Protein AF-V8NXR2-F1 (afdb_monomer_lite)

pLDDT: mean 77.23, std 17.42, range [33.47, 98.31]

Structure (mmCIF, N/CA/C/O backbone):
data_AF-V8NXR2-F1
#
_entry.id   AF-V8NXR2-F1
#
loop_
_atom_site.group_PDB
_atom_site.id
_atom_site.type_symbol
_atom_site.label_atom_id
_atom_site.label_alt_id
_atom_site.label_comp_id
_atom_site.label_asym_id
_atom_site.label_entity_id
_atom_site.label_seq_id
_atom_site.pdbx_PDB_ins_code
_atom_site.Cartn_x
_atom_site.Cartn_y
_atom_site.Cartn_z
_atom_site.occupancy
_atom_site.B_iso_or_equiv
_atom_site.auth_seq_id
_atom_site.auth_comp_id
_atom_site.auth_asym_id
_atom_site.auth_atom_id
_atom_site.pdbx_PDB_model_num
ATOM 1 N N . MET A 1 1 ? 62.098 -65.208 -37.319 1.00 48.81 1 MET A N 1
ATOM 2 C CA . MET A 1 1 ? 62.880 -63.995 -37.639 1.00 48.81 1 MET A CA 1
ATOM 3 C C . MET A 1 1 ? 62.153 -63.231 -38.730 1.00 48.81 1 MET A C 1
ATOM 5 O O . MET A 1 1 ? 61.496 -63.877 -39.531 1.00 48.81 1 MET A O 1
ATOM 9 N N . ALA A 1 2 ? 62.312 -61.908 -38.737 1.00 40.84 2 ALA A N 1
ATOM 10 C CA . ALA A 1 2 ? 61.672 -60.916 -39.605 1.00 40.84 2 ALA A CA 1
ATOM 11 C C . ALA A 1 2 ? 60.286 -60.432 -39.140 1.00 40.84 2 ALA A C 1
ATOM 13 O O . ALA A 1 2 ? 59.246 -61.045 -39.360 1.00 40.84 2 ALA A O 1
ATOM 14 N N . SER A 1 3 ? 60.367 -59.290 -38.462 1.00 40.50 3 SER A N 1
ATOM 15 C CA . SER A 1 3 ? 59.333 -58.329 -38.114 1.00 40.50 3 SER A CA 1
ATOM 16 C C . SER A 1 3 ? 58.510 -57.871 -39.320 1.00 40.50 3 SER A C 1
ATOM 18 O O . SER A 1 3 ? 59.044 -57.668 -40.408 1.00 40.50 3 SER A O 1
ATOM 20 N N . GLY A 1 4 ? 57.225 -57.620 -39.085 1.00 35.34 4 GLY A N 1
ATOM 21 C CA . GLY A 1 4 ? 56.318 -56.969 -40.023 1.00 35.34 4 GLY A CA 1
ATOM 22 C C . GLY A 1 4 ? 55.114 -56.431 -39.263 1.00 35.34 4 GLY A C 1
ATOM 23 O O . GLY A 1 4 ? 54.100 -57.109 -39.129 1.00 35.34 4 GLY A O 1
ATOM 24 N N . GLU A 1 5 ? 55.275 -55.239 -38.693 1.00 33.59 5 GLU A N 1
ATOM 25 C CA . GLU A 1 5 ? 54.229 -54.473 -38.021 1.00 33.59 5 GLU A CA 1
ATOM 26 C C . GLU A 1 5 ? 53.138 -54.066 -39.024 1.00 33.59 5 GLU A C 1
ATOM 28 O O . GLU A 1 5 ? 53.397 -53.327 -39.969 1.00 33.59 5 GLU A O 1
ATOM 33 N N . ASN A 1 6 ? 51.899 -54.507 -38.793 1.00 34.59 6 ASN A N 1
ATOM 34 C CA . ASN A 1 6 ? 50.704 -53.918 -39.396 1.00 34.59 6 ASN A CA 1
ATOM 35 C C . ASN A 1 6 ? 49.993 -53.092 -38.320 1.00 34.59 6 ASN A C 1
ATOM 37 O O . ASN A 1 6 ? 49.247 -53.616 -37.492 1.00 34.59 6 ASN A O 1
ATOM 41 N N . VAL A 1 7 ? 50.260 -51.786 -38.320 1.00 37.59 7 VAL A N 1
ATOM 42 C CA . VAL A 1 7 ? 49.583 -50.809 -37.467 1.00 37.59 7 VAL A CA 1
ATOM 43 C C . VAL A 1 7 ? 48.203 -50.520 -38.048 1.00 37.59 7 VAL A C 1
ATOM 45 O O . VAL A 1 7 ? 48.053 -49.912 -39.107 1.00 37.59 7 VAL A O 1
ATOM 48 N N . ALA A 1 8 ? 47.180 -50.941 -37.309 1.00 37.38 8 ALA A N 1
ATOM 49 C CA . ALA A 1 8 ? 45.818 -50.468 -37.462 1.00 37.38 8 ALA A CA 1
ATOM 50 C C . ALA A 1 8 ? 45.776 -48.946 -37.243 1.00 37.38 8 ALA A C 1
ATOM 52 O O . ALA A 1 8 ? 46.131 -48.444 -36.176 1.00 37.38 8 ALA A O 1
ATOM 53 N N . GLY A 1 9 ? 45.322 -48.209 -38.259 1.00 33.47 9 GLY A N 1
ATOM 54 C CA . GLY A 1 9 ? 45.083 -46.768 -38.213 1.00 33.47 9 GLY A CA 1
ATOM 55 C C . GLY A 1 9 ? 43.927 -46.404 -37.282 1.00 33.47 9 GLY A C 1
ATOM 56 O O . GLY A 1 9 ? 42.834 -46.059 -37.727 1.00 33.47 9 GLY A O 1
ATOM 57 N N . GLY A 1 10 ? 44.173 -46.451 -35.974 1.00 34.72 10 GLY A N 1
ATOM 58 C CA . GLY A 1 10 ? 43.362 -45.783 -34.970 1.00 34.72 10 GLY A CA 1
ATOM 59 C C . GLY A 1 10 ? 43.545 -44.277 -35.114 1.00 34.72 10 GLY A C 1
ATOM 60 O O . GLY A 1 10 ? 44.593 -43.728 -34.783 1.00 34.72 10 GLY A O 1
ATOM 61 N N . LYS A 1 11 ? 42.518 -43.595 -35.624 1.00 37.38 11 LYS A N 1
ATOM 62 C CA . LYS A 1 11 ? 42.447 -42.134 -35.747 1.00 37.38 11 LYS A CA 1
ATOM 63 C C . LYS A 1 11 ? 42.329 -41.512 -34.347 1.00 37.38 11 LYS A C 1
ATOM 65 O O . LYS A 1 11 ? 41.263 -41.052 -33.940 1.00 37.38 11 LYS A O 1
ATOM 70 N N . ALA A 1 12 ? 43.425 -41.517 -33.591 1.00 36.19 12 ALA A N 1
ATOM 71 C CA . ALA A 1 12 ? 43.571 -40.761 -32.359 1.00 36.19 12 ALA A CA 1
ATOM 72 C C . ALA A 1 12 ? 43.601 -39.278 -32.734 1.00 36.19 12 ALA A C 1
ATOM 74 O O . ALA A 1 12 ? 44.606 -38.720 -33.168 1.00 36.19 12 ALA A O 1
ATOM 75 N N . ARG A 1 13 ? 42.436 -38.644 -32.612 1.00 37.75 13 ARG A N 1
ATOM 76 C CA . ARG A 1 13 ? 42.254 -37.200 -32.698 1.00 37.75 13 ARG A CA 1
ATOM 77 C C . ARG A 1 13 ? 42.956 -36.582 -31.486 1.00 37.75 13 ARG A C 1
ATOM 79 O O . ARG A 1 13 ? 42.318 -36.279 -30.482 1.00 37.75 13 ARG A O 1
ATOM 86 N N . GLY A 1 14 ? 44.279 -36.456 -31.575 1.00 37.00 14 GLY A N 1
ATOM 87 C CA . GLY A 1 14 ? 45.091 -35.684 -30.651 1.00 37.00 14 GLY A CA 1
ATOM 88 C C . GLY A 1 14 ? 44.570 -34.257 -30.659 1.00 37.00 14 GLY A C 1
ATOM 89 O O . GLY A 1 14 ? 44.800 -33.499 -31.599 1.00 37.00 14 GLY A O 1
ATOM 90 N N . LYS A 1 15 ? 43.797 -33.906 -29.631 1.00 46.22 15 LYS A N 1
ATOM 91 C CA . LYS A 1 15 ? 43.557 -32.516 -29.266 1.00 46.22 15 LYS A CA 1
ATOM 92 C C . LYS A 1 15 ? 44.922 -31.971 -28.862 1.00 46.22 15 LYS A C 1
ATOM 94 O O . LYS A 1 15 ? 45.309 -32.119 -27.708 1.00 46.22 15 LYS A O 1
ATOM 99 N N . GLY A 1 16 ? 45.656 -31.408 -29.821 1.00 41.31 16 GLY A N 1
ATOM 100 C CA . GLY A 1 16 ? 46.757 -30.511 -29.505 1.00 41.31 16 GLY A CA 1
ATOM 101 C C . GLY A 1 16 ? 46.209 -29.503 -28.507 1.00 41.31 16 GLY A C 1
ATOM 102 O O . GLY A 1 16 ? 45.180 -28.870 -28.779 1.00 41.31 16 GLY A O 1
ATOM 103 N N . ALA A 1 17 ? 46.800 -29.465 -27.314 1.00 54.44 17 ALA A N 1
ATOM 104 C CA . ALA A 1 17 ? 46.459 -28.456 -26.333 1.00 54.44 17 ALA A CA 1
ATOM 105 C C . ALA A 1 17 ? 46.562 -27.108 -27.048 1.00 54.44 17 ALA A C 1
ATOM 107 O O . ALA A 1 17 ? 47.524 -26.838 -27.765 1.00 54.44 17 ALA A O 1
ATOM 108 N N . SER A 1 18 ? 45.504 -26.307 -26.953 1.00 62.34 18 SER A N 1
ATOM 109 C CA . SER A 1 18 ? 45.502 -24.976 -27.553 1.00 62.34 18 SER A CA 1
ATOM 110 C C . SER A 1 18 ? 46.732 -24.230 -27.031 1.00 62.34 18 SER A C 1
ATOM 112 O O . SER A 1 18 ? 47.003 -24.310 -25.838 1.00 62.34 18 SER A O 1
ATOM 114 N N . LEU A 1 19 ? 47.452 -23.485 -27.873 1.00 60.03 19 LEU A N 1
ATOM 115 C CA . LEU A 1 19 ? 48.586 -22.635 -27.466 1.00 60.03 19 LEU A CA 1
ATOM 116 C C . LEU A 1 19 ? 48.241 -21.771 -26.229 1.00 60.03 19 LEU A C 1
ATOM 118 O O . LEU A 1 19 ? 49.077 -21.478 -25.381 1.00 60.03 19 LEU A O 1
ATOM 122 N N . ALA A 1 20 ? 46.958 -21.421 -26.077 1.00 58.19 20 ALA A N 1
ATOM 123 C CA . ALA A 1 20 ? 46.428 -20.717 -24.916 1.00 58.19 20 ALA A CA 1
ATOM 124 C C . ALA A 1 20 ? 46.466 -21.536 -23.608 1.00 58.19 20 ALA A C 1
ATOM 126 O O . ALA A 1 20 ? 46.567 -20.955 -22.534 1.00 58.19 20 ALA A O 1
ATOM 127 N N . GLN A 1 21 ? 46.362 -22.864 -23.664 1.00 67.00 21 GLN A N 1
ATOM 128 C CA . GLN A 1 21 ? 46.529 -23.763 -22.519 1.00 67.00 21 GLN A CA 1
ATOM 129 C C . GLN A 1 21 ? 48.001 -23.936 -22.135 1.00 67.00 21 GLN A C 1
ATOM 131 O O . GLN A 1 21 ? 48.292 -23.970 -20.943 1.00 67.00 21 GLN A O 1
ATOM 136 N N . GLU A 1 22 ? 48.917 -23.978 -23.103 1.00 69.19 22 GLU A N 1
ATOM 137 C CA . GLU A 1 22 ? 50.360 -24.029 -22.830 1.00 69.19 22 GLU A CA 1
ATOM 138 C C . GLU A 1 22 ? 50.864 -22.713 -22.227 1.00 69.19 22 GLU A C 1
ATOM 140 O O . GLU A 1 22 ? 51.533 -22.733 -21.199 1.00 69.19 22 GLU A O 1
ATOM 145 N N . LEU A 1 23 ? 50.426 -21.564 -22.756 1.00 63.56 23 LEU A N 1
ATOM 146 C CA . LEU A 1 23 ? 50.731 -20.247 -22.182 1.00 63.56 23 LEU A CA 1
ATOM 147 C C . LEU A 1 23 ? 50.134 -20.057 -20.780 1.00 63.56 23 LEU A C 1
ATOM 149 O O . LEU A 1 23 ? 50.751 -19.422 -19.928 1.00 63.56 23 LEU A O 1
ATOM 153 N N . ARG A 1 24 ? 48.951 -20.627 -20.507 1.00 67.31 24 ARG A N 1
ATOM 154 C CA . ARG A 1 24 ? 48.359 -20.632 -19.156 1.00 67.31 24 ARG A CA 1
ATOM 155 C C . ARG A 1 24 ? 49.155 -21.494 -18.186 1.00 67.31 24 ARG A C 1
ATOM 157 O O . ARG A 1 24 ? 49.290 -21.109 -17.031 1.00 67.31 24 ARG A O 1
ATOM 164 N N . ARG A 1 25 ? 49.652 -22.645 -18.645 1.00 70.25 25 ARG A N 1
ATOM 165 C CA . ARG A 1 25 ? 50.458 -23.556 -17.829 1.00 70.25 25 ARG A CA 1
ATOM 166 C C . ARG A 1 25 ? 51.826 -22.930 -17.524 1.00 70.25 25 ARG A C 1
ATOM 168 O O . ARG A 1 25 ? 52.179 -22.835 -16.357 1.00 70.25 25 ARG A O 1
ATOM 175 N N . TRP A 1 26 ? 52.485 -22.345 -18.527 1.00 74.19 26 TRP A N 1
ATOM 176 C CA . TRP A 1 26 ? 53.741 -21.604 -18.358 1.00 74.19 26 TRP A CA 1
ATOM 177 C C . TRP A 1 26 ? 53.596 -20.381 -17.432 1.00 74.19 26 TRP A C 1
ATOM 179 O O . TRP A 1 26 ? 54.375 -20.215 -16.500 1.00 74.19 26 TRP A O 1
ATOM 189 N N . ALA A 1 27 ? 52.557 -19.553 -17.609 1.00 63.66 27 ALA A N 1
ATOM 190 C CA . ALA A 1 27 ? 52.340 -18.370 -16.767 1.00 63.66 27 ALA A CA 1
ATOM 191 C C . ALA A 1 27 ? 51.961 -18.706 -15.309 1.00 63.66 27 ALA A C 1
ATOM 193 O O . ALA A 1 27 ? 52.217 -17.909 -14.404 1.00 63.66 27 ALA A O 1
ATOM 194 N N . ALA A 1 28 ? 51.343 -19.865 -15.068 1.00 67.19 28 ALA A N 1
ATOM 195 C CA . ALA A 1 28 ? 51.029 -20.334 -13.721 1.00 67.19 28 ALA A CA 1
ATOM 196 C C . ALA A 1 28 ? 52.253 -20.946 -13.018 1.00 67.19 28 ALA A C 1
ATOM 198 O O . ALA A 1 28 ? 52.423 -20.731 -11.818 1.00 67.19 28 ALA A O 1
ATOM 199 N N . GLU A 1 29 ? 53.097 -21.672 -13.757 1.00 70.94 29 GLU A N 1
ATOM 200 C CA . GLU A 1 29 ? 54.271 -22.371 -13.219 1.00 70.94 29 GLU A CA 1
ATOM 201 C C . GLU A 1 29 ? 55.472 -21.434 -13.006 1.00 70.94 29 GLU A C 1
ATOM 203 O O . GLU A 1 29 ? 56.063 -21.469 -11.929 1.00 70.94 29 GLU A O 1
ATOM 208 N N . GLU A 1 30 ? 55.779 -20.532 -13.948 1.00 65.00 30 GLU A N 1
ATOM 209 C CA . GLU A 1 30 ? 56.950 -19.639 -13.841 1.00 65.00 30 GLU A CA 1
ATOM 210 C C . GLU A 1 30 ? 56.657 -18.307 -13.134 1.00 65.00 30 GLU A C 1
ATOM 212 O O . GLU A 1 30 ? 57.469 -17.809 -12.357 1.00 65.00 30 GLU A O 1
ATOM 217 N N . MET A 1 31 ? 55.471 -17.720 -13.339 1.00 59.19 31 MET A N 1
ATOM 218 C CA . MET A 1 31 ? 55.179 -16.357 -12.859 1.00 59.19 31 MET A CA 1
ATOM 219 C C . MET A 1 31 ? 54.317 -16.309 -11.584 1.00 59.19 31 MET A C 1
ATOM 221 O O . MET A 1 31 ? 54.017 -15.219 -11.097 1.00 59.19 31 MET A O 1
ATOM 225 N N . LYS A 1 32 ? 53.906 -17.463 -11.028 1.00 66.06 32 LYS A N 1
ATOM 226 C CA . LYS A 1 32 ? 53.059 -17.598 -9.816 1.00 66.06 32 LYS A CA 1
ATOM 227 C C . LYS A 1 32 ? 51.829 -16.669 -9.791 1.00 66.06 32 LYS A C 1
ATOM 229 O O . LYS A 1 32 ? 51.421 -16.176 -8.737 1.00 66.06 32 LYS A O 1
ATOM 234 N N . LEU A 1 33 ? 51.229 -16.395 -10.949 1.00 56.00 33 LEU A N 1
ATOM 235 C CA . LEU A 1 33 ? 50.107 -15.461 -11.062 1.00 56.00 33 LEU A CA 1
ATOM 236 C C . LEU A 1 33 ? 48.764 -16.154 -10.743 1.00 56.00 33 LEU A C 1
ATOM 238 O O . LEU A 1 33 ? 48.503 -17.247 -11.247 1.00 56.00 33 LEU A O 1
ATOM 242 N N . PRO A 1 34 ? 47.868 -15.532 -9.947 1.00 59.12 34 PRO A N 1
ATOM 243 C CA . PRO A 1 34 ? 46.564 -16.106 -9.624 1.00 59.12 34 PRO A CA 1
ATOM 244 C C . PRO A 1 34 ? 45.648 -16.195 -10.865 1.00 59.12 34 PRO A C 1
ATOM 246 O O . PRO A 1 34 ? 45.691 -15.315 -11.733 1.00 59.12 34 PRO A O 1
ATOM 249 N N . PRO A 1 35 ? 44.755 -17.205 -10.935 1.00 57.53 35 PRO A N 1
ATOM 250 C CA . PRO A 1 35 ? 44.061 -17.626 -12.163 1.00 57.53 35 PRO A CA 1
ATOM 251 C C . PRO A 1 35 ? 43.129 -16.574 -12.792 1.00 57.53 35 PRO A C 1
ATOM 253 O O . PRO A 1 35 ? 42.684 -16.749 -13.923 1.00 57.53 35 PRO A O 1
ATOM 256 N N . GLY A 1 36 ? 42.853 -15.466 -12.097 1.00 59.66 36 GLY A N 1
ATOM 257 C CA . GLY A 1 36 ? 42.042 -14.349 -12.593 1.00 59.66 36 GLY A CA 1
ATOM 258 C C . GLY A 1 36 ? 42.798 -13.275 -13.387 1.00 59.66 36 GLY A C 1
ATOM 259 O O . GLY A 1 36 ? 42.148 -12.384 -13.926 1.00 59.66 36 GLY A O 1
ATOM 260 N N . LYS A 1 37 ? 44.140 -13.322 -13.463 1.00 59.16 37 LYS A N 1
ATOM 261 C CA . LYS A 1 37 ? 44.963 -12.340 -14.208 1.00 59.16 37 LYS A CA 1
ATOM 262 C C . LYS A 1 37 ? 45.593 -12.888 -15.492 1.00 59.16 37 LYS A C 1
ATOM 264 O O . LYS A 1 37 ? 46.361 -12.182 -16.139 1.00 59.16 37 LYS A O 1
ATOM 269 N N . VAL A 1 38 ? 45.279 -14.126 -15.874 1.00 59.72 38 VAL A N 1
ATOM 270 C CA . VAL A 1 38 ? 45.810 -14.707 -17.111 1.00 59.72 38 VAL A CA 1
ATOM 271 C C . VAL A 1 38 ? 44.975 -14.209 -18.302 1.00 59.72 38 VAL A C 1
ATOM 273 O O . VAL A 1 38 ? 43.746 -14.318 -18.241 1.00 59.72 38 VAL A O 1
ATOM 276 N N . PRO A 1 39 ? 45.596 -13.653 -19.364 1.00 56.94 39 PRO A N 1
ATOM 277 C CA . PRO A 1 39 ? 44.878 -13.076 -20.499 1.00 56.94 39 PRO A CA 1
ATOM 278 C C . PRO A 1 39 ? 43.862 -14.049 -21.108 1.00 56.94 39 PRO A C 1
ATOM 280 O O . PRO A 1 39 ? 44.122 -15.248 -21.264 1.00 56.94 39 PRO A O 1
ATOM 283 N N . SER A 1 40 ? 42.681 -13.530 -21.452 1.00 61.66 40 SER A N 1
ATOM 284 C CA . SER A 1 40 ? 41.593 -14.322 -22.022 1.00 61.66 40 SER A CA 1
ATOM 285 C C . SER A 1 40 ? 42.016 -14.928 -23.363 1.00 61.66 40 SER A C 1
ATOM 287 O O . SER A 1 40 ? 42.852 -14.382 -24.076 1.00 61.66 40 SER A O 1
ATOM 289 N N . GLU A 1 41 ? 41.396 -16.036 -23.778 1.00 58.00 41 GLU A N 1
ATOM 290 C CA . GLU A 1 41 ? 41.626 -16.617 -25.113 1.00 58.00 41 GLU A CA 1
ATOM 291 C C . GLU A 1 41 ? 41.319 -15.609 -26.241 1.00 58.00 41 GLU A C 1
ATOM 293 O O . GLU A 1 41 ? 41.878 -15.695 -27.332 1.00 58.00 41 GLU A O 1
ATOM 298 N N . ARG A 1 42 ? 40.484 -14.598 -25.961 1.00 62.12 42 ARG A N 1
ATOM 299 C CA . ARG A 1 42 ? 40.282 -13.438 -26.842 1.00 62.12 42 ARG A CA 1
ATOM 300 C C . ARG A 1 42 ? 41.503 -12.526 -26.933 1.00 62.12 42 ARG A C 1
ATOM 302 O O . ARG A 1 42 ? 41.787 -12.042 -28.023 1.00 62.12 42 ARG A O 1
ATOM 309 N N . ASP A 1 43 ? 42.220 -12.318 -25.837 1.00 61.44 43 ASP A N 1
ATOM 310 C CA . ASP A 1 43 ? 43.414 -11.471 -25.798 1.00 61.44 43 ASP A CA 1
ATOM 311 C C . ASP A 1 43 ? 44.587 -12.182 -26.473 1.00 61.44 43 ASP A C 1
ATOM 313 O O . ASP A 1 43 ? 45.261 -11.586 -27.305 1.00 61.44 43 ASP A O 1
ATOM 317 N N . ALA A 1 44 ? 44.753 -13.488 -26.235 1.00 60.72 44 ALA A N 1
ATOM 318 C CA . ALA A 1 44 ? 45.738 -14.311 -26.940 1.00 60.72 44 ALA A CA 1
ATOM 319 C C . ALA A 1 44 ? 45.488 -14.333 -28.460 1.00 60.72 44 ALA A C 1
ATOM 321 O O . ALA A 1 44 ? 46.421 -14.179 -29.245 1.00 60.72 44 ALA A O 1
ATOM 322 N N . ARG A 1 45 ? 44.221 -14.428 -28.894 1.00 62.81 45 ARG A N 1
ATOM 323 C CA . ARG A 1 45 ? 43.860 -14.286 -30.316 1.00 62.81 45 ARG A CA 1
ATOM 324 C C . ARG A 1 45 ? 44.150 -12.883 -30.848 1.00 62.81 45 ARG A C 1
ATOM 326 O O . ARG A 1 45 ? 44.548 -12.767 -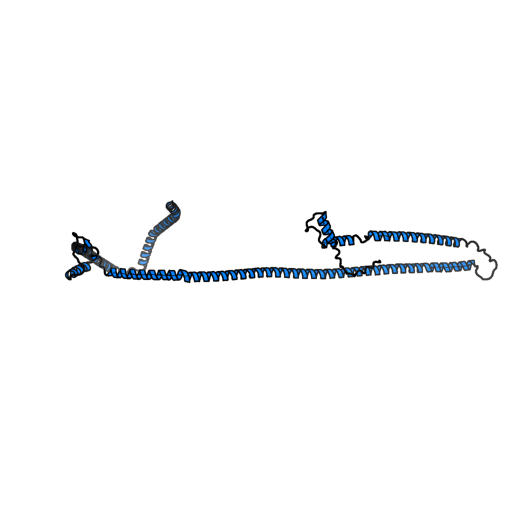31.998 1.00 62.81 45 ARG A O 1
ATOM 333 N N . ARG A 1 46 ? 44.008 -11.836 -30.029 1.00 62.72 46 ARG A N 1
ATOM 334 C CA . ARG A 1 46 ? 44.336 -10.450 -30.401 1.00 62.72 46 ARG A CA 1
ATOM 335 C C . ARG A 1 46 ? 45.843 -10.252 -30.590 1.00 62.72 46 ARG A C 1
ATOM 337 O O . ARG A 1 46 ? 46.230 -9.612 -31.560 1.00 62.72 46 ARG A O 1
ATOM 344 N N . TYR A 1 47 ? 46.679 -10.866 -29.750 1.00 58.28 47 TYR A N 1
ATOM 345 C CA . TYR A 1 47 ? 48.138 -10.880 -29.924 1.00 58.28 47 TYR A CA 1
ATOM 346 C C . TYR A 1 47 ? 48.572 -11.707 -31.140 1.00 58.28 47 TYR A C 1
ATOM 348 O O . TYR A 1 47 ? 49.384 -11.246 -31.932 1.00 58.28 47 TYR A O 1
ATOM 356 N N . GLN A 1 48 ? 47.939 -12.856 -31.387 1.00 59.44 48 GLN A N 1
ATOM 357 C CA . GLN A 1 48 ? 48.204 -13.668 -32.581 1.00 59.44 48 GLN A CA 1
ATOM 358 C C . GLN A 1 48 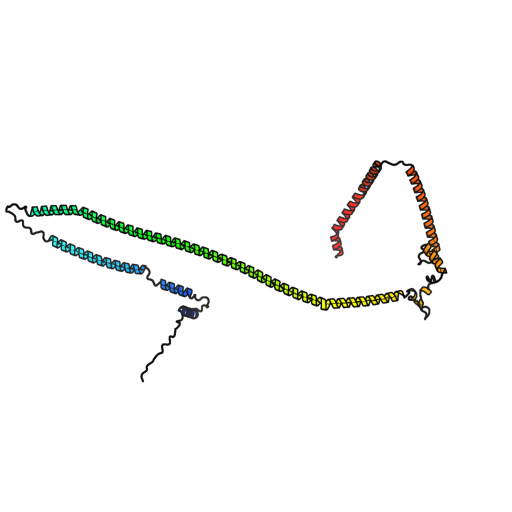? 47.741 -12.983 -33.883 1.00 59.44 48 GLN A C 1
ATOM 360 O O . GLN A 1 48 ? 48.250 -13.263 -34.968 1.00 59.44 48 GLN A O 1
ATOM 365 N N . GLN A 1 49 ? 46.764 -12.078 -33.788 1.00 57.69 49 GLN A N 1
ATOM 366 C CA . GLN A 1 49 ? 46.292 -11.242 -34.891 1.00 57.69 49 GLN A CA 1
ATOM 367 C C . GLN A 1 49 ? 47.172 -9.995 -35.086 1.00 57.69 49 GLN A C 1
ATOM 369 O O . GLN A 1 49 ? 47.274 -9.525 -36.216 1.00 57.69 49 GLN A O 1
ATOM 374 N N . MET A 1 50 ? 47.856 -9.529 -34.029 1.00 51.38 50 MET A N 1
ATOM 375 C CA . MET A 1 50 ? 48.901 -8.498 -34.092 1.00 51.38 50 MET A CA 1
ATOM 376 C C . MET A 1 50 ? 50.195 -9.044 -34.720 1.00 51.38 50 MET A C 1
ATOM 378 O O . MET A 1 50 ? 50.669 -8.460 -35.689 1.00 51.38 50 MET A O 1
ATOM 382 N N . GLU A 1 51 ? 50.689 -10.218 -34.307 1.00 53.97 51 GLU A N 1
ATOM 383 C CA . GLU A 1 51 ? 51.850 -10.882 -34.941 1.00 53.97 51 GLU A CA 1
ATOM 384 C C . GLU A 1 51 ? 51.589 -11.229 -36.417 1.00 53.97 51 GLU A C 1
ATOM 386 O O . GLU A 1 51 ? 52.429 -10.994 -37.285 1.00 53.97 51 GLU A O 1
ATOM 391 N N . LYS A 1 52 ? 50.380 -11.707 -36.755 1.00 53.19 52 LYS A N 1
ATOM 392 C CA . LYS A 1 52 ? 49.978 -11.923 -38.161 1.00 53.19 52 LYS A CA 1
ATOM 393 C C . LYS A 1 52 ? 49.792 -10.623 -38.956 1.00 53.19 52 LYS A C 1
ATOM 395 O O . LYS A 1 52 ? 49.682 -10.686 -40.181 1.00 53.19 52 LYS A O 1
ATOM 400 N N . SER A 1 53 ? 49.745 -9.466 -38.291 1.00 46.16 53 SER A N 1
ATOM 401 C CA . SER A 1 53 ? 49.731 -8.146 -38.935 1.00 46.16 53 SER A CA 1
ATOM 402 C C . SER A 1 53 ? 51.109 -7.475 -39.005 1.00 46.16 53 SER A C 1
ATOM 404 O O . SER A 1 53 ? 51.291 -6.617 -39.863 1.00 46.16 53 SER A O 1
ATOM 406 N N . GLU A 1 54 ? 52.085 -7.915 -38.202 1.00 46.31 54 GLU A N 1
ATOM 407 C CA . GLU A 1 54 ? 53.498 -7.509 -38.305 1.00 46.31 54 GLU A CA 1
ATOM 408 C C . GLU A 1 54 ? 54.290 -8.338 -39.334 1.00 46.31 54 GLU A C 1
ATOM 410 O O . GLU A 1 54 ? 55.314 -7.889 -39.837 1.00 46.31 54 GLU A O 1
ATOM 415 N N . GLY A 1 55 ? 53.776 -9.504 -39.744 1.00 46.84 55 GLY A N 1
ATOM 416 C CA . GLY A 1 55 ? 54.340 -10.344 -40.812 1.00 46.84 55 GLY A CA 1
ATOM 417 C C . GLY A 1 55 ? 53.878 -10.015 -42.241 1.00 46.84 55 GLY A C 1
ATOM 418 O O . GLY A 1 55 ? 53.940 -10.881 -43.114 1.00 46.84 55 GLY A O 1
ATOM 419 N N . LYS A 1 56 ? 53.365 -8.808 -42.507 1.00 47.66 56 LYS A N 1
ATOM 420 C CA . LYS A 1 56 ? 53.164 -8.313 -43.880 1.00 47.66 56 LYS A CA 1
ATOM 421 C C . LYS A 1 56 ? 54.283 -7.324 -44.185 1.00 47.66 56 LYS A C 1
ATOM 423 O O . LYS A 1 56 ? 54.415 -6.371 -43.419 1.00 47.66 56 LYS A O 1
ATOM 428 N N . PRO A 1 57 ? 55.057 -7.507 -45.273 1.00 44.75 57 PRO A N 1
ATOM 429 C CA . PRO A 1 57 ? 56.143 -6.595 -45.592 1.00 44.75 57 PRO A CA 1
ATOM 430 C C . PRO A 1 57 ? 55.540 -5.202 -45.701 1.00 44.75 57 PRO A C 1
ATOM 432 O O . PRO A 1 57 ? 54.657 -4.949 -46.529 1.00 44.75 57 PRO A O 1
ATOM 435 N N . SER A 1 58 ? 55.961 -4.327 -44.788 1.00 48.78 58 SER A N 1
ATOM 436 C CA . SER A 1 58 ? 55.587 -2.921 -44.794 1.00 48.78 58 SER A CA 1
ATOM 437 C C . SER A 1 58 ? 55.779 -2.410 -46.218 1.00 48.78 58 SER A C 1
ATOM 439 O O . SER A 1 58 ? 56.786 -2.723 -46.855 1.00 48.78 58 SER A O 1
ATOM 441 N N . ALA A 1 59 ? 54.829 -1.631 -46.739 1.00 54.12 59 ALA A N 1
ATOM 442 C CA . ALA A 1 59 ? 54.886 -1.061 -48.089 1.00 54.12 59 ALA A CA 1
ATOM 443 C C . ALA A 1 59 ? 56.233 -0.354 -48.398 1.00 54.12 59 ALA A C 1
ATOM 445 O O . ALA A 1 59 ? 56.588 -0.166 -49.558 1.00 54.12 59 ALA A O 1
ATOM 446 N N . SER A 1 60 ? 57.004 -0.028 -47.353 1.00 59.19 60 SER A N 1
ATOM 447 C CA . SER A 1 60 ? 58.423 0.341 -47.353 1.00 59.19 60 SER A CA 1
ATOM 448 C C . SER A 1 60 ? 59.367 -0.660 -48.053 1.00 59.19 60 SER A C 1
ATOM 450 O O . SER A 1 60 ? 60.145 -0.243 -48.909 1.00 59.19 60 SER A O 1
ATOM 452 N N . GLU A 1 61 ? 59.315 -1.962 -47.752 1.00 55.00 61 GLU A N 1
ATOM 453 C CA . GLU A 1 61 ? 60.219 -2.971 -48.340 1.00 55.00 61 GLU A CA 1
ATOM 454 C C . GLU A 1 61 ? 59.844 -3.314 -49.781 1.00 55.00 61 GLU A C 1
ATOM 456 O O . GLU A 1 61 ? 60.712 -3.340 -50.650 1.00 55.00 61 GLU A O 1
ATOM 461 N N . SER A 1 62 ? 58.547 -3.452 -50.076 1.00 61.69 62 SER A N 1
ATOM 462 C CA . SER A 1 62 ? 58.064 -3.637 -51.452 1.00 61.69 62 SER A CA 1
ATOM 463 C C . SER A 1 62 ? 58.434 -2.451 -52.353 1.00 61.69 62 SER A C 1
ATOM 465 O O . SER A 1 62 ? 58.814 -2.639 -53.510 1.00 61.69 62 SER A O 1
ATOM 467 N N . ASN A 1 63 ? 58.406 -1.224 -51.818 1.00 63.38 63 ASN A N 1
ATOM 468 C CA . ASN A 1 63 ? 58.873 -0.045 -52.542 1.00 63.38 63 ASN A CA 1
ATOM 469 C C . ASN A 1 63 ? 60.399 0.012 -52.676 1.00 63.38 63 ASN A C 1
ATOM 471 O O . ASN A 1 63 ? 60.874 0.464 -53.713 1.00 63.38 63 ASN A O 1
ATOM 475 N N . LYS A 1 64 ? 61.180 -0.453 -51.692 1.00 69.88 64 LYS A N 1
ATOM 476 C CA . LYS A 1 64 ? 62.647 -0.559 -51.822 1.00 69.88 64 LYS A CA 1
ATOM 477 C C . LYS A 1 64 ? 63.048 -1.580 -52.888 1.00 69.88 64 LYS A C 1
ATOM 479 O O . LYS A 1 64 ? 63.924 -1.275 -53.695 1.00 69.88 64 LYS A O 1
ATOM 484 N N . GLU A 1 65 ? 62.367 -2.722 -52.951 1.00 72.25 65 GLU A N 1
ATOM 485 C CA . GLU A 1 65 ? 62.628 -3.759 -53.955 1.00 72.25 65 GLU A CA 1
ATOM 486 C C . GLU A 1 65 ? 62.208 -3.298 -55.358 1.00 72.25 65 GLU A C 1
ATOM 488 O O . GLU A 1 65 ? 62.978 -3.392 -56.313 1.00 72.25 65 GLU A O 1
ATOM 493 N N . ARG A 1 66 ? 61.041 -2.646 -55.480 1.00 72.25 66 ARG A N 1
ATOM 494 C CA . ARG A 1 66 ? 60.630 -1.973 -56.725 1.00 72.25 66 ARG A CA 1
ATOM 495 C C . ARG A 1 66 ? 61.615 -0.888 -57.154 1.00 72.25 66 ARG A C 1
ATOM 497 O O . ARG A 1 66 ? 61.891 -0.753 -58.341 1.00 72.25 66 ARG A O 1
ATOM 504 N N . ARG A 1 67 ? 62.171 -0.128 -56.207 1.00 77.00 67 ARG A N 1
ATOM 505 C CA . ARG A 1 67 ? 63.150 0.928 -56.492 1.00 77.00 67 ARG A CA 1
ATOM 506 C C . ARG A 1 67 ? 64.490 0.350 -56.948 1.00 77.00 67 ARG A C 1
ATOM 508 O O . ARG A 1 67 ? 65.082 0.912 -57.860 1.00 77.00 67 ARG A O 1
ATOM 515 N N . LYS A 1 68 ? 64.931 -0.790 -56.402 1.00 82.50 68 LYS A N 1
ATOM 516 C CA . LYS A 1 68 ? 66.095 -1.536 -56.914 1.00 82.50 68 LYS A CA 1
ATOM 517 C C . LYS A 1 68 ? 65.874 -2.029 -58.343 1.00 82.50 68 LYS A C 1
ATOM 519 O O . LYS A 1 68 ? 66.728 -1.786 -59.191 1.00 82.50 68 LYS A O 1
ATOM 524 N N . HIS A 1 69 ? 64.725 -2.641 -58.628 1.00 79.69 69 HIS A N 1
ATOM 525 C CA . HIS A 1 69 ? 64.402 -3.095 -59.984 1.00 79.69 69 HIS A CA 1
ATOM 526 C C . HIS A 1 69 ? 64.316 -1.939 -60.987 1.00 79.69 69 HIS A C 1
ATOM 528 O O . HIS A 1 69 ? 64.813 -2.065 -62.103 1.00 79.69 69 HIS A O 1
ATOM 534 N N . LEU A 1 70 ? 63.763 -0.790 -60.584 1.00 80.19 70 LEU A N 1
ATOM 535 C CA . LEU A 1 70 ? 63.732 0.412 -61.421 1.00 80.19 70 LEU A CA 1
ATOM 536 C C . LEU A 1 70 ? 65.131 0.980 -61.675 1.00 80.19 70 LEU A C 1
ATOM 538 O O . LEU A 1 70 ? 65.434 1.340 -62.806 1.00 80.19 70 LEU A O 1
ATOM 542 N N . ILE A 1 71 ? 66.001 1.025 -60.662 1.00 84.56 71 ILE A N 1
ATOM 543 C CA . ILE A 1 71 ? 67.387 1.486 -60.834 1.00 84.56 71 ILE A CA 1
ATOM 544 C C . ILE A 1 71 ? 68.141 0.561 -61.796 1.00 84.56 71 ILE A C 1
ATOM 546 O O . ILE A 1 71 ? 68.811 1.046 -62.701 1.00 84.56 71 ILE A O 1
ATOM 550 N N . GLN A 1 72 ? 67.977 -0.757 -61.661 1.00 87.44 72 GLN A N 1
ATOM 551 C CA . GLN A 1 72 ? 68.615 -1.722 -62.555 1.00 87.44 72 GLN A CA 1
ATOM 552 C C . GLN A 1 72 ? 68.088 -1.623 -63.996 1.00 87.44 72 GLN A C 1
ATOM 554 O O . GLN A 1 72 ? 68.872 -1.718 -64.938 1.00 87.44 72 GLN A O 1
ATOM 559 N N . ALA A 1 73 ? 66.785 -1.392 -64.180 1.00 80.00 73 ALA A N 1
ATOM 560 C CA . ALA A 1 73 ? 66.196 -1.169 -65.500 1.00 80.00 73 ALA A CA 1
ATOM 561 C C . ALA A 1 73 ? 66.694 0.138 -66.142 1.00 80.00 73 ALA A C 1
ATOM 563 O O . ALA A 1 73 ? 67.014 0.150 -67.325 1.00 80.00 73 ALA A O 1
ATOM 564 N N . ILE A 1 74 ? 66.831 1.215 -65.360 1.00 81.06 74 ILE A N 1
ATOM 565 C CA . ILE A 1 74 ? 67.380 2.493 -65.838 1.00 81.06 74 ILE A CA 1
ATOM 566 C C . ILE A 1 74 ? 68.852 2.344 -66.243 1.00 81.06 74 ILE A C 1
ATOM 568 O O . ILE A 1 74 ? 69.253 2.907 -67.256 1.00 81.06 74 ILE A O 1
ATOM 572 N N . SER A 1 75 ? 69.659 1.587 -65.492 1.00 86.88 75 SER A N 1
ATOM 573 C CA . SER A 1 75 ? 71.054 1.319 -65.868 1.00 86.88 75 SER A CA 1
ATOM 574 C C . SER A 1 75 ? 71.161 0.552 -67.187 1.00 86.88 75 SER A C 1
ATOM 576 O O . SER A 1 75 ? 71.943 0.954 -68.039 1.00 86.88 75 SER A O 1
ATOM 578 N N . ARG A 1 76 ? 70.329 -0.480 -67.395 1.00 88.44 76 ARG A N 1
ATOM 579 C CA . ARG A 1 76 ? 70.296 -1.233 -68.662 1.00 88.44 76 ARG A CA 1
ATOM 580 C C . ARG A 1 76 ? 69.885 -0.364 -69.846 1.00 88.44 76 ARG A C 1
ATOM 582 O O . ARG A 1 76 ? 70.552 -0.381 -70.868 1.00 88.44 76 ARG A O 1
ATOM 589 N N . LEU A 1 77 ? 68.842 0.451 -69.681 1.00 81.12 77 LEU A N 1
ATOM 590 C CA . LEU A 1 77 ? 68.406 1.374 -70.732 1.00 81.12 77 LEU A CA 1
ATOM 591 C C . LEU A 1 77 ? 69.481 2.415 -71.070 1.00 81.12 77 LEU A C 1
ATOM 593 O O . LEU A 1 77 ? 69.619 2.784 -72.226 1.00 81.12 77 LEU A O 1
ATOM 597 N N . LYS A 1 78 ? 70.273 2.871 -70.090 1.00 84.81 78 LYS A N 1
ATOM 598 C CA . LYS A 1 78 ? 71.403 3.777 -70.352 1.00 84.81 78 LYS A CA 1
ATOM 599 C C . LYS A 1 78 ? 72.537 3.111 -71.129 1.00 84.81 78 LYS A C 1
ATOM 601 O O . LYS A 1 78 ? 73.163 3.778 -71.943 1.00 84.81 78 LYS A O 1
ATOM 606 N N . GLU A 1 79 ? 72.816 1.836 -70.871 1.00 86.56 79 GLU A N 1
ATOM 607 C CA . GLU A 1 79 ? 73.799 1.070 -71.649 1.00 86.56 79 GLU A CA 1
ATOM 608 C C . GLU A 1 79 ? 73.317 0.870 -73.092 1.00 86.56 79 GLU A C 1
ATOM 610 O O . GLU A 1 79 ? 74.090 1.061 -74.027 1.00 86.56 79 GLU A O 1
ATOM 615 N N . GLU A 1 80 ? 72.028 0.573 -73.282 1.00 85.81 80 GLU A N 1
ATOM 616 C CA . GLU A 1 80 ? 71.412 0.459 -74.610 1.00 85.81 80 GLU A CA 1
ATOM 617 C C . GLU A 1 80 ? 71.443 1.792 -75.378 1.00 85.81 80 GLU A C 1
ATOM 619 O O . GLU A 1 80 ? 71.800 1.806 -76.554 1.00 85.81 80 GLU A O 1
ATOM 624 N N . ASP A 1 81 ? 71.151 2.916 -74.717 1.00 79.38 81 ASP A N 1
ATOM 625 C CA . ASP A 1 81 ? 71.200 4.261 -75.312 1.00 79.38 81 ASP A CA 1
ATOM 626 C C . ASP A 1 81 ? 72.633 4.641 -75.733 1.00 79.38 81 ASP A C 1
ATOM 628 O O . ASP A 1 81 ? 72.863 5.085 -76.856 1.00 79.38 81 ASP A O 1
ATOM 632 N N . GLN A 1 82 ? 73.632 4.347 -74.890 1.00 83.88 82 GLN A N 1
ATOM 633 C CA . GLN A 1 82 ? 75.048 4.529 -75.243 1.00 83.88 82 GLN A CA 1
ATOM 634 C C . GLN A 1 82 ? 75.478 3.641 -76.417 1.00 83.88 82 GLN A C 1
ATOM 636 O O . GLN A 1 82 ? 76.278 4.058 -77.257 1.00 83.88 82 GLN A O 1
ATOM 641 N N . GLN A 1 83 ? 74.959 2.416 -76.494 1.00 85.25 83 GLN A N 1
ATOM 642 C CA . GLN A 1 83 ? 75.257 1.503 -77.591 1.00 85.25 83 GLN A CA 1
ATOM 643 C C . GLN A 1 83 ? 74.616 1.961 -78.909 1.00 85.25 83 GLN A C 1
ATOM 645 O O . GLN A 1 83 ? 75.240 1.831 -79.965 1.00 85.25 83 GLN A O 1
ATOM 650 N N . LEU A 1 84 ? 73.416 2.544 -78.858 1.00 80.62 84 LEU A N 1
ATOM 651 C CA . LEU A 1 84 ? 72.774 3.171 -80.012 1.00 80.62 84 LEU A CA 1
ATOM 652 C C . LEU A 1 84 ? 73.521 4.433 -80.461 1.00 80.62 84 LEU A C 1
ATOM 654 O O . LEU A 1 84 ? 73.755 4.587 -81.658 1.00 80.62 84 LEU A O 1
ATOM 658 N N . ASP A 1 85 ? 73.987 5.275 -79.537 1.00 76.50 85 ASP A N 1
ATOM 659 C CA . ASP A 1 85 ? 74.817 6.446 -79.857 1.00 76.50 85 ASP A CA 1
ATOM 660 C C . ASP A 1 85 ? 76.129 6.052 -80.556 1.00 76.50 85 ASP A C 1
ATOM 662 O O . ASP A 1 85 ? 76.557 6.704 -81.514 1.00 76.50 85 ASP A O 1
ATOM 666 N N . LEU A 1 86 ? 76.755 4.945 -80.140 1.00 82.88 86 LEU A N 1
ATOM 667 C CA . LEU A 1 86 ? 77.932 4.400 -80.823 1.00 82.88 86 LEU A CA 1
ATOM 668 C C . LEU A 1 86 ? 77.609 3.908 -82.239 1.00 82.88 86 LEU A C 1
ATOM 670 O O . LEU A 1 86 ? 78.396 4.153 -83.155 1.00 82.88 86 LEU A O 1
ATOM 674 N N . GLN A 1 87 ? 76.461 3.257 -82.445 1.00 78.12 87 GLN A N 1
ATOM 675 C CA . GLN A 1 87 ? 76.029 2.840 -83.782 1.00 78.12 87 GLN A CA 1
ATOM 676 C C . GLN A 1 87 ? 75.712 4.039 -84.680 1.00 78.12 87 GLN A C 1
ATOM 678 O O . GLN A 1 87 ? 76.146 4.066 -85.829 1.00 78.12 87 GLN A O 1
ATOM 683 N N . ILE A 1 88 ? 75.043 5.066 -84.152 1.00 76.00 88 ILE A N 1
ATOM 684 C CA . ILE A 1 88 ? 74.787 6.317 -84.874 1.00 76.00 88 ILE A CA 1
ATOM 685 C C . ILE A 1 88 ? 76.112 6.998 -85.239 1.00 76.00 88 ILE A C 1
ATOM 687 O O . ILE A 1 88 ? 76.280 7.435 -86.375 1.00 76.00 88 ILE A O 1
ATOM 691 N N . GLY A 1 89 ? 77.086 7.036 -84.325 1.00 72.44 89 GLY A N 1
ATOM 692 C CA . GLY A 1 89 ? 78.417 7.587 -84.588 1.00 72.44 89 GLY A CA 1
ATOM 693 C C . GLY A 1 89 ? 79.209 6.820 -85.655 1.00 72.44 89 GLY A C 1
ATOM 694 O O . GLY A 1 89 ? 79.940 7.437 -86.433 1.00 72.44 89 GLY A O 1
ATOM 695 N N . LEU A 1 90 ? 79.057 5.493 -85.726 1.00 75.62 90 LEU A N 1
ATOM 696 C CA . LEU A 1 90 ? 79.658 4.656 -86.771 1.00 75.62 90 LEU A CA 1
ATOM 697 C C . LEU A 1 90 ? 78.995 4.893 -88.132 1.00 75.62 90 LEU A C 1
ATOM 699 O O . LEU A 1 90 ? 79.702 5.168 -89.098 1.00 75.62 90 LEU A O 1
ATOM 703 N N . VAL A 1 91 ? 77.662 4.911 -88.188 1.00 68.06 91 VAL A N 1
ATOM 704 C CA . VAL A 1 91 ? 76.905 5.198 -89.419 1.00 68.06 91 VAL A CA 1
ATOM 705 C C . VAL A 1 91 ? 77.179 6.621 -89.917 1.00 68.06 91 VAL A C 1
ATOM 707 O O . VAL A 1 91 ? 77.356 6.844 -91.111 1.00 68.06 91 VAL A O 1
ATOM 710 N N . GLN A 1 92 ? 77.301 7.603 -89.020 1.00 60.47 92 GLN A N 1
ATOM 711 C CA . GLN A 1 92 ? 77.687 8.971 -89.388 1.00 60.47 92 GLN A CA 1
ATOM 712 C C . GLN A 1 92 ? 79.141 9.075 -89.881 1.00 60.47 92 GLN A C 1
ATOM 714 O O . GLN A 1 92 ? 79.449 9.984 -90.656 1.00 60.47 92 GLN A O 1
ATOM 719 N N . ARG A 1 93 ? 80.042 8.177 -89.452 1.00 60.06 93 ARG A N 1
ATOM 720 C CA . ARG A 1 93 ? 81.415 8.085 -89.980 1.00 60.06 93 ARG A CA 1
ATOM 721 C C . ARG A 1 93 ? 81.465 7.389 -91.337 1.00 60.06 93 ARG A C 1
ATOM 723 O O . ARG A 1 93 ? 82.212 7.864 -92.186 1.00 60.06 93 ARG A O 1
ATOM 730 N N . GLU A 1 94 ? 80.653 6.357 -91.561 1.00 59.03 94 GLU A N 1
ATOM 731 C CA . GLU A 1 94 ? 80.473 5.747 -92.888 1.00 59.03 94 GLU A CA 1
ATOM 732 C C . GLU A 1 94 ? 79.883 6.760 -93.879 1.00 59.03 94 GLU A C 1
ATOM 734 O O . GLU A 1 94 ? 80.429 6.952 -94.960 1.00 59.03 94 GLU A O 1
ATOM 739 N N . PHE A 1 95 ? 78.872 7.538 -93.475 1.00 51.75 95 PHE A N 1
ATOM 740 C CA . PHE A 1 95 ? 78.241 8.532 -94.353 1.00 51.75 95 PHE A CA 1
ATOM 741 C C . PHE A 1 95 ? 79.160 9.711 -94.735 1.00 51.75 95 PHE A C 1
ATOM 743 O O . PHE A 1 95 ? 78.903 10.409 -95.714 1.00 51.75 95 PHE A O 1
ATOM 750 N N . ARG A 1 96 ? 80.243 9.962 -93.983 1.00 51.62 96 ARG A N 1
ATOM 751 C CA . ARG A 1 96 ? 81.220 11.023 -94.297 1.00 51.62 96 ARG A CA 1
ATOM 752 C C . ARG A 1 96 ? 82.383 10.561 -95.180 1.00 51.62 96 ARG A C 1
ATOM 754 O O . ARG A 1 96 ? 83.121 11.428 -95.643 1.00 51.62 96 ARG A O 1
ATOM 761 N N . TYR A 1 97 ? 82.562 9.258 -95.419 1.00 46.59 97 TYR A N 1
ATOM 762 C CA . TYR A 1 97 ? 83.730 8.740 -96.149 1.00 46.59 97 TYR A CA 1
ATOM 763 C C . TYR A 1 97 ? 83.524 8.584 -97.671 1.00 46.59 97 TYR A C 1
ATOM 765 O O . TYR A 1 97 ? 84.509 8.447 -98.389 1.00 46.59 97 TYR A O 1
ATOM 773 N N . ASP A 1 98 ? 82.297 8.742 -98.187 1.00 46.34 98 ASP A N 1
ATOM 774 C CA . ASP A 1 98 ? 81.977 8.505 -99.612 1.00 46.34 98 ASP A CA 1
ATOM 775 C C . ASP A 1 98 ? 81.713 9.777 -100.451 1.00 46.34 98 ASP A C 1
ATOM 777 O O . ASP A 1 98 ? 81.139 9.720 -101.536 1.00 46.34 98 ASP A O 1
ATOM 781 N N . SER A 1 99 ? 82.141 10.958 -99.991 1.00 44.44 99 SER A N 1
ATOM 782 C CA . SER A 1 99 ? 81.877 12.245 -100.672 1.00 44.44 99 SER A CA 1
ATOM 783 C C . SER A 1 99 ? 83.093 12.884 -101.369 1.00 44.44 99 SER A C 1
ATOM 785 O O . SER A 1 99 ? 83.128 14.099 -101.556 1.00 44.44 99 SER A O 1
ATOM 787 N N . THR A 1 100 ? 84.103 12.103 -101.776 1.00 46.97 100 THR A N 1
ATOM 788 C CA . THR A 1 100 ? 85.310 12.637 -102.458 1.00 46.97 100 THR A CA 1
ATOM 789 C C . THR A 1 100 ? 85.637 12.016 -103.818 1.00 46.97 100 THR A C 1
ATOM 791 O O . THR A 1 100 ? 86.719 12.268 -104.349 1.00 46.97 100 THR A O 1
ATOM 794 N N . HIS A 1 101 ? 84.711 11.294 -104.460 1.00 48.75 101 HIS A N 1
ATOM 795 C CA . HIS A 1 101 ? 84.936 10.814 -105.828 1.00 48.75 101 HIS A CA 1
ATOM 796 C C . HIS A 1 101 ? 83.716 10.996 -106.741 1.00 48.75 101 HIS A C 1
ATOM 798 O O . HIS A 1 101 ? 82.998 10.059 -107.065 1.00 48.75 101 HIS A O 1
ATOM 804 N N . LEU A 1 102 ? 83.504 12.234 -107.190 1.00 43.91 102 LEU A N 1
ATOM 805 C CA . LEU A 1 102 ? 82.742 12.523 -108.405 1.00 43.91 102 LEU A CA 1
ATOM 806 C C . LEU A 1 102 ? 83.593 13.440 -109.280 1.00 43.91 102 LEU A C 1
ATOM 808 O O . LEU A 1 102 ? 83.650 14.653 -109.095 1.00 43.91 102 LEU A O 1
ATOM 812 N N . GLN A 1 103 ? 84.333 12.806 -110.182 1.00 41.62 103 GLN A N 1
ATOM 813 C CA . GLN A 1 103 ? 85.127 13.456 -111.211 1.00 41.62 103 GLN A CA 1
ATOM 814 C C . GLN A 1 103 ? 84.160 13.923 -112.309 1.00 41.62 103 GLN A C 1
ATOM 816 O O . GLN A 1 103 ? 83.430 13.114 -112.878 1.00 41.62 103 GLN A O 1
ATOM 821 N N . ASP A 1 104 ? 84.102 15.236 -112.536 1.00 40.44 104 ASP A N 1
ATOM 822 C CA . ASP A 1 104 ? 83.243 15.880 -113.537 1.00 40.44 104 ASP A CA 1
ATOM 823 C C . ASP A 1 104 ? 83.770 15.495 -114.937 1.00 40.44 104 ASP A C 1
ATOM 825 O O . ASP A 1 104 ? 84.825 15.965 -115.362 1.00 40.44 104 ASP A O 1
ATOM 829 N N . VAL A 1 105 ? 83.097 14.565 -115.623 1.00 48.06 105 VAL A N 1
ATOM 830 C CA . VAL A 1 105 ? 83.418 14.148 -117.001 1.00 48.06 105 VAL A CA 1
ATOM 831 C C . VAL A 1 105 ? 82.212 14.461 -117.872 1.00 48.06 105 VAL A C 1
ATOM 833 O O . VAL A 1 105 ? 81.339 13.616 -118.052 1.00 48.06 105 VAL A O 1
ATOM 836 N N . SER A 1 106 ? 82.116 15.689 -118.380 1.00 47.53 106 SER A N 1
ATOM 837 C CA . SER A 1 106 ? 81.125 16.065 -119.398 1.00 47.53 106 SER A CA 1
ATOM 838 C C . SER A 1 106 ? 81.529 17.355 -120.119 1.00 47.53 106 SER A C 1
ATOM 840 O O . SER A 1 106 ? 80.920 18.399 -119.919 1.00 47.53 106 SER A O 1
ATOM 842 N N . ASP A 1 107 ? 82.521 17.251 -121.004 1.00 42.19 107 ASP A N 1
ATOM 843 C CA . ASP A 1 107 ? 82.631 18.108 -122.189 1.00 42.19 107 ASP A CA 1
ATOM 844 C C . ASP A 1 107 ? 82.281 17.257 -123.417 1.00 42.19 107 ASP A C 1
ATOM 846 O O . ASP A 1 107 ? 83.128 16.583 -124.001 1.00 42.19 107 ASP A O 1
ATOM 850 N N . SER A 1 108 ? 81.000 17.206 -123.777 1.00 48.25 108 SER A N 1
ATOM 851 C CA . SER A 1 108 ? 80.541 17.100 -125.173 1.00 48.25 108 SER A CA 1
ATOM 852 C C . SER A 1 108 ? 79.016 17.158 -125.225 1.00 48.25 108 SER A C 1
ATOM 854 O O . SER A 1 108 ? 78.303 16.494 -124.478 1.00 48.25 108 SER A O 1
ATOM 856 N N . ALA A 1 109 ? 78.542 18.051 -126.083 1.00 43.28 109 ALA A N 1
ATOM 857 C CA . ALA A 1 109 ? 77.159 18.452 -126.243 1.00 43.28 109 ALA A CA 1
ATOM 858 C C . ALA A 1 109 ? 76.276 17.326 -126.799 1.00 43.28 109 ALA A C 1
ATOM 860 O O . ALA A 1 109 ? 76.638 16.731 -127.806 1.00 43.28 109 ALA A O 1
ATOM 861 N N . ASP A 1 110 ? 75.112 17.102 -126.175 1.00 50.88 110 ASP A N 1
ATOM 862 C CA . ASP A 1 110 ? 73.810 16.997 -126.855 1.00 50.88 110 ASP A CA 1
ATOM 863 C C . ASP A 1 110 ? 72.646 16.850 -125.845 1.00 50.88 110 ASP A C 1
ATOM 865 O O . ASP A 1 110 ? 72.532 15.863 -125.126 1.00 50.88 110 ASP A O 1
ATOM 869 N N . LYS A 1 111 ? 71.783 17.881 -125.791 1.00 59.59 111 LYS A N 1
ATOM 870 C CA . LYS A 1 111 ? 70.390 17.948 -125.271 1.00 59.59 111 LYS A CA 1
ATOM 871 C C . LYS A 1 111 ? 69.973 17.044 -124.094 1.00 59.59 111 LYS A C 1
ATOM 873 O O . LYS A 1 111 ? 68.836 16.576 -124.052 1.00 59.59 111 LYS A O 1
ATOM 878 N N . LEU A 1 112 ? 70.819 16.886 -123.088 1.00 58.00 112 LEU A N 1
ATOM 879 C CA . LEU A 1 112 ? 70.409 16.414 -121.769 1.00 58.00 112 LEU A CA 1
ATOM 880 C C . LEU A 1 112 ? 70.938 17.400 -120.721 1.00 58.00 112 LEU A C 1
ATOM 882 O O . LEU A 1 112 ? 72.085 17.840 -120.830 1.00 58.00 112 LEU A O 1
ATOM 886 N N . PRO A 1 113 ? 70.113 17.820 -119.743 1.00 60.47 113 PRO A N 1
ATOM 887 C CA . PRO A 1 113 ? 70.582 18.688 -118.671 1.00 60.47 113 PRO A CA 1
ATOM 888 C C . PRO A 1 113 ? 71.740 18.005 -117.935 1.00 60.47 113 PRO A C 1
ATOM 890 O O . PRO A 1 113 ? 71.677 16.807 -117.657 1.00 60.47 113 PRO A O 1
ATOM 893 N N . SER A 1 114 ? 72.803 18.766 -117.645 1.00 69.69 114 SER A N 1
ATOM 894 C CA . SER A 1 114 ? 73.971 18.281 -116.897 1.00 69.69 114 SER A CA 1
ATOM 895 C C . SER A 1 114 ? 73.518 17.519 -115.649 1.00 69.69 114 SER A C 1
ATOM 897 O O . SER A 1 114 ? 72.571 17.937 -114.980 1.00 69.69 114 SER A O 1
ATOM 899 N N . VAL A 1 115 ? 74.207 16.427 -115.304 1.00 70.88 115 VAL A N 1
ATOM 900 C CA . VAL A 1 115 ? 73.943 15.639 -114.085 1.00 70.88 115 VAL A CA 1
ATOM 901 C C . VAL A 1 115 ? 73.852 16.550 -112.853 1.00 70.88 115 VAL A C 1
ATOM 903 O O . VAL A 1 115 ? 73.004 16.343 -111.991 1.00 70.88 115 VAL A O 1
ATOM 906 N N . ARG A 1 116 ? 74.634 17.637 -112.822 1.00 73.00 116 ARG A N 1
ATOM 907 C CA . ARG A 1 116 ? 74.570 18.686 -111.797 1.00 73.00 116 ARG A CA 1
ATOM 908 C C . ARG A 1 116 ? 73.201 19.372 -111.712 1.00 73.00 116 ARG A C 1
ATOM 910 O O . ARG A 1 116 ? 72.711 19.590 -110.609 1.00 73.00 116 ARG A O 1
ATOM 917 N N . VAL A 1 117 ? 72.581 19.680 -112.851 1.00 73.81 117 VAL A N 1
ATOM 918 C CA . VAL A 1 117 ? 71.261 20.329 -112.946 1.00 73.81 117 VAL A CA 1
ATOM 919 C C . VAL A 1 117 ? 70.149 19.363 -112.544 1.00 73.81 117 VAL A C 1
ATOM 921 O O . VAL A 1 117 ? 69.284 19.743 -111.768 1.00 73.81 117 VAL A O 1
ATOM 924 N N . LEU A 1 118 ? 70.197 18.099 -112.978 1.00 76.62 118 LEU A N 1
ATOM 925 C CA . LEU A 1 118 ? 69.228 17.079 -112.544 1.00 76.62 118 LEU A CA 1
ATOM 926 C C . LEU A 1 118 ? 69.313 16.803 -111.042 1.00 76.62 118 LEU A C 1
ATOM 928 O O . LEU A 1 118 ? 68.289 16.664 -110.378 1.00 76.62 118 LEU A O 1
ATOM 932 N N . ILE A 1 119 ? 70.531 16.762 -110.501 1.00 77.44 119 ILE A N 1
ATOM 933 C CA . ILE A 1 119 ? 70.763 16.651 -109.065 1.00 77.44 119 ILE A CA 1
ATOM 934 C C . ILE A 1 119 ? 70.201 17.895 -108.368 1.00 77.44 119 ILE A C 1
ATOM 936 O O . ILE A 1 119 ? 69.406 17.740 -107.453 1.00 77.44 119 ILE A O 1
ATOM 940 N N . GLN A 1 120 ? 70.505 19.116 -108.818 1.00 79.38 120 GLN A N 1
ATOM 941 C CA . GLN A 1 120 ? 69.955 20.347 -108.228 1.00 79.38 120 GLN A CA 1
ATOM 942 C C . GLN A 1 120 ? 68.424 20.435 -108.305 1.00 79.38 120 GLN A C 1
ATOM 944 O O . GLN A 1 120 ? 67.785 20.817 -107.327 1.00 79.38 120 GLN A O 1
ATOM 949 N N . GLU A 1 121 ? 67.807 20.052 -109.421 1.00 80.44 121 GLU A N 1
ATOM 950 C CA . GLU A 1 121 ? 66.348 19.974 -109.546 1.00 80.44 121 GLU A CA 1
ATOM 951 C C . GLU A 1 121 ? 65.749 18.879 -108.654 1.00 80.44 121 GLU A C 1
ATOM 953 O O . GLU A 1 121 ? 64.689 19.068 -108.061 1.00 80.44 121 GLU A O 1
ATOM 958 N N . GLY A 1 122 ? 66.422 17.734 -108.533 1.00 80.12 122 GLY A N 1
ATOM 959 C CA . GLY A 1 122 ? 66.044 16.667 -107.609 1.00 80.12 122 GLY A CA 1
ATOM 960 C C . GLY A 1 122 ? 66.126 17.122 -106.152 1.00 80.12 122 GLY A C 1
ATOM 961 O O . GLY A 1 122 ? 65.173 16.941 -105.401 1.00 80.12 122 GLY A O 1
ATOM 962 N N . TRP A 1 123 ? 67.218 17.787 -105.770 1.00 76.69 123 TRP A N 1
ATOM 963 C CA . TRP A 1 123 ? 67.424 18.343 -104.432 1.00 76.69 123 TRP A CA 1
ATOM 964 C C . TRP A 1 123 ? 66.417 19.434 -104.105 1.00 76.69 123 TRP A C 1
ATOM 966 O O . TRP A 1 123 ? 65.840 19.386 -103.030 1.00 76.69 123 TRP A O 1
ATOM 976 N N . THR A 1 124 ? 66.145 20.364 -105.019 1.00 80.88 124 THR A N 1
ATOM 977 C CA . THR A 1 124 ? 65.144 21.421 -104.793 1.00 80.88 124 THR A CA 1
ATOM 978 C C . THR A 1 124 ? 63.729 20.853 -104.682 1.00 80.88 124 THR A C 1
ATOM 980 O O . THR A 1 124 ? 62.970 21.280 -103.816 1.00 80.88 124 THR A O 1
ATOM 983 N N . LYS A 1 125 ? 63.363 19.834 -105.474 1.00 82.81 125 LYS A N 1
ATOM 984 C CA . LYS A 1 125 ? 62.082 19.118 -105.309 1.00 82.81 125 LYS A CA 1
ATOM 985 C C . LYS A 1 125 ? 62.006 18.389 -103.967 1.00 82.81 125 LYS A C 1
ATOM 987 O O . LYS A 1 125 ? 60.986 18.482 -103.288 1.00 82.81 125 LYS A O 1
ATOM 992 N N . CYS A 1 126 ? 63.076 17.706 -103.562 1.00 80.06 126 CYS A N 1
ATOM 993 C CA . CYS A 1 126 ? 63.164 17.069 -102.249 1.00 80.06 126 CYS A CA 1
ATOM 994 C C . CYS A 1 126 ? 63.116 18.095 -101.109 1.00 80.06 126 CYS A C 1
ATOM 996 O O . CYS A 1 126 ? 62.448 17.854 -100.115 1.00 80.06 126 CYS A O 1
ATOM 998 N N . GLU A 1 127 ? 63.758 19.252 -101.253 1.00 80.56 127 GLU A N 1
ATOM 999 C CA . GLU A 1 127 ? 63.746 20.339 -100.271 1.00 80.56 127 GLU A CA 1
ATOM 1000 C C . GLU A 1 127 ? 62.337 20.919 -100.110 1.00 80.56 127 GLU A C 1
ATOM 1002 O O . GLU A 1 127 ? 61.856 21.056 -98.987 1.00 80.56 127 GLU A O 1
ATOM 1007 N N . VAL A 1 128 ? 61.624 21.155 -101.216 1.00 80.19 128 VAL A N 1
ATOM 1008 C CA . VAL A 1 128 ? 60.218 21.586 -101.191 1.00 80.19 128 VAL A CA 1
ATOM 1009 C C . VAL A 1 128 ? 59.326 20.539 -100.519 1.00 80.19 128 VAL A C 1
ATOM 1011 O O . VAL A 1 128 ? 58.506 20.902 -99.677 1.00 80.19 128 VAL A O 1
ATOM 1014 N N . LEU A 1 129 ? 59.495 19.251 -100.831 1.00 82.25 129 LEU A N 1
ATOM 1015 C CA . LEU A 1 129 ? 58.733 18.176 -100.184 1.00 82.25 129 LEU A CA 1
ATOM 1016 C C . LEU A 1 129 ? 59.065 18.062 -98.688 1.00 82.25 129 LEU A C 1
ATOM 1018 O O . LEU A 1 129 ? 58.152 17.938 -97.876 1.00 82.25 129 LEU A O 1
ATOM 1022 N N . CYS A 1 130 ? 60.335 18.193 -98.303 1.00 78.06 130 CYS A N 1
ATOM 1023 C CA . CYS A 1 130 ? 60.760 18.223 -96.905 1.00 78.06 130 CYS A CA 1
ATOM 1024 C C . CYS A 1 130 ? 60.126 19.400 -96.152 1.00 78.06 130 CYS A C 1
ATOM 1026 O O . CYS A 1 130 ? 59.575 19.208 -95.070 1.00 78.06 130 CYS A O 1
ATOM 1028 N N . VAL A 1 131 ? 60.139 20.605 -96.730 1.00 81.94 131 VAL A N 1
ATOM 1029 C CA . VAL A 1 131 ? 59.513 21.795 -96.129 1.00 81.94 131 VAL A CA 1
ATOM 1030 C C . VAL A 1 131 ? 57.993 21.633 -96.024 1.00 81.94 131 VAL A C 1
ATOM 1032 O O . VAL A 1 131 ? 57.412 22.037 -95.018 1.00 81.94 131 VAL A O 1
ATOM 1035 N N . GLN A 1 132 ? 57.344 20.992 -97.000 1.00 82.81 132 GLN A N 1
ATOM 1036 C CA . GLN A 1 132 ? 55.910 20.673 -96.951 1.00 82.81 132 GLN A CA 1
ATOM 1037 C C . GLN A 1 132 ? 55.567 19.566 -95.938 1.00 82.81 132 GLN A C 1
ATOM 1039 O O . GLN A 1 132 ? 54.462 19.554 -95.398 1.00 82.81 132 GLN A O 1
ATOM 1044 N N . GLN A 1 133 ? 56.499 18.664 -95.627 1.00 83.69 133 GLN A N 1
ATOM 1045 C CA . GLN A 1 133 ? 56.296 17.561 -94.684 1.00 83.69 133 GLN A CA 1
ATOM 1046 C C . GLN A 1 133 ? 56.450 17.983 -93.208 1.00 83.69 133 GLN A C 1
ATOM 1048 O O . GLN A 1 133 ? 55.831 17.388 -92.324 1.00 83.69 133 GLN A O 1
ATOM 1053 N N . VAL A 1 134 ? 57.210 19.046 -92.921 1.00 79.62 134 VAL A N 1
ATOM 1054 C CA . VAL A 1 134 ? 57.364 19.613 -91.564 1.00 79.62 134 VAL A CA 1
ATOM 1055 C C . VAL A 1 134 ? 56.031 20.026 -90.906 1.00 79.62 134 VAL A C 1
ATOM 1057 O O . VAL A 1 134 ? 55.802 19.601 -89.770 1.00 79.62 134 VAL A O 1
ATOM 1060 N N . PRO A 1 135 ? 55.130 20.809 -91.541 1.00 82.06 135 PRO A N 1
ATOM 1061 C CA . PRO A 1 135 ? 53.850 21.177 -90.930 1.00 82.06 135 PRO A CA 1
ATOM 1062 C C . PRO A 1 135 ? 52.926 19.971 -90.723 1.00 82.06 135 PRO A C 1
ATOM 1064 O O . PRO A 1 135 ? 52.258 19.908 -89.696 1.00 82.06 135 PRO A O 1
ATOM 1067 N N . LEU A 1 136 ? 52.951 18.981 -91.624 1.00 82.19 136 LEU A N 1
ATOM 1068 C CA . LEU A 1 136 ? 52.172 17.746 -91.475 1.00 82.19 136 LEU A CA 1
ATOM 1069 C C . LEU A 1 136 ? 52.644 16.917 -90.271 1.00 82.19 136 LEU A C 1
ATOM 1071 O O . LEU A 1 136 ? 51.827 16.452 -89.481 1.00 82.19 136 LEU A O 1
ATOM 1075 N N . HIS A 1 137 ? 53.958 16.796 -90.057 1.00 78.81 137 HIS A N 1
ATOM 1076 C CA . HIS A 1 137 ? 54.489 16.142 -88.856 1.00 78.81 137 HIS A CA 1
ATOM 1077 C C . HIS A 1 137 ? 54.263 16.952 -87.572 1.00 78.81 137 HIS A C 1
ATOM 1079 O O . HIS A 1 137 ? 54.139 16.372 -86.492 1.00 78.81 137 HIS A O 1
ATOM 1085 N N . ALA A 1 138 ? 54.215 18.284 -87.650 1.00 83.94 138 ALA A N 1
ATOM 1086 C CA . ALA A 1 138 ? 53.839 19.117 -86.511 1.00 83.94 138 ALA A CA 1
ATOM 1087 C C . ALA A 1 138 ? 52.357 18.924 -86.139 1.00 83.94 138 ALA A C 1
ATOM 1089 O O . ALA A 1 138 ? 52.035 18.813 -84.955 1.00 83.94 138 ALA A O 1
ATOM 1090 N N . GLU A 1 139 ? 51.476 18.817 -87.137 1.00 86.69 139 GLU A N 1
ATOM 1091 C CA . GLU A 1 139 ? 50.051 18.530 -86.960 1.00 86.69 139 GLU A CA 1
ATOM 1092 C C . GLU A 1 139 ? 49.823 17.124 -86.383 1.00 86.69 139 GLU A C 1
ATOM 1094 O O . GLU A 1 139 ? 49.100 16.976 -85.399 1.00 86.69 139 GLU A O 1
ATOM 1099 N N . GLU A 1 140 ? 50.521 16.106 -86.894 1.00 87.25 140 GLU A N 1
ATOM 1100 C CA . GLU A 1 140 ? 50.490 14.735 -86.366 1.00 87.25 140 GLU A CA 1
ATOM 1101 C C . GLU A 1 140 ? 50.918 14.676 -84.888 1.00 87.25 140 GLU A C 1
ATOM 1103 O O . GLU A 1 140 ? 50.224 14.092 -84.050 1.00 87.25 140 GLU A O 1
ATOM 1108 N N . LYS A 1 141 ? 52.025 15.340 -84.528 1.00 88.19 141 LYS A N 1
ATOM 1109 C CA . LYS A 1 141 ? 52.485 15.439 -83.130 1.00 88.19 141 LYS A CA 1
ATOM 1110 C C . LYS A 1 141 ? 51.490 16.193 -82.246 1.00 88.19 141 LYS A C 1
ATOM 1112 O O . LYS A 1 141 ? 51.282 15.801 -81.096 1.00 88.19 141 LYS A O 1
ATOM 1117 N N . GLY A 1 142 ? 50.863 17.245 -82.772 1.00 90.88 142 GLY A N 1
ATOM 1118 C CA . GLY A 1 142 ? 49.798 17.980 -82.091 1.00 90.88 142 GLY A CA 1
ATOM 1119 C C . GLY A 1 142 ? 48.584 17.096 -81.803 1.00 90.88 142 GLY A C 1
ATOM 1120 O O . GLY A 1 142 ? 48.112 17.047 -80.667 1.00 90.88 142 GLY A O 1
ATOM 1121 N N . LEU A 1 143 ? 48.133 16.325 -82.795 1.00 92.88 143 LEU A N 1
ATOM 1122 C CA . LEU A 1 143 ? 47.024 15.381 -82.658 1.00 92.88 143 LEU A CA 1
ATOM 1123 C C . LEU A 1 143 ? 47.331 14.272 -81.644 1.00 92.88 143 LEU A C 1
ATOM 1125 O O . LEU A 1 143 ? 46.476 13.963 -80.813 1.00 92.88 143 LEU A O 1
ATOM 1129 N N . LEU A 1 144 ? 48.549 13.719 -81.642 1.00 93.06 144 LEU A N 1
ATOM 1130 C CA . LEU A 1 144 ? 48.976 12.735 -80.640 1.00 93.06 144 LEU A CA 1
ATOM 1131 C C . LEU A 1 144 ? 48.963 13.320 -79.219 1.00 93.06 144 LEU A C 1
ATOM 1133 O O . LEU A 1 144 ? 48.401 12.706 -78.309 1.00 93.06 144 LEU A O 1
ATOM 1137 N N . ALA A 1 145 ? 49.497 14.530 -79.023 1.00 92.19 145 ALA A N 1
ATOM 1138 C CA . ALA A 1 145 ? 49.458 15.208 -77.726 1.00 92.19 145 ALA A CA 1
ATOM 1139 C C . ALA A 1 145 ? 48.014 15.493 -77.265 1.00 92.19 145 ALA A C 1
ATOM 1141 O O . ALA A 1 145 ? 47.682 15.295 -76.090 1.00 92.19 145 ALA A O 1
ATOM 1142 N N . CYS A 1 146 ? 47.134 15.895 -78.187 1.00 93.19 146 CYS A N 1
ATOM 1143 C CA . CYS A 1 146 ? 45.707 16.071 -77.923 1.00 93.19 146 CYS A CA 1
ATOM 1144 C C . CYS A 1 146 ? 45.027 14.752 -77.531 1.00 93.19 146 CYS A C 1
ATOM 1146 O O . CYS A 1 146 ? 44.284 14.724 -76.549 1.00 93.19 146 CYS A O 1
ATOM 1148 N N . LEU A 1 147 ? 45.297 13.650 -78.238 1.00 94.50 147 LEU A N 1
ATOM 1149 C CA . LEU A 1 147 ? 44.757 12.327 -77.913 1.00 94.50 147 LEU A CA 1
ATOM 1150 C C . LEU A 1 147 ? 45.219 11.848 -76.534 1.00 94.50 147 LEU A C 1
ATOM 1152 O O . LEU A 1 147 ? 44.401 11.379 -75.741 1.00 94.50 147 LEU A O 1
ATOM 1156 N N . GLU A 1 148 ? 46.496 12.018 -76.193 1.00 95.62 148 GLU A N 1
ATOM 1157 C CA . GLU A 1 148 ? 46.987 11.692 -74.854 1.00 95.62 148 GLU A CA 1
ATOM 1158 C C . GLU A 1 148 ? 46.314 12.533 -73.764 1.00 95.62 148 GLU A C 1
ATOM 1160 O O . GLU A 1 148 ? 45.947 12.006 -72.708 1.00 95.62 148 GLU A O 1
ATOM 1165 N N . ALA A 1 149 ? 46.136 13.836 -73.998 1.00 93.44 149 ALA A N 1
ATOM 1166 C CA . ALA A 1 149 ? 45.443 14.721 -73.068 1.00 93.44 149 ALA A CA 1
ATOM 1167 C C . ALA A 1 149 ? 43.972 14.309 -72.887 1.00 93.44 149 ALA A C 1
ATOM 1169 O O . ALA A 1 149 ? 43.495 14.235 -71.751 1.00 93.44 149 ALA A O 1
ATOM 1170 N N . LEU A 1 150 ? 43.277 13.957 -73.975 1.00 96.12 150 LEU A N 1
ATOM 1171 C CA . LEU A 1 150 ? 41.907 13.441 -73.936 1.00 96.12 150 LEU A CA 1
ATOM 1172 C C . LEU A 1 150 ? 41.823 12.122 -73.159 1.00 96.12 150 LEU A C 1
ATOM 1174 O O . LEU A 1 150 ? 40.965 11.982 -72.287 1.00 96.12 150 LEU A O 1
ATOM 1178 N N . LEU A 1 151 ? 42.740 11.179 -73.387 1.00 96.19 151 LEU A N 1
ATOM 1179 C CA . LEU A 1 151 ? 42.787 9.919 -72.638 1.00 96.19 151 LEU A CA 1
ATOM 1180 C C . LEU A 1 151 ? 43.053 10.145 -71.144 1.00 96.19 151 LEU A C 1
ATOM 1182 O O . LEU A 1 151 ? 42.412 9.509 -70.303 1.00 96.19 151 LEU A O 1
ATOM 1186 N N . ARG A 1 152 ? 43.957 11.068 -70.787 1.00 95.94 152 ARG A N 1
ATOM 1187 C CA . ARG A 1 152 ? 44.188 11.466 -69.386 1.00 95.94 152 ARG A CA 1
ATOM 1188 C C . ARG A 1 152 ? 42.920 12.070 -68.774 1.00 95.94 152 ARG A C 1
ATOM 1190 O O . ARG A 1 152 ? 42.545 11.677 -67.670 1.00 95.94 152 ARG A O 1
ATOM 1197 N N . ALA A 1 153 ? 42.224 12.950 -69.493 1.00 94.75 153 ALA A N 1
ATOM 1198 C CA . ALA A 1 153 ? 40.981 13.564 -69.029 1.00 94.75 153 ALA A CA 1
ATOM 1199 C C . ALA A 1 153 ? 39.855 12.535 -68.827 1.00 94.75 153 ALA A C 1
ATOM 1201 O O . ALA A 1 153 ? 39.166 12.576 -67.807 1.00 94.75 153 ALA A O 1
ATOM 1202 N N . VAL A 1 154 ? 39.695 11.577 -69.746 1.00 96.88 154 VAL A N 1
ATOM 1203 C CA . VAL A 1 154 ? 38.712 10.485 -69.624 1.00 96.88 154 VAL A CA 1
ATOM 1204 C C . VAL A 1 154 ? 39.033 9.590 -68.427 1.00 96.88 154 VAL A C 1
ATOM 1206 O O . VAL A 1 154 ? 38.136 9.278 -67.645 1.00 96.88 154 VAL A O 1
ATOM 1209 N N . ARG A 1 155 ? 40.308 9.231 -68.215 1.00 95.81 155 ARG A N 1
ATOM 1210 C CA . ARG A 1 155 ? 40.731 8.448 -67.040 1.00 95.81 155 ARG A CA 1
ATOM 1211 C C . ARG A 1 155 ? 40.437 9.183 -65.732 1.00 95.81 155 ARG A C 1
ATOM 1213 O O . ARG A 1 155 ? 39.848 8.598 -64.830 1.00 95.81 155 ARG A O 1
ATOM 1220 N N . LEU A 1 156 ? 40.801 10.463 -65.634 1.00 96.31 156 LEU A N 1
ATOM 1221 C CA . LEU A 1 156 ? 40.525 11.282 -64.448 1.00 96.31 156 LEU A CA 1
ATOM 1222 C C . LEU A 1 156 ? 39.023 11.443 -64.196 1.00 96.31 156 LEU A C 1
ATOM 1224 O O . LEU A 1 156 ? 38.593 11.378 -63.045 1.00 96.31 156 LEU A O 1
ATOM 1228 N N . ARG A 1 157 ? 38.218 11.591 -65.255 1.00 96.00 157 ARG A N 1
ATOM 1229 C CA . ARG A 1 157 ? 36.755 11.603 -65.153 1.00 96.00 157 ARG A CA 1
ATOM 1230 C C . ARG A 1 157 ? 36.230 10.282 -64.587 1.00 96.00 157 ARG A C 1
ATOM 1232 O O . ARG A 1 157 ? 35.471 10.318 -63.629 1.00 96.00 157 ARG A O 1
ATOM 1239 N N . GLY A 1 158 ? 36.702 9.143 -65.095 1.00 96.12 158 GLY A N 1
ATOM 1240 C CA . GLY A 1 158 ? 36.345 7.824 -64.565 1.00 96.12 158 GLY A CA 1
ATOM 1241 C C . GLY A 1 158 ? 36.715 7.649 -63.087 1.00 96.12 158 GLY A C 1
ATOM 1242 O O . GLY A 1 158 ? 35.897 7.172 -62.306 1.00 96.12 158 GLY A O 1
ATOM 1243 N N . TYR A 1 159 ? 37.906 8.099 -62.671 1.00 96.38 159 TYR A N 1
ATOM 1244 C CA . TYR A 1 159 ? 38.304 8.074 -61.257 1.00 96.38 159 TYR A CA 1
ATOM 1245 C C . TYR A 1 159 ? 37.424 8.967 -60.383 1.00 96.38 159 TYR A C 1
ATOM 1247 O O . TYR A 1 159 ? 37.000 8.540 -59.312 1.00 96.38 159 TYR A O 1
ATOM 1255 N N . ARG A 1 160 ? 37.124 10.190 -60.834 1.00 96.50 160 ARG A N 1
ATOM 1256 C CA . ARG A 1 160 ? 36.217 11.103 -60.128 1.00 96.50 160 ARG A CA 1
ATOM 1257 C C . ARG A 1 160 ? 34.833 10.480 -59.973 1.00 96.50 160 ARG A C 1
ATOM 1259 O O . ARG A 1 160 ? 34.289 10.497 -58.876 1.00 96.50 160 ARG A O 1
ATOM 1266 N N . ASP A 1 161 ? 34.280 9.928 -61.045 1.00 96.94 161 ASP A N 1
ATOM 1267 C CA . ASP A 1 161 ? 32.933 9.359 -61.036 1.00 96.94 161 ASP A CA 1
ATOM 1268 C C . ASP A 1 161 ? 32.878 8.100 -60.151 1.00 96.94 161 ASP A C 1
ATOM 1270 O O . ASP A 1 161 ? 31.949 7.950 -59.360 1.00 96.94 161 ASP A O 1
ATOM 1274 N N . GLY A 1 162 ? 33.918 7.257 -60.175 1.00 97.19 162 GLY A N 1
ATOM 1275 C CA . GLY A 1 162 ? 34.053 6.119 -59.260 1.00 97.19 162 GLY A CA 1
ATOM 1276 C C . GLY A 1 162 ? 34.182 6.533 -57.788 1.00 97.19 162 GLY A C 1
ATOM 1277 O O . GLY A 1 162 ? 33.573 5.912 -56.918 1.00 97.19 162 GLY A O 1
ATOM 1278 N N . LEU A 1 163 ? 34.916 7.613 -57.495 1.00 97.19 163 LEU A N 1
ATOM 1279 C CA . LEU A 1 163 ? 34.989 8.180 -56.144 1.00 97.19 163 LEU A CA 1
ATOM 1280 C C . LEU A 1 163 ? 33.637 8.736 -55.690 1.00 97.19 163 LEU A C 1
ATOM 1282 O O . LEU A 1 163 ? 33.230 8.473 -54.563 1.00 97.19 163 LEU A O 1
ATOM 1286 N N . LEU A 1 164 ? 32.921 9.455 -56.559 1.00 97.50 164 LEU A N 1
ATOM 1287 C CA . LEU A 1 164 ? 31.590 9.985 -56.253 1.00 97.50 164 LEU A CA 1
ATOM 1288 C C . LEU A 1 164 ? 30.592 8.863 -55.956 1.00 97.50 164 LEU A C 1
ATOM 1290 O O . LEU A 1 164 ? 29.897 8.929 -54.945 1.00 97.50 164 LEU A O 1
ATOM 1294 N N . GLN A 1 165 ? 30.570 7.810 -56.777 1.00 96.94 165 GLN A N 1
ATOM 1295 C CA . GLN A 1 165 ? 29.747 6.624 -56.528 1.00 96.94 165 GLN A CA 1
ATOM 1296 C C . GLN A 1 165 ? 30.125 5.939 -55.207 1.00 96.94 165 GLN A C 1
ATOM 1298 O O . GLN A 1 165 ? 29.249 5.560 -54.431 1.00 96.94 165 GLN A O 1
ATOM 1303 N N . GLY A 1 166 ? 31.424 5.833 -54.905 1.00 97.19 166 GLY A N 1
ATOM 1304 C CA . GLY A 1 166 ? 31.907 5.305 -53.630 1.00 97.19 166 GLY A CA 1
ATOM 1305 C C . GLY A 1 166 ? 31.445 6.137 -52.428 1.00 97.19 166 GLY A C 1
ATOM 1306 O O . GLY A 1 166 ? 30.962 5.581 -51.443 1.00 97.19 166 GLY A O 1
ATOM 1307 N N . CYS A 1 167 ? 31.537 7.466 -52.514 1.00 96.25 167 CYS A N 1
ATOM 1308 C CA . CYS A 1 167 ? 31.055 8.375 -51.474 1.00 96.25 167 CYS A CA 1
ATOM 1309 C C . CYS A 1 167 ? 29.538 8.266 -51.270 1.00 96.25 167 CYS A C 1
ATOM 1311 O O . CYS A 1 167 ? 29.095 8.200 -50.126 1.00 96.25 167 CYS A O 1
ATOM 1313 N N . GLN A 1 168 ? 28.758 8.186 -52.351 1.00 96.88 168 GLN A N 1
ATOM 1314 C CA . GLN A 1 168 ? 27.304 8.005 -52.284 1.00 96.88 168 GLN A CA 1
ATOM 1315 C C . GLN A 1 168 ? 26.929 6.676 -51.617 1.00 96.88 168 GLN A C 1
ATOM 1317 O O . GLN A 1 168 ? 26.129 6.663 -50.683 1.00 96.88 168 GLN A O 1
ATOM 1322 N N . GLY A 1 169 ? 27.571 5.571 -52.011 1.00 97.62 169 GLY A N 1
ATOM 1323 C CA . GLY A 1 169 ? 27.333 4.265 -51.393 1.00 97.62 169 GLY A CA 1
ATOM 1324 C C . GLY A 1 169 ? 27.695 4.234 -49.904 1.00 97.62 169 GLY A C 1
ATOM 1325 O O . GLY A 1 169 ? 26.984 3.632 -49.098 1.00 97.62 169 GLY A O 1
ATOM 1326 N N . LEU A 1 170 ? 28.770 4.925 -49.505 1.00 97.12 170 LEU A N 1
ATOM 1327 C CA . LEU A 1 170 ? 29.120 5.083 -48.092 1.00 97.12 170 LEU A CA 1
ATOM 1328 C C . LEU A 1 170 ? 28.087 5.924 -47.335 1.00 97.12 170 LEU A C 1
ATOM 1330 O O . LEU A 1 170 ? 27.725 5.564 -46.217 1.00 97.12 170 LEU A O 1
ATOM 1334 N N . GLU A 1 171 ? 27.589 7.010 -47.922 1.00 97.69 171 GLU A N 1
ATOM 1335 C CA . GLU A 1 171 ? 26.559 7.848 -47.306 1.00 97.69 171 GLU A CA 1
ATOM 1336 C C . GLU A 1 171 ? 25.255 7.066 -47.080 1.00 97.69 171 GLU A C 1
ATOM 1338 O O . GLU A 1 171 ? 24.678 7.112 -45.991 1.00 97.69 171 GLU A O 1
ATOM 1343 N N . GLU A 1 172 ? 24.814 6.294 -48.073 1.00 97.56 172 GLU A N 1
ATOM 1344 C CA . GLU A 1 172 ? 23.657 5.403 -47.953 1.00 97.56 172 GLU A CA 1
ATOM 1345 C C . GLU A 1 172 ? 23.877 4.336 -46.877 1.00 97.56 172 GLU A C 1
ATOM 1347 O O . GLU A 1 172 ? 23.017 4.140 -46.014 1.00 97.56 172 GLU A O 1
ATOM 1352 N N . ALA A 1 173 ? 25.051 3.701 -46.853 1.00 97.62 173 ALA A N 1
ATOM 1353 C CA . ALA A 1 173 ? 25.392 2.728 -45.822 1.00 97.62 173 ALA A CA 1
ATOM 1354 C C . ALA A 1 173 ? 25.373 3.354 -44.416 1.00 97.62 173 ALA A C 1
ATOM 1356 O O . ALA A 1 173 ? 24.864 2.740 -43.475 1.00 97.62 173 ALA A O 1
ATOM 1357 N N . VAL A 1 174 ? 25.868 4.586 -44.257 1.00 97.69 174 VAL A N 1
ATOM 1358 C CA . VAL A 1 174 ? 25.809 5.327 -42.987 1.00 97.69 174 VAL A CA 1
ATOM 1359 C C . VAL A 1 174 ? 24.362 5.622 -42.591 1.00 97.69 174 VAL A C 1
ATOM 1361 O O . VAL A 1 174 ? 24.004 5.406 -41.432 1.00 97.69 174 VAL A O 1
ATOM 1364 N N . LYS A 1 175 ? 23.505 6.040 -43.532 1.00 97.69 175 LYS A N 1
ATOM 1365 C CA . LYS A 1 175 ? 22.069 6.265 -43.276 1.00 97.69 175 LYS A CA 1
ATOM 1366 C C . LYS A 1 175 ? 21.375 4.987 -42.805 1.00 97.69 175 LYS A C 1
ATOM 1368 O O . LYS A 1 175 ? 20.660 5.017 -41.802 1.00 97.69 175 LYS A O 1
ATOM 1373 N N . VAL A 1 176 ? 21.636 3.857 -43.465 1.00 97.88 176 VAL A N 1
ATOM 1374 C CA . VAL A 1 176 ? 21.096 2.546 -43.067 1.00 97.88 176 VAL A CA 1
ATOM 1375 C C . VAL A 1 176 ? 21.570 2.169 -41.664 1.00 97.88 176 VAL A C 1
ATOM 1377 O O . VAL A 1 176 ? 20.753 1.828 -40.809 1.00 97.88 176 VAL A O 1
ATOM 1380 N N . ARG A 1 177 ? 22.871 2.305 -41.376 1.00 97.56 177 ARG A N 1
ATOM 1381 C CA . ARG A 1 177 ? 23.424 2.032 -40.039 1.00 97.56 177 ARG A CA 1
ATOM 1382 C C . ARG A 1 177 ? 22.817 2.923 -38.963 1.00 97.56 177 ARG A C 1
ATOM 1384 O O . ARG A 1 177 ? 22.540 2.449 -37.864 1.00 97.56 177 ARG A O 1
ATOM 1391 N N . TYR A 1 178 ? 22.585 4.196 -39.260 1.00 98.25 178 TYR A N 1
ATOM 1392 C CA . TYR A 1 178 ? 21.957 5.111 -38.316 1.00 98.25 178 TYR A CA 1
ATOM 1393 C C . TYR A 1 178 ? 20.505 4.710 -38.018 1.00 98.25 178 TYR A C 1
ATOM 1395 O O . TYR A 1 178 ? 20.109 4.658 -36.852 1.00 98.25 178 TYR A O 1
ATOM 1403 N N . ALA A 1 179 ? 19.736 4.321 -39.038 1.00 98.00 179 ALA A N 1
ATOM 1404 C CA . ALA A 1 179 ? 18.385 3.791 -38.857 1.00 98.00 179 ALA A CA 1
ATOM 1405 C C . ALA A 1 179 ? 18.376 2.479 -38.043 1.00 98.00 179 ALA A C 1
ATOM 1407 O O . ALA A 1 179 ? 17.536 2.292 -37.160 1.00 98.00 179 ALA A O 1
ATOM 1408 N N . GLU A 1 180 ? 19.334 1.574 -38.280 1.00 98.00 180 GLU A N 1
ATOM 1409 C CA . GLU A 1 180 ? 19.521 0.364 -37.467 1.00 98.00 180 GLU A CA 1
ATOM 1410 C C . GLU A 1 180 ? 19.807 0.703 -35.998 1.00 98.00 180 GLU A C 1
ATOM 1412 O O . GLU A 1 180 ? 19.198 0.117 -35.100 1.00 98.00 180 GLU A O 1
ATOM 1417 N N . LEU A 1 181 ? 20.689 1.671 -35.738 1.00 98.06 181 LEU A N 1
ATOM 1418 C CA . LEU A 1 181 ? 21.008 2.123 -34.384 1.00 98.06 181 LEU A CA 1
ATOM 1419 C C . LEU A 1 181 ? 19.790 2.720 -33.678 1.00 98.06 181 LEU A C 1
ATOM 1421 O O . LEU A 1 181 ? 19.530 2.364 -32.528 1.00 98.06 181 LEU A O 1
ATOM 1425 N N . GLN A 1 182 ? 19.004 3.555 -34.358 1.00 98.06 182 GLN A N 1
ATOM 1426 C CA . GLN A 1 182 ? 17.756 4.087 -33.806 1.00 98.06 182 GLN A CA 1
ATOM 1427 C C . GLN A 1 182 ? 16.762 2.967 -33.472 1.00 98.06 182 GLN A C 1
ATOM 1429 O O . GLN A 1 182 ? 16.190 2.945 -32.381 1.00 98.06 182 GLN A O 1
ATOM 1434 N N . ASN A 1 183 ? 16.609 1.983 -34.362 1.00 98.31 183 ASN A N 1
ATOM 1435 C CA . ASN A 1 183 ? 15.766 0.814 -34.117 1.00 98.31 183 ASN A CA 1
ATOM 1436 C C . ASN A 1 183 ? 16.246 -0.005 -32.911 1.00 98.31 183 ASN A C 1
ATOM 1438 O O . ASN A 1 183 ? 15.434 -0.452 -32.096 1.00 98.31 183 ASN A O 1
ATOM 1442 N N . LEU A 1 184 ? 17.557 -0.201 -32.766 1.00 98.12 184 LEU A N 1
ATOM 1443 C CA . LEU A 1 184 ? 18.138 -0.880 -31.607 1.00 98.12 184 LEU A CA 1
ATOM 1444 C C . LEU A 1 184 ? 17.943 -0.076 -30.319 1.00 98.12 184 LEU A C 1
ATOM 1446 O O . LEU A 1 184 ? 17.615 -0.659 -29.284 1.00 98.12 184 LEU A O 1
ATOM 1450 N N . GLN A 1 185 ? 18.077 1.248 -30.370 1.00 97.94 185 GLN A N 1
ATOM 1451 C CA . GLN A 1 185 ? 17.824 2.124 -29.231 1.00 97.94 185 GLN A CA 1
ATOM 1452 C C . GLN A 1 185 ? 16.351 2.073 -28.806 1.00 97.94 185 GLN A C 1
ATOM 1454 O O . GLN A 1 185 ? 16.069 1.908 -27.620 1.00 97.94 185 GLN A O 1
ATOM 1459 N N . ALA A 1 186 ? 15.412 2.100 -29.755 1.00 98.00 186 ALA A N 1
ATOM 1460 C CA . ALA A 1 186 ? 13.986 1.937 -29.480 1.00 98.00 186 ALA A CA 1
ATOM 1461 C C . ALA A 1 186 ? 13.674 0.559 -28.868 1.00 98.00 186 ALA A C 1
ATOM 1463 O O . ALA A 1 186 ? 12.941 0.467 -27.882 1.00 98.00 186 ALA A O 1
ATOM 1464 N N . LYS A 1 187 ? 14.273 -0.521 -29.394 1.00 98.25 187 LYS A N 1
ATOM 1465 C CA . LYS A 1 187 ? 14.157 -1.869 -28.807 1.00 98.25 187 LYS A CA 1
ATOM 1466 C C . LYS A 1 187 ? 14.704 -1.912 -27.379 1.00 98.25 187 LYS A C 1
ATOM 1468 O O . LYS A 1 187 ? 14.065 -2.498 -26.510 1.00 98.25 187 LYS A O 1
ATOM 1473 N N . ARG A 1 188 ? 15.848 -1.271 -27.116 1.00 97.06 188 ARG A N 1
ATOM 1474 C CA . ARG A 1 188 ? 16.425 -1.175 -25.768 1.00 97.06 188 ARG A CA 1
ATOM 1475 C C . ARG A 1 188 ? 15.483 -0.457 -24.804 1.00 97.06 188 ARG A C 1
ATOM 1477 O O . ARG A 1 188 ? 15.300 -0.961 -23.701 1.00 97.06 188 ARG A O 1
ATOM 1484 N N . GLN A 1 189 ? 14.873 0.657 -25.211 1.00 97.81 189 GLN A N 1
ATOM 1485 C CA . GLN A 1 189 ? 13.918 1.372 -24.356 1.00 97.81 189 GLN A CA 1
ATOM 1486 C C . GLN A 1 189 ? 12.701 0.507 -24.022 1.00 97.81 189 GLN A C 1
ATOM 1488 O O . GLN A 1 189 ? 12.408 0.311 -22.849 1.00 97.81 189 GLN A O 1
ATOM 1493 N N . ARG A 1 190 ? 12.104 -0.167 -25.016 1.00 98.25 190 ARG A N 1
ATOM 1494 C CA . ARG A 1 190 ? 10.998 -1.115 -24.772 1.00 98.25 190 ARG A CA 1
ATOM 1495 C C . ARG A 1 190 ? 11.366 -2.216 -23.773 1.00 98.25 190 ARG A C 1
ATOM 1497 O O . ARG A 1 190 ? 10.533 -2.624 -22.969 1.00 98.25 190 ARG A O 1
ATOM 1504 N N . ILE A 1 191 ? 12.605 -2.713 -23.817 1.00 98.12 191 ILE A N 1
ATOM 1505 C CA . ILE A 1 191 ? 13.091 -3.715 -22.857 1.00 98.12 191 ILE A CA 1
ATOM 1506 C C . ILE A 1 191 ? 13.198 -3.122 -21.446 1.00 98.12 191 ILE A C 1
ATOM 1508 O O . ILE A 1 191 ? 12.847 -3.805 -20.485 1.00 98.12 191 ILE A O 1
ATOM 1512 N N . LEU A 1 192 ? 13.680 -1.885 -21.302 1.00 97.75 192 LEU A N 1
ATOM 1513 C CA . LEU A 1 192 ? 13.748 -1.206 -20.004 1.00 97.75 192 LEU A CA 1
ATOM 1514 C C . LEU A 1 192 ? 12.347 -0.969 -19.432 1.00 97.75 192 LEU A C 1
ATOM 1516 O O . LEU A 1 192 ? 12.092 -1.344 -18.289 1.00 97.75 192 LEU A O 1
ATOM 1520 N N . ASP A 1 193 ? 11.418 -0.478 -20.248 1.00 97.44 193 ASP A N 1
ATOM 1521 C CA . ASP A 1 193 ? 10.021 -0.276 -19.853 1.00 97.44 193 ASP A CA 1
ATOM 1522 C C . ASP A 1 193 ? 9.371 -1.589 -19.396 1.00 97.44 193 ASP A C 1
ATOM 1524 O O . ASP A 1 193 ? 8.721 -1.650 -18.348 1.00 97.44 193 ASP A O 1
ATOM 1528 N N . PHE A 1 194 ? 9.602 -2.680 -20.135 1.00 98.12 194 PHE A N 1
ATOM 1529 C CA . PHE A 1 194 ? 9.105 -4.004 -19.765 1.00 98.12 194 PHE A CA 1
ATOM 1530 C C . PHE A 1 194 ? 9.718 -4.514 -18.454 1.00 98.12 194 PHE A C 1
ATOM 1532 O O . PHE A 1 194 ? 9.019 -5.124 -17.643 1.00 98.12 194 PHE A O 1
ATOM 1539 N N . ARG A 1 195 ? 11.009 -4.255 -18.206 1.00 97.19 195 ARG A N 1
ATOM 1540 C CA . ARG A 1 195 ? 11.657 -4.606 -16.932 1.00 97.19 195 ARG A CA 1
ATOM 1541 C C . ARG A 1 195 ? 11.031 -3.854 -15.765 1.00 97.19 195 ARG A C 1
ATOM 1543 O O . ARG A 1 195 ? 10.657 -4.500 -14.791 1.00 97.19 195 ARG A O 1
ATOM 1550 N N . HIS A 1 196 ? 10.829 -2.545 -15.894 1.00 96.31 196 HIS A N 1
ATOM 1551 C CA . HIS A 1 196 ? 10.158 -1.749 -14.866 1.00 96.31 196 HIS A CA 1
ATOM 1552 C C . HIS A 1 196 ? 8.722 -2.216 -14.613 1.00 96.31 196 HIS A C 1
ATOM 1554 O O . HIS A 1 196 ? 8.270 -2.283 -13.468 1.00 96.31 196 HIS A O 1
ATOM 1560 N N . LEU A 1 197 ? 7.990 -2.594 -15.664 1.00 97.50 197 LEU A N 1
ATOM 1561 C CA . LEU A 1 197 ? 6.663 -3.182 -15.504 1.00 97.50 197 LEU A CA 1
ATOM 1562 C C . LEU A 1 197 ? 6.725 -4.523 -14.760 1.00 97.50 197 LEU A C 1
ATOM 1564 O O . LEU A 1 197 ? 5.912 -4.771 -13.869 1.00 97.50 197 LEU A O 1
ATOM 1568 N N . ASN A 1 198 ? 7.695 -5.377 -15.084 1.00 97.94 198 ASN A N 1
ATOM 1569 C CA . ASN A 1 198 ? 7.874 -6.661 -14.414 1.00 97.94 198 ASN A CA 1
ATOM 1570 C C . ASN A 1 198 ? 8.259 -6.490 -12.934 1.00 97.94 198 ASN A C 1
ATOM 1572 O O . ASN A 1 198 ? 7.732 -7.208 -12.086 1.00 97.94 198 ASN A O 1
ATOM 1576 N N . GLU A 1 199 ? 9.098 -5.506 -12.600 1.00 96.94 199 GLU A N 1
ATOM 1577 C CA . GLU A 1 199 ? 9.388 -5.119 -11.213 1.00 96.94 199 GLU A CA 1
ATOM 1578 C C . GLU A 1 199 ? 8.097 -4.727 -10.486 1.00 96.94 199 GLU A C 1
ATOM 1580 O O . GLU A 1 199 ? 7.792 -5.282 -9.430 1.00 96.94 199 GLU A O 1
ATOM 1585 N N . LYS A 1 200 ? 7.266 -3.851 -11.068 1.00 97.00 200 LYS A N 1
ATOM 1586 C CA . LYS A 1 200 ? 5.955 -3.493 -10.490 1.00 97.00 200 LYS A CA 1
ATOM 1587 C C . LYS A 1 200 ? 5.060 -4.722 -10.296 1.00 97.00 200 LYS A C 1
ATOM 1589 O O . LYS A 1 200 ? 4.449 -4.878 -9.240 1.00 97.00 200 LYS A O 1
ATOM 1594 N N . GLN A 1 201 ? 5.022 -5.642 -11.260 1.00 96.69 201 GLN A N 1
ATOM 1595 C CA . GLN A 1 201 ? 4.276 -6.898 -11.126 1.00 96.69 201 GLN A CA 1
ATOM 1596 C C . GLN A 1 201 ? 4.832 -7.816 -10.026 1.00 96.69 201 GLN A C 1
ATOM 1598 O O . GLN A 1 201 ? 4.065 -8.527 -9.374 1.00 96.69 201 GLN A O 1
ATOM 1603 N N . GLN A 1 202 ? 6.147 -7.844 -9.799 1.00 96.88 202 GLN A N 1
ATOM 1604 C CA . GLN A 1 202 ? 6.747 -8.579 -8.681 1.00 96.88 202 GLN A CA 1
ATOM 1605 C C . GLN A 1 202 ? 6.339 -7.976 -7.333 1.00 96.88 202 GLN A C 1
ATOM 1607 O O . GLN A 1 202 ? 5.943 -8.730 -6.445 1.00 96.88 202 GLN A O 1
ATOM 1612 N N . HIS A 1 203 ? 6.332 -6.645 -7.208 1.00 97.12 203 HIS A N 1
ATOM 1613 C CA . HIS A 1 203 ? 5.846 -5.957 -6.007 1.00 97.12 203 HIS A CA 1
ATOM 1614 C C . HIS A 1 203 ? 4.369 -6.270 -5.739 1.00 97.12 203 HIS A C 1
ATOM 1616 O O . HIS A 1 203 ? 4.017 -6.661 -4.628 1.00 97.12 203 HIS A O 1
ATOM 1622 N N . ILE A 1 204 ? 3.511 -6.199 -6.764 1.00 97.19 204 ILE A N 1
ATOM 1623 C CA . ILE A 1 204 ? 2.092 -6.573 -6.642 1.00 97.19 204 ILE A CA 1
ATOM 1624 C C . ILE A 1 204 ? 1.952 -8.035 -6.195 1.00 97.19 204 ILE A C 1
ATOM 1626 O O . ILE A 1 204 ? 1.183 -8.330 -5.283 1.00 97.19 204 ILE A O 1
ATOM 1630 N N . ARG A 1 205 ? 2.725 -8.967 -6.771 1.00 97.69 205 ARG A N 1
ATOM 1631 C CA . ARG A 1 205 ? 2.714 -10.379 -6.347 1.00 97.69 205 ARG A CA 1
ATOM 1632 C C . ARG A 1 205 ? 3.166 -10.562 -4.898 1.00 97.69 205 ARG A C 1
ATOM 1634 O O . ARG A 1 205 ? 2.566 -11.366 -4.185 1.00 97.69 205 ARG A O 1
ATOM 1641 N N . ALA A 1 206 ? 4.195 -9.841 -4.460 1.00 97.12 206 ALA A N 1
ATOM 1642 C CA . ALA A 1 206 ? 4.656 -9.870 -3.075 1.00 97.12 206 ALA A CA 1
ATOM 1643 C C . ALA A 1 206 ? 3.574 -9.349 -2.117 1.00 97.12 206 ALA A C 1
ATOM 1645 O O . ALA A 1 206 ? 3.294 -9.999 -1.112 1.00 97.12 206 ALA A O 1
ATOM 1646 N N . LEU A 1 207 ? 2.899 -8.251 -2.475 1.00 98.06 207 LEU A N 1
ATOM 1647 C CA . LEU A 1 207 ? 1.769 -7.712 -1.717 1.00 98.06 207 LEU A CA 1
ATOM 1648 C C . LEU A 1 207 ? 0.618 -8.713 -1.634 1.00 98.06 207 LEU A C 1
ATOM 1650 O O . LEU A 1 207 ? 0.159 -9.001 -0.536 1.00 98.06 207 LEU A O 1
ATOM 1654 N N . ILE A 1 208 ? 0.203 -9.319 -2.751 1.00 97.44 208 ILE A N 1
ATOM 1655 C CA . ILE A 1 208 ? -0.862 -10.336 -2.760 1.00 97.44 208 ILE A CA 1
ATOM 1656 C C . ILE A 1 208 ? -0.501 -11.510 -1.841 1.00 97.44 208 ILE A C 1
ATOM 1658 O O . ILE A 1 208 ? -1.335 -11.941 -1.042 1.00 97.44 208 ILE A O 1
ATOM 1662 N N . LYS A 1 209 ? 0.744 -12.003 -1.903 1.00 97.88 209 LYS A N 1
ATOM 1663 C CA . LYS A 1 209 ? 1.229 -13.055 -0.997 1.00 97.88 209 LYS A CA 1
ATOM 1664 C C . LYS A 1 209 ? 1.173 -12.600 0.463 1.00 97.88 209 LYS A C 1
ATOM 1666 O O . LYS A 1 209 ? 0.598 -13.317 1.281 1.00 97.88 209 LYS A O 1
ATOM 1671 N N . GLY A 1 210 ? 1.668 -11.403 0.777 1.00 97.62 210 GLY A N 1
ATOM 1672 C CA . GLY A 1 210 ? 1.600 -10.812 2.116 1.00 97.62 210 GLY A CA 1
ATOM 1673 C C . GLY A 1 210 ? 0.163 -10.683 2.632 1.00 97.62 210 GLY A C 1
ATOM 1674 O O . GLY A 1 210 ? -0.150 -11.157 3.721 1.00 97.62 210 GLY A O 1
ATOM 1675 N N . THR A 1 211 ? -0.755 -10.150 1.824 1.00 97.31 211 THR A N 1
ATOM 1676 C CA . THR A 1 211 ? -2.178 -10.039 2.169 1.00 97.31 211 THR A CA 1
ATOM 1677 C C . THR A 1 211 ? -2.821 -11.410 2.367 1.00 97.31 211 THR A C 1
ATOM 1679 O O . THR A 1 211 ? -3.607 -11.591 3.294 1.00 97.31 211 THR A O 1
ATOM 1682 N N . SER A 1 212 ? -2.497 -12.399 1.532 1.00 96.38 212 SER A N 1
ATOM 1683 C CA . SER A 1 212 ? -3.022 -13.763 1.680 1.00 96.38 212 SER A CA 1
ATOM 1684 C C . SER A 1 212 ? -2.524 -14.450 2.959 1.00 96.38 212 SER A C 1
ATOM 1686 O O . SER A 1 212 ? -3.295 -15.150 3.624 1.00 96.38 212 SER A O 1
ATOM 1688 N N . PHE A 1 213 ? -1.271 -14.193 3.348 1.00 97.62 213 PHE A N 1
ATOM 1689 C CA . PHE A 1 213 ? -0.698 -14.658 4.606 1.00 97.62 213 PHE A CA 1
ATOM 1690 C C . PHE A 1 213 ? -1.404 -14.008 5.797 1.00 97.62 213 PHE A C 1
ATOM 1692 O O . PHE A 1 213 ? -1.901 -14.723 6.664 1.00 97.62 213 PHE A O 1
ATOM 1699 N N . LEU A 1 214 ? -1.545 -12.678 5.796 1.00 97.62 214 LEU A N 1
ATOM 1700 C CA . LEU A 1 214 ? -2.249 -11.944 6.851 1.00 97.62 214 LEU A CA 1
ATOM 1701 C C . LEU A 1 214 ? -3.714 -12.382 6.981 1.00 97.62 214 LEU A C 1
ATOM 1703 O O . LEU A 1 214 ? -4.180 -12.610 8.091 1.00 97.62 214 LEU A O 1
ATOM 1707 N N . LYS A 1 215 ? -4.430 -12.590 5.866 1.00 98.06 215 LYS A N 1
ATOM 1708 C CA . LYS A 1 215 ? -5.800 -13.138 5.880 1.00 98.06 215 LYS A CA 1
ATOM 1709 C C . LYS A 1 215 ? -5.858 -14.530 6.506 1.00 98.06 215 LYS A C 1
ATOM 1711 O O . LYS A 1 215 ? -6.798 -14.845 7.229 1.00 98.06 215 LYS A O 1
ATOM 1716 N N . SER A 1 216 ? -4.876 -15.380 6.219 1.00 96.38 216 SER A N 1
ATOM 1717 C CA . SER A 1 216 ? -4.801 -16.720 6.808 1.00 96.38 216 SER A CA 1
ATOM 1718 C C . SER A 1 216 ? -4.478 -16.669 8.302 1.00 96.38 216 SER A C 1
ATOM 1720 O O . SER A 1 216 ? -5.113 -17.388 9.066 1.00 96.38 216 SER A O 1
ATOM 1722 N N . GLN A 1 217 ? -3.568 -15.790 8.731 1.00 97.12 217 GLN A N 1
ATOM 1723 C CA . GLN A 1 217 ? -3.277 -15.561 10.150 1.00 97.12 217 GLN A CA 1
ATOM 1724 C C . GLN A 1 217 ? -4.489 -15.007 10.901 1.00 97.12 217 GLN A C 1
ATOM 1726 O O . GLN A 1 217 ? -4.845 -15.521 11.953 1.00 97.12 217 GLN A O 1
ATOM 1731 N N . LEU A 1 218 ? -5.194 -14.030 10.327 1.00 97.56 218 LEU A N 1
ATOM 1732 C CA . LEU A 1 218 ? -6.403 -13.479 10.932 1.00 97.56 218 LEU A CA 1
ATOM 1733 C C . LEU A 1 218 ? -7.484 -14.549 11.117 1.00 97.56 218 LEU A C 1
ATOM 1735 O O . LEU A 1 218 ? -8.103 -14.604 12.172 1.00 97.56 218 LEU A O 1
ATOM 1739 N N . ARG A 1 219 ? -7.682 -15.428 10.124 1.00 96.44 219 ARG A N 1
ATOM 1740 C CA . ARG A 1 219 ? -8.624 -16.551 10.246 1.00 96.44 219 ARG A CA 1
ATOM 1741 C C . ARG A 1 219 ? -8.223 -17.528 11.350 1.00 96.44 219 ARG A C 1
ATOM 1743 O O . ARG A 1 219 ? -9.097 -17.959 12.090 1.00 96.44 219 ARG A O 1
ATOM 1750 N N . LYS A 1 220 ? -6.930 -17.844 11.490 1.00 97.62 220 LYS A N 1
ATOM 1751 C CA . LYS A 1 220 ? -6.436 -18.675 12.602 1.00 97.62 220 LYS A CA 1
ATOM 1752 C C . LYS A 1 220 ? -6.730 -18.021 13.949 1.00 97.62 220 LYS A C 1
ATOM 1754 O O . LYS A 1 220 ? -7.400 -18.630 14.772 1.00 97.62 220 LYS A O 1
ATOM 1759 N N . ASN A 1 221 ? -6.350 -16.755 14.114 1.00 97.00 221 ASN A N 1
ATOM 1760 C CA . ASN A 1 221 ? -6.596 -16.006 15.345 1.00 97.00 221 ASN A CA 1
ATOM 1761 C C . ASN A 1 221 ? -8.096 -15.894 15.657 1.00 97.00 221 ASN A C 1
ATOM 1763 O O . ASN A 1 221 ? -8.497 -16.006 16.808 1.00 97.00 221 ASN A O 1
ATOM 1767 N N . GLN A 1 222 ? -8.945 -15.698 14.645 1.00 97.50 222 GLN A N 1
ATOM 1768 C CA . GLN A 1 222 ? -10.396 -15.654 14.825 1.00 97.50 222 GLN A CA 1
ATOM 1769 C C . GLN A 1 222 ? -10.941 -16.986 15.351 1.00 97.50 222 GLN A C 1
ATOM 1771 O O . GLN A 1 222 ? -11.759 -16.977 16.269 1.00 97.50 222 GLN A O 1
ATOM 1776 N N . VAL A 1 223 ? -10.480 -18.113 14.800 1.00 97.00 223 VAL A N 1
ATOM 1777 C CA . VAL A 1 223 ? -10.851 -19.449 15.288 1.00 97.00 223 VAL A CA 1
ATOM 1778 C C . VAL A 1 223 ? -10.342 -19.659 16.715 1.00 97.00 223 VAL A C 1
ATOM 1780 O O . VAL A 1 223 ? -11.111 -20.086 17.564 1.00 97.00 223 VAL A O 1
ATOM 1783 N N . GLU A 1 224 ? -9.099 -19.285 17.023 1.00 97.44 224 GLU A N 1
ATOM 1784 C CA . GLU A 1 224 ? -8.537 -19.393 18.379 1.00 97.44 224 GLU A CA 1
ATOM 1785 C C . GLU A 1 224 ? -9.310 -18.556 19.410 1.00 97.44 224 GLU A C 1
ATOM 1787 O O . GLU A 1 224 ? -9.586 -19.028 20.514 1.00 97.44 224 GLU A O 1
ATOM 1792 N N . ILE A 1 225 ? -9.708 -17.331 19.052 1.00 96.25 225 ILE A N 1
ATOM 1793 C CA . ILE A 1 225 ? -10.527 -16.467 19.911 1.00 96.25 225 ILE A CA 1
ATOM 1794 C C . ILE A 1 225 ? -11.917 -17.078 20.114 1.00 96.25 225 ILE A C 1
ATOM 1796 O O . ILE A 1 225 ? -12.407 -17.107 21.243 1.00 96.25 225 ILE A O 1
ATOM 1800 N N . GLN A 1 226 ? -12.557 -17.583 19.056 1.00 96.56 226 GLN A N 1
ATOM 1801 C CA . GLN A 1 226 ? -13.855 -18.253 19.174 1.00 96.56 226 GLN A CA 1
ATOM 1802 C C . GLN A 1 226 ? -13.769 -19.491 20.072 1.00 96.56 226 GLN A C 1
ATOM 1804 O O . GLN A 1 226 ? -14.590 -19.647 20.976 1.00 96.56 226 GLN A O 1
ATOM 1809 N N . ASP A 1 227 ? -12.738 -20.311 19.887 1.00 96.50 227 ASP A N 1
ATOM 1810 C CA . ASP A 1 227 ? -12.451 -21.471 20.724 1.00 96.50 227 ASP A CA 1
ATOM 1811 C C . ASP A 1 227 ? -12.234 -21.072 22.186 1.00 96.50 227 ASP A C 1
ATOM 1813 O O . ASP A 1 227 ? -12.764 -21.717 23.092 1.00 96.50 227 ASP A O 1
ATOM 1817 N N . PHE A 1 228 ? -11.490 -19.993 22.438 1.00 96.69 228 PHE A N 1
ATOM 1818 C CA . PHE A 1 228 ? -11.274 -19.468 23.784 1.00 96.69 228 PHE A CA 1
ATOM 1819 C C . PHE A 1 228 ? -12.584 -19.000 24.432 1.00 96.69 228 PHE A C 1
ATOM 1821 O O . PHE A 1 228 ? -12.851 -19.331 25.592 1.00 96.69 228 PHE A O 1
ATOM 1828 N N . ILE A 1 229 ? -13.425 -18.277 23.687 1.00 94.56 229 ILE A N 1
ATOM 1829 C CA . ILE A 1 229 ? -14.734 -17.820 24.164 1.00 94.56 229 ILE A CA 1
ATOM 1830 C C . ILE A 1 229 ? -15.614 -19.021 24.524 1.00 94.56 229 ILE A C 1
ATOM 1832 O O . ILE A 1 229 ? -16.160 -19.068 25.626 1.00 94.56 229 ILE A O 1
ATOM 1836 N N . GLN A 1 230 ? -15.715 -20.009 23.632 1.00 95.00 230 GLN A N 1
ATOM 1837 C CA . GLN A 1 230 ? -16.570 -21.178 23.833 1.00 95.00 230 GLN A CA 1
ATOM 1838 C C . GLN A 1 230 ? -16.074 -22.089 24.961 1.00 95.00 230 GLN A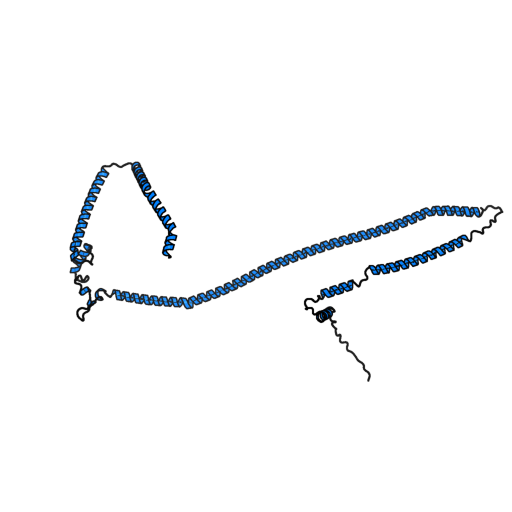 C 1
ATOM 1840 O O . GLN A 1 230 ? -16.881 -22.558 25.760 1.00 95.00 230 GLN A O 1
ATOM 1845 N N . LYS A 1 231 ? -14.762 -22.341 25.049 1.00 94.69 231 LYS A N 1
ATOM 1846 C CA . LYS A 1 231 ? -14.197 -23.318 25.996 1.00 94.69 231 LYS A CA 1
ATOM 1847 C C . LYS A 1 231 ? -13.916 -22.737 27.379 1.00 94.69 231 LYS A C 1
ATOM 1849 O O . LYS A 1 231 ? -13.990 -23.479 28.353 1.00 94.69 231 LYS A O 1
ATOM 1854 N N . LYS A 1 232 ? -13.550 -21.453 27.490 1.00 93.56 232 LYS A N 1
ATOM 1855 C CA . LYS A 1 232 ? -13.128 -20.855 28.771 1.00 93.56 232 LYS A CA 1
ATOM 1856 C C . LYS A 1 232 ? -14.101 -19.818 29.309 1.00 93.56 232 LYS A C 1
ATOM 1858 O O . LYS A 1 232 ? -14.517 -19.935 30.457 1.00 93.56 232 LYS A O 1
ATOM 1863 N N . LEU A 1 233 ? -14.476 -18.824 28.503 1.00 93.75 233 LEU A N 1
ATOM 1864 C CA . LEU A 1 233 ? -15.300 -17.714 28.994 1.00 93.75 233 LEU A CA 1
ATOM 1865 C C . LEU A 1 233 ? -16.755 -18.124 29.225 1.00 93.75 233 LEU A C 1
ATOM 1867 O O . LEU A 1 233 ? -17.309 -17.808 30.274 1.00 93.75 233 LEU A O 1
ATOM 1871 N N . LEU A 1 234 ? -17.373 -18.836 28.279 1.00 95.56 234 LEU A N 1
ATOM 1872 C CA . LEU A 1 234 ? -18.787 -19.197 28.378 1.00 95.56 234 LEU A CA 1
ATOM 1873 C C . LEU A 1 234 ? -19.085 -20.109 29.586 1.00 95.56 234 LEU A C 1
ATOM 1875 O O . LEU A 1 234 ? -20.009 -19.785 30.334 1.00 95.56 234 LEU A O 1
ATOM 1879 N N . PRO A 1 235 ? -18.304 -21.175 29.861 1.00 94.62 235 PRO A N 1
ATOM 1880 C CA . PRO A 1 235 ? -18.555 -22.028 31.022 1.00 94.62 235 PRO A CA 1
ATOM 1881 C C . PRO A 1 235 ? -18.344 -21.289 32.345 1.00 94.62 235 PRO A C 1
ATOM 1883 O O . PRO A 1 235 ? -19.135 -21.448 33.272 1.00 94.62 235 PRO A O 1
ATOM 1886 N N . GLN A 1 236 ? -17.321 -20.430 32.429 1.00 93.38 236 GLN A N 1
ATOM 1887 C CA . GLN A 1 236 ? -17.083 -19.612 33.622 1.00 93.38 236 GLN A CA 1
ATOM 1888 C C . GLN A 1 236 ? -18.215 -18.606 33.850 1.00 93.38 236 GLN A C 1
ATOM 1890 O O . GLN A 1 236 ? -18.697 -18.473 34.973 1.00 93.38 236 GLN A O 1
ATOM 1895 N N . ALA A 1 237 ? -18.690 -17.939 32.794 1.00 92.00 237 ALA A N 1
ATOM 1896 C CA . ALA A 1 237 ? -19.818 -17.018 32.886 1.00 92.00 237 ALA A CA 1
ATOM 1897 C C . ALA A 1 237 ? -21.097 -17.734 33.351 1.00 92.00 237 ALA A C 1
ATOM 1899 O O . ALA A 1 237 ? -21.787 -17.240 34.242 1.00 92.00 237 ALA A O 1
ATOM 1900 N N . GLN A 1 238 ? -21.380 -18.924 32.810 1.00 94.31 238 GLN A N 1
ATOM 1901 C CA . GLN A 1 238 ? -22.514 -19.752 33.232 1.00 94.31 238 GLN A CA 1
ATOM 1902 C C . GLN A 1 238 ? -22.386 -20.196 34.696 1.00 94.31 238 GLN A C 1
ATOM 1904 O O . GLN A 1 238 ? -23.361 -20.131 35.444 1.00 94.31 238 GLN A O 1
ATOM 1909 N N . GLN A 1 239 ? -21.189 -20.592 35.137 1.00 95.38 239 GLN A N 1
ATOM 1910 C CA . GLN A 1 239 ? -20.941 -20.971 36.528 1.00 95.38 239 GLN A CA 1
ATOM 1911 C C . GLN A 1 239 ? -21.167 -19.795 37.488 1.00 95.38 239 GLN A C 1
ATOM 1913 O O . GLN A 1 239 ? -21.841 -19.955 38.505 1.00 95.38 239 GLN A O 1
ATOM 1918 N N . VAL A 1 240 ? -20.660 -18.604 37.154 1.00 95.19 240 VAL A N 1
ATOM 1919 C CA . VAL A 1 240 ? -20.865 -17.389 37.959 1.00 95.19 240 VAL A CA 1
ATOM 1920 C C . VAL A 1 240 ? -22.344 -17.010 38.013 1.00 95.19 240 VAL A C 1
ATOM 1922 O O . VAL A 1 240 ? -22.848 -16.689 39.087 1.00 95.19 240 VAL A O 1
ATOM 1925 N N . GLN A 1 241 ? -23.065 -17.092 36.892 1.00 95.06 241 GLN A N 1
ATOM 1926 C CA . GLN A 1 241 ? -24.510 -16.849 36.866 1.00 95.06 241 GLN A CA 1
ATOM 1927 C C . GLN A 1 241 ? -25.270 -17.832 37.762 1.00 95.06 241 GLN A C 1
ATOM 1929 O O . GLN A 1 241 ? -26.161 -17.420 38.505 1.00 95.06 241 GLN A O 1
ATOM 1934 N N . LEU A 1 242 ? -24.901 -19.113 37.735 1.00 96.12 242 LEU A N 1
ATOM 1935 C CA . LEU A 1 242 ? -25.537 -20.141 38.550 1.00 96.12 242 LEU A CA 1
ATOM 1936 C C . LEU A 1 242 ? -25.275 -19.925 40.050 1.00 96.12 242 LEU A C 1
ATOM 1938 O O . LEU A 1 242 ? -26.199 -20.039 40.856 1.00 96.12 242 LEU A O 1
ATOM 1942 N N . GLU A 1 243 ? -24.055 -19.551 40.439 1.00 95.56 243 GLU A N 1
ATOM 1943 C CA . GLU A 1 243 ? -23.743 -19.198 41.831 1.00 95.56 243 GLU A CA 1
ATOM 1944 C C . GLU A 1 243 ? -24.426 -17.898 42.277 1.00 95.56 243 GLU A C 1
ATOM 1946 O O . GLU A 1 243 ? -24.972 -17.836 43.380 1.00 95.56 243 GLU A O 1
ATOM 1951 N N . ALA A 1 244 ? -24.499 -16.886 41.410 1.00 95.44 244 ALA A N 1
ATOM 1952 C CA . ALA A 1 244 ? -25.238 -15.657 41.689 1.00 95.44 244 ALA A CA 1
ATOM 1953 C C . ALA A 1 244 ? -26.735 -15.933 41.907 1.00 95.44 244 ALA A C 1
ATOM 1955 O O . ALA A 1 244 ? -27.322 -15.431 42.865 1.00 95.44 244 ALA A O 1
ATOM 1956 N N . GLN A 1 245 ? -27.349 -16.786 41.078 1.00 96.06 245 GLN A N 1
ATOM 1957 C CA . GLN A 1 245 ? -28.736 -17.222 41.260 1.00 96.06 245 GLN A CA 1
ATOM 1958 C C . GLN A 1 245 ? -28.923 -18.013 42.560 1.00 96.06 245 GLN A C 1
ATOM 1960 O O . GLN A 1 245 ? -29.877 -17.766 43.300 1.00 96.06 245 GLN A O 1
ATOM 1965 N N . LYS A 1 246 ? -28.008 -18.936 42.892 1.00 96.69 246 LYS A N 1
ATOM 1966 C CA . LYS A 1 246 ? -28.041 -19.664 44.172 1.00 96.69 246 LYS A CA 1
ATOM 1967 C C . LYS A 1 246 ? -27.980 -18.711 45.362 1.00 96.69 246 LYS A C 1
ATOM 1969 O O . LYS A 1 246 ? -28.760 -18.878 46.301 1.00 96.69 246 LYS A O 1
ATOM 1974 N N . LEU A 1 247 ? -27.079 -17.731 45.329 1.00 95.44 247 LEU A N 1
ATOM 1975 C CA . LEU A 1 247 ? -26.941 -16.731 46.382 1.00 95.44 247 LEU A CA 1
ATOM 1976 C C . LEU A 1 247 ? -28.198 -15.868 46.483 1.00 95.44 247 LEU A C 1
ATOM 1978 O O . LEU A 1 247 ? -28.733 -15.716 47.576 1.00 95.44 247 LEU A O 1
ATOM 1982 N N . HIS A 1 248 ? -28.718 -15.378 45.358 1.00 95.50 248 HIS A N 1
ATOM 1983 C CA . HIS A 1 248 ? -29.952 -14.599 45.323 1.00 95.50 248 HIS A CA 1
ATOM 1984 C C . HIS A 1 248 ? -31.124 -15.368 45.943 1.00 95.50 248 HIS A C 1
ATOM 1986 O O . HIS A 1 248 ? -31.828 -14.841 46.799 1.00 95.50 248 HIS A O 1
ATOM 1992 N N . ASN A 1 249 ? -31.280 -16.647 45.596 1.00 95.38 249 ASN A N 1
ATOM 1993 C CA . ASN A 1 249 ? -32.313 -17.504 46.171 1.00 95.38 249 ASN A CA 1
ATOM 1994 C C . ASN A 1 249 ? -32.105 -17.735 47.676 1.00 95.38 249 ASN A C 1
ATOM 1996 O O . ASN A 1 249 ? -33.076 -17.777 48.430 1.00 95.38 249 ASN A O 1
ATOM 2000 N N . ARG A 1 250 ? -30.854 -17.883 48.138 1.00 95.25 250 ARG A N 1
ATOM 2001 C CA . ARG A 1 250 ? -30.532 -18.003 49.572 1.00 95.25 250 ARG A CA 1
ATOM 2002 C C . ARG A 1 250 ? -30.874 -16.726 50.330 1.00 95.25 250 ARG A C 1
ATOM 2004 O O . ARG A 1 250 ? -31.625 -16.806 51.294 1.00 95.25 250 ARG A O 1
ATOM 2011 N N . VAL A 1 251 ? -30.409 -15.576 49.850 1.00 94.69 251 VAL A N 1
ATOM 2012 C CA . VAL A 1 251 ? -30.704 -14.263 50.435 1.00 94.69 251 VAL A CA 1
ATOM 2013 C C . VAL A 1 251 ? -32.209 -14.005 50.430 1.00 94.69 251 VAL A C 1
ATOM 2015 O O . VAL A 1 251 ? -32.765 -13.607 51.445 1.00 94.69 251 VAL A O 1
ATOM 2018 N N . GLY A 1 252 ? -32.901 -14.307 49.329 1.00 93.62 252 GLY A N 1
ATOM 2019 C CA . GLY A 1 252 ? -34.354 -14.197 49.239 1.00 93.62 252 GLY A CA 1
ATOM 2020 C C . GLY A 1 252 ? -35.060 -15.036 50.303 1.00 93.62 252 GLY A C 1
ATOM 2021 O O . GLY A 1 252 ? -35.935 -14.529 51.003 1.00 93.62 252 GLY A O 1
ATOM 2022 N N . ARG A 1 253 ? -34.638 -16.295 50.498 1.00 92.12 253 ARG A N 1
ATOM 2023 C CA . ARG A 1 253 ? -35.144 -17.124 51.601 1.00 92.12 253 ARG A CA 1
ATOM 2024 C C . ARG A 1 253 ? -34.841 -16.492 52.953 1.00 92.12 253 ARG A C 1
ATOM 2026 O O . ARG A 1 253 ? -35.760 -16.362 53.751 1.00 92.12 253 ARG A O 1
ATOM 2033 N N . GLU A 1 254 ? -33.606 -16.093 53.229 1.00 91.12 254 GLU A N 1
ATOM 2034 C CA . GLU A 1 254 ? -33.223 -15.484 54.510 1.00 91.12 254 GLU A CA 1
ATOM 2035 C C . GLU A 1 254 ? -34.051 -14.236 54.821 1.00 91.12 254 GLU A C 1
ATOM 2037 O O . GLU A 1 254 ? -34.597 -14.128 55.914 1.00 91.12 254 GLU A O 1
ATOM 2042 N N . VAL A 1 255 ? -34.237 -13.342 53.850 1.00 90.50 255 VAL A N 1
ATOM 2043 C CA . VAL A 1 255 ? -35.068 -12.140 53.993 1.00 90.50 255 VAL A CA 1
ATOM 2044 C C . VAL A 1 255 ? -36.519 -12.501 54.325 1.00 90.50 255 VAL A C 1
ATOM 2046 O O . VAL A 1 255 ? -37.113 -11.872 55.200 1.00 90.50 255 VAL A O 1
ATOM 2049 N N . GLN A 1 256 ? -37.088 -13.538 53.698 1.00 88.81 256 GLN A N 1
ATOM 2050 C CA . GLN A 1 256 ? -38.430 -14.019 54.054 1.00 88.81 256 GLN A CA 1
ATOM 2051 C C . GLN A 1 256 ? -38.484 -14.570 55.485 1.00 88.81 256 GLN A C 1
ATOM 2053 O O . GLN A 1 256 ? -39.431 -14.277 56.213 1.00 88.81 256 GLN A O 1
ATOM 2058 N N . HIS A 1 257 ? -37.452 -15.296 55.931 1.00 85.19 257 HIS A N 1
ATOM 2059 C CA . HIS A 1 257 ? -37.365 -15.735 57.327 1.00 85.19 257 HIS A CA 1
ATOM 2060 C C . HIS A 1 257 ? -37.269 -14.525 58.268 1.00 85.19 257 HIS A C 1
ATOM 2062 O O . HIS A 1 257 ? -38.029 -14.444 59.230 1.00 85.19 257 HIS A O 1
ATOM 2068 N N . PHE A 1 258 ? -36.429 -13.532 57.965 1.00 81.56 258 PHE A N 1
ATOM 2069 C CA . PHE A 1 258 ? -36.312 -12.307 58.762 1.00 81.56 258 PHE A CA 1
ATOM 2070 C C . PHE A 1 258 ? -37.604 -11.488 58.812 1.00 81.56 258 PHE A C 1
ATOM 2072 O O . PHE A 1 258 ? -37.896 -10.911 59.854 1.00 81.56 258 PHE A O 1
ATOM 2079 N N . LYS A 1 259 ? -38.424 -11.491 57.754 1.00 79.75 259 LYS A N 1
ATOM 2080 C CA . LYS A 1 259 ? -39.742 -10.837 57.762 1.00 79.75 259 LYS A CA 1
ATOM 2081 C C . LYS A 1 259 ? -40.676 -11.416 58.831 1.00 79.75 259 LYS A C 1
ATOM 2083 O O . LYS A 1 259 ? -41.470 -10.679 59.407 1.00 79.75 259 LYS A O 1
ATOM 2088 N N . THR A 1 260 ? -40.579 -12.717 59.108 1.00 78.88 260 THR A N 1
ATOM 2089 C CA . THR A 1 260 ? -41.380 -13.377 60.158 1.00 78.88 260 THR A CA 1
ATOM 2090 C C . THR A 1 260 ? -40.802 -13.189 61.563 1.00 78.88 260 THR A C 1
ATOM 2092 O O . THR A 1 260 ? -41.503 -13.366 62.557 1.00 78.88 260 THR A O 1
ATOM 2095 N N . VAL A 1 261 ? -39.532 -12.786 61.667 1.00 71.44 261 VAL A N 1
ATOM 2096 C CA . VAL A 1 261 ? -38.857 -12.550 62.942 1.00 71.44 261 VAL A CA 1
ATOM 2097 C C . VAL A 1 261 ? -39.098 -11.111 63.390 1.00 71.44 261 VAL A C 1
ATOM 2099 O O . VAL A 1 261 ? -38.409 -10.173 62.996 1.00 71.44 261 VAL A O 1
ATOM 2102 N N . SER A 1 262 ? -40.054 -10.928 64.293 1.00 65.88 262 SER A N 1
ATOM 2103 C CA . SER A 1 262 ? -40.277 -9.649 64.961 1.00 65.88 262 SER A CA 1
ATOM 2104 C C . SER A 1 262 ? -39.089 -9.293 65.874 1.00 65.88 262 SER A C 1
ATOM 2106 O O . SER A 1 262 ? -38.941 -9.850 66.966 1.00 65.88 262 SER A O 1
ATOM 2108 N N . LEU A 1 263 ? -38.268 -8.323 65.443 1.00 65.31 263 LEU A N 1
ATOM 2109 C CA . LEU A 1 263 ? -37.117 -7.751 66.171 1.00 65.31 263 LEU A CA 1
ATOM 2110 C C . LEU A 1 263 ? -37.358 -7.470 67.674 1.00 65.31 263 LEU A C 1
ATOM 2112 O O . LEU A 1 263 ? -36.449 -7.749 68.462 1.00 65.31 263 LEU A O 1
ATOM 2116 N N . PRO A 1 264 ? -38.550 -7.012 68.126 1.00 61.78 264 PRO A N 1
ATOM 2117 C CA . PRO A 1 264 ? -38.803 -6.762 69.547 1.00 61.78 264 PRO A CA 1
ATOM 2118 C C . PRO A 1 264 ? -38.640 -7.991 70.454 1.00 61.78 264 PRO A C 1
ATOM 2120 O O . PRO A 1 264 ? -38.397 -7.831 71.649 1.00 61.78 264 PRO A O 1
ATOM 2123 N N . TYR A 1 265 ? -38.761 -9.210 69.918 1.00 58.88 265 TYR A N 1
ATOM 2124 C CA . TYR A 1 265 ? -38.683 -10.457 70.690 1.00 58.88 265 TYR A CA 1
ATOM 2125 C C . TYR A 1 265 ? -37.272 -11.051 70.753 1.00 58.88 265 TYR A C 1
ATOM 2127 O O . TYR A 1 265 ? -37.024 -11.916 71.587 1.00 58.88 265 TYR A O 1
ATOM 2135 N N . ARG A 1 266 ? -36.340 -10.585 69.909 1.00 61.53 266 ARG A N 1
ATOM 2136 C CA . ARG A 1 266 ? -34.945 -11.063 69.891 1.00 61.53 266 ARG A CA 1
ATOM 2137 C C . ARG A 1 266 ? -34.013 -10.291 70.814 1.00 61.53 266 ARG A C 1
ATOM 2139 O O . ARG A 1 266 ? -33.004 -10.836 71.247 1.00 61.53 266 ARG A O 1
ATOM 2146 N N . VAL A 1 267 ? -34.345 -9.043 71.138 1.00 68.12 267 VAL A N 1
ATOM 2147 C CA . VAL A 1 267 ? -33.615 -8.280 72.154 1.00 68.12 267 VAL A CA 1
ATOM 2148 C C . VAL A 1 267 ? -34.148 -8.703 73.517 1.00 68.12 267 VAL A C 1
ATOM 2150 O O . VAL A 1 267 ? -35.089 -8.108 74.033 1.00 68.12 267 VAL A O 1
ATOM 2153 N N . THR A 1 268 ? -33.603 -9.773 74.084 1.00 71.69 268 THR A N 1
ATOM 2154 C CA . THR A 1 268 ? -33.936 -10.230 75.440 1.00 71.69 268 THR A CA 1
ATOM 2155 C C . THR A 1 268 ? -32.922 -9.705 76.445 1.00 71.69 268 THR A C 1
ATOM 2157 O O . THR A 1 268 ? -31.731 -9.655 76.146 1.00 71.69 268 THR A O 1
ATOM 2160 N N . ARG A 1 269 ? -33.372 -9.346 77.649 1.00 72.19 269 ARG A N 1
ATOM 2161 C CA . ARG A 1 269 ? -32.488 -9.086 78.791 1.00 72.19 269 ARG A CA 1
ATOM 2162 C C . ARG A 1 269 ? -32.646 -10.214 79.800 1.00 72.19 269 ARG A C 1
ATOM 2164 O O . ARG A 1 269 ? -33.762 -10.663 80.065 1.00 72.19 269 ARG A O 1
ATOM 2171 N N . GLN A 1 270 ? -31.524 -10.680 80.330 1.00 75.38 270 GLN A N 1
ATOM 2172 C CA . GLN A 1 270 ? -31.500 -11.706 81.361 1.00 75.38 270 GLN A CA 1
ATOM 2173 C C . GLN A 1 270 ? -31.766 -11.039 82.710 1.00 75.38 270 GLN A C 1
ATOM 2175 O O . GLN A 1 270 ? -31.048 -10.120 83.100 1.00 75.38 270 GLN A O 1
ATOM 2180 N N . ILE A 1 271 ? -32.810 -11.478 83.409 1.00 63.34 271 ILE A N 1
ATOM 2181 C CA . ILE A 1 271 ? -33.103 -11.030 84.773 1.00 63.34 271 ILE A CA 1
ATOM 2182 C C . ILE A 1 271 ? -33.012 -12.250 85.683 1.00 63.34 271 ILE A C 1
ATOM 2184 O O . ILE A 1 271 ? -33.624 -13.277 85.397 1.00 63.34 271 ILE A O 1
ATOM 2188 N N . ALA A 1 272 ? -32.206 -12.129 86.742 1.00 61.22 272 ALA A N 1
ATOM 2189 C CA . ALA A 1 272 ? -32.045 -13.103 87.823 1.00 61.22 272 ALA A CA 1
ATOM 2190 C C . ALA A 1 272 ? -31.994 -14.579 87.359 1.00 61.22 272 ALA A C 1
ATOM 2192 O O . ALA A 1 272 ? -32.907 -15.372 87.577 1.00 61.22 272 ALA A O 1
ATOM 2193 N N . GLY A 1 273 ? -30.886 -14.949 86.715 1.00 64.25 273 GLY A N 1
ATOM 2194 C CA . GLY A 1 273 ? -30.399 -16.331 86.678 1.00 64.25 273 GLY A CA 1
ATOM 2195 C C . GLY A 1 273 ? -30.932 -17.260 85.587 1.00 64.25 273 GLY A C 1
ATOM 2196 O O . GLY A 1 273 ? -30.161 -18.099 85.140 1.00 64.25 273 GLY A O 1
ATOM 2197 N N . SER A 1 274 ? -32.166 -17.120 85.082 1.00 63.84 274 SER A N 1
ATOM 2198 C CA . SER A 1 274 ? -32.646 -18.118 84.090 1.00 63.84 274 SER A CA 1
ATOM 2199 C C . SER A 1 274 ? -33.710 -17.672 83.087 1.00 63.84 274 SER A C 1
ATOM 2201 O O . SER A 1 274 ? -33.924 -18.372 82.099 1.00 63.84 274 SER A O 1
ATOM 2203 N N . GLN A 1 275 ? -34.368 -16.525 83.268 1.00 72.69 275 GLN A N 1
ATOM 2204 C CA . GLN A 1 275 ? -35.427 -16.097 82.347 1.00 72.69 275 GLN A CA 1
ATOM 2205 C C . GLN A 1 275 ? -34.949 -14.974 81.423 1.00 72.69 275 GLN A C 1
ATOM 2207 O O . GLN A 1 275 ? -34.523 -13.904 81.861 1.00 72.69 275 GLN A O 1
ATOM 2212 N N . HIS A 1 276 ? -35.025 -15.237 80.118 1.00 74.88 276 HIS A N 1
ATOM 2213 C CA . HIS A 1 276 ? -34.786 -14.250 79.071 1.00 74.88 276 HIS A CA 1
ATOM 2214 C C . HIS A 1 276 ? -36.103 -13.546 78.770 1.00 74.88 276 HIS A C 1
ATOM 2216 O O . HIS A 1 276 ? -37.008 -14.126 78.169 1.00 74.88 276 HIS A O 1
ATOM 2222 N N . ILE A 1 277 ? -36.225 -12.294 79.207 1.00 70.44 277 ILE A N 1
ATOM 2223 C CA . ILE A 1 277 ? -37.440 -11.512 78.994 1.00 70.44 277 ILE A CA 1
ATOM 2224 C C . ILE A 1 277 ? -37.189 -10.559 77.822 1.00 70.44 277 ILE A C 1
ATOM 2226 O O . ILE A 1 277 ? -36.198 -9.822 77.836 1.00 70.44 277 ILE A O 1
ATOM 2230 N N . PRO A 1 278 ? -38.057 -10.544 76.794 1.00 70.62 278 PRO A N 1
ATOM 2231 C CA . PRO A 1 278 ? -37.975 -9.556 75.729 1.00 70.62 278 PRO A CA 1
ATOM 2232 C C . PRO A 1 278 ? -37.955 -8.133 76.293 1.00 70.62 278 PRO A C 1
ATOM 2234 O O . PRO A 1 278 ? -38.797 -7.774 77.114 1.00 70.62 278 PRO A O 1
ATOM 2237 N N . ALA A 1 279 ? -37.018 -7.306 75.834 1.00 65.69 279 ALA A N 1
ATOM 2238 C CA . ALA A 1 279 ? -36.790 -5.958 76.347 1.00 65.69 279 ALA A CA 1
ATOM 2239 C C . ALA A 1 279 ? -38.046 -5.077 76.261 1.00 65.69 279 ALA A C 1
ATOM 2241 O O . ALA A 1 279 ? -38.269 -4.249 77.140 1.00 65.69 279 ALA A O 1
ATOM 2242 N N . HIS A 1 280 ? -38.916 -5.305 75.269 1.00 62.62 280 HIS A N 1
ATOM 2243 C CA . HIS A 1 280 ? -40.193 -4.595 75.153 1.00 62.62 280 HIS A CA 1
ATOM 2244 C C . HIS A 1 280 ? -41.164 -4.885 76.314 1.00 62.62 280 HIS A C 1
ATOM 2246 O O . HIS A 1 280 ? -41.973 -4.023 76.641 1.00 62.62 280 HIS A O 1
ATOM 2252 N N . LYS A 1 281 ? -41.076 -6.054 76.973 1.00 59.81 281 LYS A N 1
ATOM 2253 C CA . LYS A 1 281 ? -41.878 -6.393 78.168 1.00 59.81 281 LYS A CA 1
ATOM 2254 C C . LYS A 1 281 ? -41.334 -5.772 79.458 1.00 59.81 281 LYS A C 1
ATOM 2256 O O . LYS A 1 281 ? -42.058 -5.704 80.445 1.00 59.81 281 LYS A O 1
ATOM 2261 N N . LEU A 1 282 ? -40.074 -5.335 79.448 1.00 62.81 282 LEU A N 1
ATOM 2262 C CA . LEU A 1 282 ? -39.397 -4.689 80.578 1.00 62.81 282 LEU A CA 1
ATOM 2263 C C . LEU A 1 282 ? -39.460 -3.157 80.508 1.00 62.81 282 LEU A C 1
ATOM 2265 O O . LEU A 1 282 ? -38.985 -2.480 81.416 1.00 62.81 282 LEU A O 1
ATOM 2269 N N . SER A 1 283 ? -40.026 -2.606 79.431 1.00 63.56 283 SER A N 1
ATOM 2270 C CA . SER A 1 283 ? -40.202 -1.165 79.280 1.00 63.56 283 SER A CA 1
ATOM 2271 C C . SER A 1 283 ? -41.267 -0.650 80.248 1.00 63.56 283 SER A C 1
ATOM 2273 O O . SER A 1 283 ? -42.386 -1.161 80.300 1.00 63.56 283 SER A O 1
ATOM 2275 N N . ILE A 1 284 ? -40.921 0.409 80.978 1.00 56.59 284 ILE A N 1
ATOM 2276 C CA . ILE A 1 284 ? -41.800 1.123 81.916 1.00 56.59 284 ILE A CA 1
ATOM 2277 C C . ILE A 1 284 ? -42.929 1.847 81.149 1.00 56.59 284 ILE A C 1
ATOM 2279 O O . ILE A 1 284 ? -44.003 2.105 81.686 1.00 56.59 284 ILE A O 1
ATOM 2283 N N . HIS A 1 285 ? -42.735 2.094 79.850 1.00 53.69 285 HIS A N 1
ATOM 2284 C CA . HIS A 1 285 ? -43.748 2.631 78.947 1.00 53.69 285 HIS A CA 1
ATOM 2285 C C . HIS A 1 285 ? -44.507 1.480 78.273 1.00 53.69 285 HIS A C 1
ATOM 2287 O O . HIS A 1 285 ? -44.198 1.089 77.146 1.00 53.69 285 HIS A O 1
ATOM 2293 N N . ARG A 1 286 ? -45.505 0.918 78.967 1.00 53.75 286 ARG A N 1
ATOM 2294 C CA . ARG A 1 286 ? -46.396 -0.145 78.457 1.00 53.75 286 ARG A CA 1
ATOM 2295 C C . ARG A 1 286 ? -47.402 0.354 77.408 1.00 53.75 286 ARG A C 1
ATOM 2297 O O . ARG A 1 286 ? -48.580 0.026 77.459 1.00 53.75 286 ARG A O 1
ATOM 2304 N N . LEU A 1 287 ? -46.954 1.117 76.420 1.00 52.88 287 LEU A N 1
ATOM 2305 C CA . LEU A 1 287 ? -47.716 1.285 75.188 1.00 52.88 287 LEU A CA 1
ATOM 2306 C C . LEU A 1 287 ? -47.359 0.097 74.297 1.00 52.88 287 LEU A C 1
ATOM 2308 O O . LEU A 1 287 ? -46.527 0.206 73.409 1.00 52.88 287 LEU A O 1
ATOM 2312 N N . SER A 1 288 ? -47.899 -1.087 74.579 1.00 53.06 288 SER A N 1
ATOM 2313 C CA . SER A 1 288 ? -47.840 -2.186 73.616 1.00 53.06 288 SER A CA 1
ATOM 2314 C C . SER A 1 288 ? -48.804 -1.853 72.477 1.00 53.06 288 SER A C 1
ATOM 2316 O O . SER A 1 288 ? -50.023 -1.940 72.630 1.00 53.06 288 SER A O 1
ATOM 2318 N N . TRP A 1 289 ? -48.230 -1.441 71.351 1.00 53.56 289 TRP A N 1
ATOM 2319 C CA . TRP A 1 289 ? -48.876 -0.909 70.146 1.00 53.56 289 TRP A CA 1
ATOM 2320 C C . TRP A 1 289 ? -49.841 -1.856 69.415 1.00 53.56 289 TRP A C 1
ATOM 2322 O O . TRP A 1 289 ? -50.331 -1.504 68.348 1.00 53.56 289 TRP A O 1
ATOM 2332 N N . THR A 1 290 ? -50.110 -3.058 69.927 1.00 53.53 290 THR A N 1
ATOM 2333 C CA . THR A 1 290 ? -50.673 -4.130 69.094 1.00 53.53 290 THR A CA 1
ATOM 2334 C C . THR A 1 290 ? -51.879 -4.895 69.643 1.00 53.53 290 THR A C 1
ATOM 2336 O O . THR A 1 290 ? -52.265 -5.843 68.967 1.00 53.53 290 THR A O 1
ATOM 2339 N N . ALA A 1 291 ? -52.523 -4.561 70.780 1.00 51.53 291 ALA A N 1
ATOM 2340 C CA . ALA A 1 291 ? -53.588 -5.475 71.260 1.00 51.53 291 ALA A CA 1
ATOM 2341 C C . ALA A 1 291 ? -54.749 -4.990 72.164 1.00 51.53 291 ALA A C 1
ATOM 2343 O O . ALA A 1 291 ? -55.540 -5.843 72.550 1.00 51.53 291 ALA A O 1
ATOM 2344 N N . SER A 1 292 ? -54.938 -3.709 72.505 1.00 56.50 292 SER A N 1
ATOM 2345 C CA . SER A 1 292 ? -56.145 -3.296 73.266 1.00 56.50 292 SER A CA 1
ATOM 2346 C C . SER A 1 292 ? -56.948 -2.240 72.511 1.00 56.50 292 SER A C 1
ATOM 2348 O O . SER A 1 292 ? -56.377 -1.251 72.049 1.00 56.50 292 SER A O 1
ATOM 2350 N N . SER A 1 293 ? -58.268 -2.427 72.415 1.00 58.25 293 SER A N 1
ATOM 2351 C CA . SER A 1 293 ? -59.227 -1.437 71.897 1.00 58.25 293 SER A CA 1
ATOM 2352 C C . SER A 1 293 ? -59.139 -0.095 72.633 1.00 58.25 293 SER A C 1
ATOM 2354 O O . SER A 1 293 ? -59.410 0.953 72.053 1.00 58.25 293 SER A O 1
ATOM 2356 N N . GLU A 1 294 ? -58.673 -0.100 73.882 1.00 55.53 294 GLU A N 1
ATOM 2357 C CA . GLU A 1 294 ? -58.450 1.101 74.695 1.00 55.53 294 GLU A CA 1
ATOM 2358 C C . GLU A 1 294 ? -57.265 1.942 74.179 1.00 55.53 294 GLU A C 1
ATOM 2360 O O . GLU A 1 294 ? -57.282 3.170 74.271 1.00 55.53 294 GLU A O 1
ATOM 2365 N N . ASN A 1 295 ? -56.270 1.317 73.531 1.00 61.25 295 ASN A N 1
ATOM 2366 C CA . ASN A 1 295 ? -55.112 2.017 72.956 1.00 61.25 295 ASN A CA 1
ATOM 2367 C C . ASN A 1 295 ? -55.424 2.671 71.603 1.00 61.25 295 ASN A C 1
ATOM 2369 O O . ASN A 1 295 ? -54.723 3.596 71.192 1.00 61.25 295 ASN A O 1
ATOM 2373 N N . GLN A 1 296 ? -56.480 2.233 70.912 1.00 66.81 296 GLN A N 1
ATOM 2374 C CA . GLN A 1 296 ? -56.872 2.800 69.621 1.00 66.81 296 GLN A CA 1
ATOM 2375 C C . GLN A 1 296 ? -57.357 4.249 69.770 1.00 66.81 296 GLN A C 1
ATOM 2377 O O . GLN A 1 296 ? -57.009 5.100 68.954 1.00 66.81 296 GLN A O 1
ATOM 2382 N N . ALA A 1 297 ? -58.077 4.562 70.853 1.00 66.62 297 ALA A N 1
ATOM 2383 C CA . ALA A 1 297 ? -58.501 5.928 71.162 1.00 66.62 297 ALA A CA 1
ATOM 2384 C C . ALA A 1 297 ? -57.299 6.867 71.368 1.00 66.62 297 ALA A C 1
ATOM 2386 O O . ALA A 1 297 ? -57.268 7.968 70.820 1.00 66.62 297 ALA A O 1
ATOM 2387 N N . PHE A 1 298 ? -56.270 6.412 72.087 1.00 69.62 298 PHE A N 1
ATOM 2388 C CA . PHE A 1 298 ? -55.050 7.188 72.307 1.00 69.62 298 PHE A CA 1
ATOM 2389 C C . PHE A 1 298 ? -54.241 7.393 71.013 1.00 69.62 298 PHE A C 1
ATOM 2391 O O . PHE A 1 298 ? -53.806 8.507 70.728 1.00 69.62 298 PHE A O 1
ATOM 2398 N N . LEU A 1 299 ? -54.101 6.357 70.177 1.00 71.31 299 LEU A N 1
ATOM 2399 C CA . LEU A 1 299 ? -53.441 6.462 68.867 1.00 71.31 299 LEU A CA 1
ATOM 2400 C C . LEU A 1 299 ? -54.182 7.397 67.906 1.00 71.31 299 LEU A C 1
ATOM 2402 O O . LEU A 1 299 ? -53.547 8.167 67.179 1.00 71.31 299 LEU A O 1
ATOM 2406 N N . ASN A 1 300 ? -55.514 7.381 67.932 1.00 73.75 300 ASN A N 1
ATOM 2407 C CA . ASN A 1 300 ? -56.336 8.320 67.172 1.00 73.75 300 ASN A CA 1
ATOM 2408 C C . ASN A 1 300 ? -56.095 9.762 67.638 1.00 73.75 300 ASN A C 1
ATOM 2410 O O . ASN A 1 300 ? -55.962 10.657 66.810 1.00 73.75 300 ASN A O 1
ATOM 2414 N N . VAL A 1 301 ? -55.953 9.997 68.946 1.00 76.50 301 VAL A N 1
ATOM 2415 C CA . VAL A 1 301 ? -55.615 11.326 69.479 1.00 76.50 301 VAL A CA 1
ATOM 2416 C C . VAL A 1 301 ? -54.205 11.751 69.060 1.00 76.50 301 VAL A C 1
ATOM 2418 O O . VAL A 1 301 ? -54.034 12.871 68.581 1.00 76.50 301 VAL A O 1
ATOM 2421 N N . CYS A 1 302 ? -53.200 10.877 69.178 1.00 75.69 302 CYS A N 1
ATOM 2422 C CA . CYS A 1 302 ? -51.824 11.188 68.779 1.00 75.69 302 CYS A CA 1
ATOM 2423 C C . CYS A 1 302 ? -51.689 11.450 67.274 1.00 75.69 302 CYS A C 1
ATOM 2425 O O . CYS A 1 302 ? -51.001 12.392 66.887 1.00 75.69 302 CYS A O 1
ATOM 2427 N N . SER A 1 303 ? -52.359 10.664 66.428 1.00 78.00 303 SER A N 1
ATOM 2428 C CA . SER A 1 303 ? -52.382 10.894 64.978 1.00 78.00 303 SER A CA 1
ATOM 2429 C C . SER A 1 303 ? -53.133 12.177 64.616 1.00 78.00 303 SER A C 1
ATOM 2431 O O . SER A 1 303 ? -52.621 12.965 63.827 1.00 78.00 303 SER A O 1
ATOM 2433 N N . ALA A 1 304 ? -54.273 12.460 65.255 1.00 76.44 304 ALA A N 1
ATOM 2434 C CA . ALA A 1 304 ? -55.034 13.687 65.019 1.00 76.44 304 ALA A CA 1
ATOM 2435 C C . ALA A 1 304 ? -54.242 14.962 65.358 1.00 76.44 304 ALA A C 1
ATOM 2437 O O . ALA A 1 304 ? -54.395 15.980 64.685 1.00 76.44 304 ALA A O 1
ATOM 2438 N N . ILE A 1 305 ? -53.382 14.923 66.382 1.00 80.62 305 ILE A N 1
ATOM 2439 C CA . ILE A 1 305 ? -52.575 16.084 66.795 1.00 80.62 305 ILE A CA 1
ATOM 2440 C C . ILE A 1 305 ? -51.133 16.044 66.253 1.00 80.62 305 ILE A C 1
ATOM 2442 O O . ILE A 1 305 ? -50.298 16.860 66.659 1.00 80.62 305 ILE A O 1
ATOM 2446 N N . ASN A 1 306 ? -50.824 15.098 65.355 1.00 80.75 306 ASN A N 1
ATOM 2447 C CA . ASN A 1 306 ? -49.478 14.829 64.835 1.00 80.75 306 ASN A CA 1
ATOM 2448 C C . ASN A 1 306 ? -48.414 14.735 65.947 1.00 80.75 306 ASN A C 1
ATOM 2450 O O . ASN A 1 306 ? -47.320 15.296 65.837 1.00 80.75 306 ASN A O 1
ATOM 2454 N N . PHE A 1 307 ? -48.741 14.074 67.059 1.00 80.50 307 PHE A N 1
ATOM 2455 C CA . PHE A 1 307 ? -47.792 13.868 68.146 1.00 80.50 307 PHE A CA 1
ATOM 2456 C C . PHE A 1 307 ? -46.807 12.749 67.776 1.00 80.50 307 PHE A C 1
ATOM 2458 O O . PHE A 1 307 ? -47.240 11.641 67.450 1.00 80.50 307 PHE A O 1
ATOM 2465 N N . PRO A 1 308 ? -45.488 12.998 67.828 1.00 77.12 308 PRO A N 1
ATOM 2466 C CA . PRO A 1 308 ? -44.493 11.979 67.532 1.00 77.12 308 PRO A CA 1
ATOM 2467 C C . PRO A 1 308 ? -44.539 10.834 68.545 1.00 77.12 308 PRO A C 1
ATOM 2469 O O . PRO A 1 308 ? -44.385 11.021 69.748 1.00 77.12 308 PRO A O 1
ATOM 2472 N N . LEU A 1 309 ? -44.666 9.622 68.018 1.00 65.50 309 LEU A N 1
ATOM 2473 C CA . LEU A 1 309 ? -44.914 8.391 68.773 1.00 65.50 309 LEU A CA 1
ATOM 2474 C C . LEU A 1 309 ? -43.725 7.918 69.623 1.00 65.50 309 LEU A C 1
ATOM 2476 O O . LEU A 1 309 ? -43.864 7.020 70.448 1.00 65.50 309 LEU A O 1
ATOM 2480 N N . TYR A 1 310 ? -42.559 8.531 69.420 1.00 70.25 310 TYR A N 1
ATOM 2481 C CA . TYR A 1 310 ? -41.343 8.293 70.191 1.00 70.25 310 TYR A CA 1
ATOM 2482 C C . TYR A 1 310 ? -41.231 9.182 71.443 1.00 70.25 310 TYR A C 1
ATOM 2484 O O . TYR A 1 310 ? -40.286 9.015 72.212 1.00 70.25 310 TYR A O 1
ATOM 2492 N N . LYS A 1 311 ? -42.141 10.148 71.647 1.00 69.19 311 LYS A N 1
ATOM 2493 C CA . LYS A 1 311 ? -42.135 11.041 72.817 1.00 69.19 311 LYS A CA 1
ATOM 2494 C C . LYS A 1 311 ? -42.998 10.498 73.957 1.00 69.19 311 LYS A C 1
ATOM 2496 O O . LYS A 1 311 ? -43.977 9.790 73.731 1.00 69.19 311 LYS A O 1
ATOM 2501 N N . ALA A 1 312 ? -42.637 10.860 75.189 1.00 72.06 312 ALA A N 1
ATOM 2502 C CA . ALA A 1 312 ? -43.356 10.433 76.385 1.00 72.06 312 ALA A CA 1
ATOM 2503 C C . ALA A 1 312 ? -44.782 11.028 76.429 1.00 72.06 312 ALA A C 1
ATOM 2505 O O . ALA A 1 312 ? -44.963 12.195 76.072 1.00 72.06 312 ALA A O 1
ATOM 2506 N N . PRO A 1 313 ? -45.797 10.271 76.889 1.00 65.75 313 PRO A N 1
ATOM 2507 C CA . PRO A 1 313 ? -47.195 10.718 76.902 1.00 65.75 313 PRO A CA 1
ATOM 2508 C C . PRO A 1 313 ? -47.437 11.941 77.803 1.00 65.75 313 PRO A C 1
ATOM 2510 O O . PRO A 1 313 ? -48.337 12.732 77.544 1.00 65.75 313 PRO A O 1
ATOM 2513 N N . GLU A 1 314 ? -46.596 12.167 78.811 1.00 72.88 314 GLU A N 1
ATOM 2514 C CA . GLU A 1 314 ? -46.600 13.385 79.637 1.00 72.88 314 GLU A CA 1
ATOM 2515 C C . GLU A 1 314 ? -46.293 14.671 78.844 1.00 72.88 314 GLU A C 1
ATOM 2517 O O . GLU A 1 314 ? -46.734 15.759 79.213 1.00 72.88 314 GLU A O 1
ATOM 2522 N N . GLN A 1 315 ? -45.616 14.558 77.696 1.00 76.31 315 GLN A N 1
ATOM 2523 C CA . GLN A 1 315 ? -45.326 15.688 76.806 1.00 76.31 315 GLN A CA 1
ATOM 2524 C C . GLN A 1 315 ? -46.499 16.034 75.874 1.00 76.31 315 GLN A C 1
ATOM 2526 O O . GLN A 1 315 ? -46.442 17.038 75.159 1.00 76.31 315 GLN A O 1
ATOM 2531 N N . LEU A 1 316 ? -47.577 15.242 75.885 1.00 79.94 316 LEU A N 1
ATOM 2532 C CA . LEU A 1 316 ? -48.756 15.452 75.043 1.00 79.94 316 LEU A CA 1
ATOM 2533 C C . LEU A 1 316 ? -49.455 16.777 75.368 1.00 79.94 316 LEU A C 1
ATOM 2535 O O . LEU A 1 316 ? -49.823 17.528 74.465 1.00 79.94 316 LEU A O 1
ATOM 2539 N N . LEU A 1 317 ? -49.597 17.089 76.660 1.00 80.62 317 LEU A N 1
ATOM 2540 C CA . LEU A 1 317 ? -50.225 18.330 77.118 1.00 80.62 317 LEU A CA 1
ATOM 2541 C C . LEU A 1 317 ? -49.405 19.558 76.715 1.00 80.62 317 LEU A C 1
ATOM 2543 O O . LEU A 1 317 ? -49.969 20.540 76.235 1.00 80.62 317 LEU A O 1
ATOM 2547 N N . LEU A 1 318 ? -48.077 19.487 76.839 1.00 84.06 318 LEU A N 1
ATOM 2548 C CA . LEU A 1 318 ? -47.181 20.562 76.409 1.00 84.06 318 LEU A CA 1
ATOM 2549 C C . LEU A 1 318 ? -47.279 20.792 74.893 1.00 84.06 318 LEU A C 1
ATOM 2551 O O . LEU A 1 318 ? -47.450 21.931 74.459 1.00 84.06 318 LEU A O 1
ATOM 2555 N N . HIS A 1 319 ? -47.284 19.718 74.095 1.00 84.88 319 HIS A N 1
ATOM 2556 C CA . HIS A 1 319 ? -47.455 19.792 72.637 1.00 84.88 319 HIS A CA 1
ATOM 2557 C C . HIS A 1 319 ? -48.816 20.380 72.235 1.00 84.88 319 HIS A C 1
ATOM 2559 O O . HIS A 1 319 ? -48.897 21.210 71.330 1.00 84.88 319 HIS A O 1
ATOM 2565 N N . LEU A 1 320 ? -49.891 20.017 72.941 1.00 85.31 320 LEU A N 1
ATOM 2566 C CA . LEU A 1 320 ? -51.223 20.596 72.730 1.00 85.31 320 LEU A CA 1
ATOM 2567 C C . LEU A 1 320 ? -51.257 22.097 73.029 1.00 85.31 320 LEU A C 1
ATOM 2569 O O . LEU A 1 320 ? -51.878 22.860 72.286 1.00 85.31 320 LEU A O 1
ATOM 2573 N N . VAL A 1 321 ? -50.582 22.540 74.092 1.00 89.19 321 VAL A N 1
ATOM 2574 C CA . VAL A 1 321 ? -50.465 23.967 74.423 1.00 89.19 321 VAL A CA 1
ATOM 2575 C C . VAL A 1 321 ? -49.663 24.707 73.351 1.00 89.19 321 VAL A C 1
ATOM 2577 O O . VAL A 1 321 ? -50.076 25.786 72.923 1.00 89.19 321 VAL A O 1
ATOM 2580 N N . GLU A 1 322 ? -48.564 24.135 72.859 1.00 88.25 322 GLU A N 1
ATOM 2581 C CA . GLU A 1 322 ? -47.788 24.711 71.754 1.00 88.25 322 GLU A CA 1
ATOM 2582 C C . GLU A 1 322 ? -48.601 24.819 70.461 1.00 88.25 322 GLU A C 1
ATOM 2584 O O . GLU A 1 322 ? -48.587 25.865 69.807 1.00 88.25 322 GLU A O 1
ATOM 2589 N N . LEU A 1 323 ? -49.355 23.777 70.103 1.00 87.75 323 LEU A N 1
ATOM 2590 C CA . LEU A 1 323 ? -50.253 23.804 68.950 1.00 87.75 323 LEU A CA 1
ATOM 2591 C C . LEU A 1 323 ? -51.343 24.862 69.115 1.00 87.75 323 LEU A C 1
ATOM 2593 O O . LEU A 1 323 ? -51.587 25.626 68.181 1.00 87.75 323 LEU A O 1
ATOM 2597 N N . LYS A 1 324 ? -51.953 24.978 70.302 1.00 90.25 324 LYS A N 1
ATOM 2598 C CA . LYS A 1 324 ? -52.932 26.038 70.587 1.00 90.25 324 LYS A CA 1
ATOM 2599 C C . LYS A 1 324 ? -52.323 27.433 70.452 1.00 90.25 324 LYS A C 1
ATOM 2601 O O . LYS A 1 324 ? -52.965 28.303 69.866 1.00 90.25 324 LYS A O 1
ATOM 2606 N N . LYS A 1 325 ? -51.088 27.645 70.924 1.00 90.88 325 LYS A N 1
ATOM 2607 C CA . LYS A 1 325 ? -50.358 28.913 70.739 1.00 90.88 325 LYS A CA 1
ATOM 2608 C C . LYS A 1 325 ? -50.130 29.220 69.258 1.00 90.88 325 LYS A C 1
ATOM 2610 O O . LYS A 1 325 ? -50.441 30.323 68.816 1.00 90.88 325 LYS A O 1
ATOM 2615 N N . LYS A 1 326 ? -49.652 28.242 68.480 1.00 88.88 326 LYS A N 1
ATOM 2616 C CA . LYS A 1 326 ? -49.454 28.385 67.025 1.00 88.88 326 L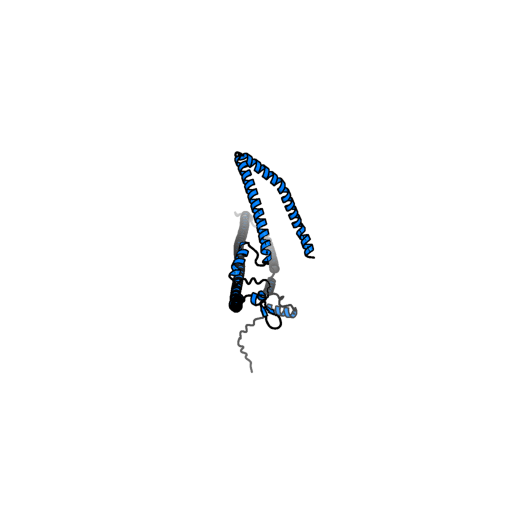YS A CA 1
ATOM 2617 C C . LYS A 1 326 ? -50.761 28.709 66.306 1.00 88.88 326 LYS A C 1
ATOM 2619 O O . LYS A 1 326 ? -50.792 29.601 65.469 1.00 88.88 326 LYS A O 1
ATOM 2624 N N . LEU A 1 327 ? -51.850 28.033 66.663 1.00 89.69 327 LEU A N 1
ATOM 2625 C CA . LEU A 1 327 ? -53.165 28.259 66.070 1.00 89.69 327 LEU A CA 1
ATOM 2626 C C . LEU A 1 327 ? -53.681 29.672 66.392 1.00 89.69 327 LEU A C 1
ATOM 2628 O O . LEU A 1 327 ? -54.132 30.380 65.493 1.00 89.69 327 LEU A O 1
ATOM 2632 N N . ALA A 1 328 ? -53.560 30.120 67.645 1.00 92.38 328 ALA A N 1
ATOM 2633 C CA . ALA A 1 328 ? -53.915 31.484 68.036 1.00 92.38 328 ALA A CA 1
ATOM 2634 C C . ALA A 1 328 ? -53.099 32.536 67.262 1.00 92.38 328 ALA A C 1
ATOM 2636 O O . ALA A 1 328 ? -53.675 33.492 66.744 1.00 92.38 328 ALA A O 1
ATOM 2637 N N . TYR A 1 329 ? -51.788 32.321 67.113 1.00 92.81 329 TYR A N 1
ATOM 2638 C CA . TYR A 1 329 ? -50.918 33.183 66.311 1.00 92.81 329 TYR A CA 1
ATOM 2639 C C . TYR A 1 329 ? -51.347 33.229 64.839 1.00 92.81 329 TYR A C 1
ATOM 2641 O O . TYR A 1 329 ? -51.533 34.311 64.289 1.00 92.81 329 TYR A O 1
ATOM 2649 N N . LEU A 1 330 ? -51.579 32.070 64.215 1.00 91.56 330 LEU A N 1
ATOM 2650 C CA . LEU A 1 330 ? -52.017 31.994 62.820 1.00 91.56 330 LEU A CA 1
ATOM 2651 C C . LEU A 1 330 ? -53.385 32.649 62.612 1.00 91.56 330 LEU A C 1
ATOM 2653 O O . LEU A 1 330 ? -53.574 33.348 61.623 1.00 91.56 330 LEU A O 1
ATOM 2657 N N . ARG A 1 331 ? -54.329 32.494 63.549 1.00 93.50 331 ARG A N 1
ATOM 2658 C CA . ARG A 1 331 ? -55.618 33.205 63.504 1.00 93.50 331 ARG A CA 1
ATOM 2659 C C . ARG A 1 331 ? -55.435 34.714 63.613 1.00 93.50 331 ARG A C 1
ATOM 2661 O O . ARG A 1 331 ? -56.063 35.451 62.858 1.00 93.50 331 ARG A O 1
ATOM 2668 N N . ALA A 1 332 ? -54.560 35.180 64.502 1.00 91.69 332 ALA A N 1
ATOM 2669 C CA . ALA A 1 332 ? -54.244 36.599 64.611 1.00 91.69 332 ALA A CA 1
ATOM 2670 C C . ALA A 1 332 ? -53.617 37.128 63.309 1.00 91.69 332 ALA A C 1
ATOM 2672 O O . ALA A 1 332 ? -54.030 38.177 62.815 1.00 91.69 332 ALA A O 1
ATOM 2673 N N . GLN A 1 333 ? -52.700 36.371 62.704 1.00 91.25 333 GLN A N 1
ATOM 2674 C CA . GLN A 1 333 ? -52.063 36.713 61.434 1.00 91.25 333 GLN A CA 1
ATOM 2675 C C . GLN A 1 333 ? -53.058 36.704 60.265 1.00 91.25 333 GLN A C 1
ATOM 2677 O O . GLN A 1 333 ? -53.054 37.619 59.448 1.00 91.25 333 GLN A O 1
ATOM 2682 N N . LEU A 1 334 ? -53.958 35.722 60.201 1.00 92.00 334 LEU A N 1
ATOM 2683 C CA . LEU A 1 334 ? -55.030 35.691 59.208 1.00 92.00 334 LEU A CA 1
ATOM 2684 C C . LEU A 1 334 ? -55.941 36.914 59.366 1.00 92.00 334 LEU A C 1
ATOM 2686 O O . LEU A 1 334 ? -56.220 37.595 58.387 1.00 92.00 334 LEU A O 1
ATOM 2690 N N . SER A 1 335 ? -56.331 37.249 60.600 1.00 90.38 335 SER A N 1
ATOM 2691 C CA . SER A 1 335 ? -57.182 38.412 60.873 1.00 90.38 335 SER A CA 1
ATOM 2692 C C . SER A 1 335 ? -56.509 39.741 60.514 1.00 90.38 335 SER A C 1
ATOM 2694 O O . SER A 1 335 ? -57.184 40.690 60.119 1.00 90.38 335 SER A O 1
ATOM 2696 N N . SER A 1 336 ? -55.182 39.848 60.657 1.00 90.50 336 SER A N 1
ATOM 2697 C CA . SER A 1 336 ? -54.446 41.053 60.267 1.00 90.50 336 SER A CA 1
ATOM 2698 C C . SER A 1 336 ? -54.293 41.135 58.752 1.00 90.50 336 SER A C 1
ATOM 2700 O O . SER A 1 336 ? -54.476 42.209 58.188 1.00 90.50 336 SER A O 1
ATOM 2702 N N . LYS A 1 337 ? -54.049 40.005 58.076 1.00 88.12 337 LYS A N 1
ATOM 2703 C CA . LYS A 1 337 ? -53.997 39.928 56.611 1.00 88.12 337 LYS A CA 1
ATOM 2704 C C . LYS A 1 337 ? -55.354 40.207 55.969 1.00 88.12 337 LYS A C 1
ATOM 2706 O O . LYS A 1 337 ? -55.396 40.934 54.989 1.00 88.12 337 LYS A O 1
ATOM 2711 N N . GLN A 1 338 ? -56.446 39.703 56.540 1.00 89.88 338 GLN A N 1
ATOM 2712 C CA . GLN A 1 338 ? -57.807 40.013 56.094 1.00 89.88 338 GLN A CA 1
ATOM 2713 C C . GLN A 1 338 ? -58.133 41.499 56.271 1.00 89.88 338 GLN A C 1
ATOM 2715 O O . GLN A 1 338 ? -58.673 42.110 55.357 1.00 89.88 338 GLN A O 1
ATOM 2720 N N . ARG A 1 339 ? -57.733 42.113 57.394 1.00 90.06 339 ARG A N 1
ATOM 2721 C CA . ARG A 1 339 ? -57.862 43.569 57.582 1.00 90.06 339 ARG A CA 1
ATOM 2722 C C . ARG A 1 339 ? -57.027 44.370 56.581 1.00 90.06 339 ARG A C 1
ATOM 2724 O O . ARG A 1 339 ? -57.535 45.333 56.023 1.00 90.06 339 ARG A O 1
ATOM 2731 N N . ALA A 1 340 ? -55.784 43.959 56.326 1.00 83.50 340 ALA A N 1
ATOM 2732 C CA . ALA A 1 340 ? -54.915 44.604 55.341 1.00 83.50 340 ALA A CA 1
ATOM 2733 C C . ALA A 1 340 ? -55.451 44.458 53.906 1.00 83.50 340 ALA A C 1
ATOM 2735 O O . ALA A 1 340 ? -55.392 45.400 53.122 1.00 83.50 340 ALA A O 1
ATOM 2736 N N . LEU A 1 341 ? -56.011 43.295 53.564 1.00 85.31 341 LEU A N 1
ATOM 2737 C CA . LEU A 1 341 ? -56.705 43.091 52.293 1.00 85.31 341 LEU A CA 1
ATOM 2738 C C . LEU A 1 341 ? -57.927 43.999 52.178 1.00 85.31 341 LEU A C 1
ATOM 2740 O O . LEU A 1 341 ? -58.071 44.656 51.157 1.00 85.31 341 LEU A O 1
ATOM 2744 N N . GLY A 1 342 ? -58.739 44.110 53.233 1.00 86.44 342 GLY A N 1
ATOM 2745 C CA . GLY A 1 342 ? -59.863 45.045 53.266 1.00 86.44 342 GLY A CA 1
ATOM 2746 C C . GLY A 1 342 ? -59.428 46.501 53.066 1.00 86.44 342 GLY A C 1
ATOM 2747 O O . GLY A 1 342 ? -60.050 47.223 52.294 1.00 86.44 342 GLY A O 1
ATOM 2748 N N . SER A 1 343 ? -58.317 46.933 53.681 1.00 81.75 343 SER A N 1
ATOM 2749 C CA . SER A 1 343 ? -57.793 48.290 53.458 1.00 81.75 343 SER A CA 1
ATOM 2750 C C . SER A 1 343 ? -57.267 48.503 52.039 1.00 81.75 343 SER A C 1
ATOM 2752 O O . SER A 1 343 ? -57.482 49.568 51.472 1.00 81.75 343 SER A O 1
ATOM 2754 N N . LEU A 1 344 ? -56.607 47.499 51.452 1.00 77.69 344 LEU A N 1
ATOM 2755 C CA . LEU A 1 344 ? -56.113 47.573 50.075 1.00 77.69 344 LEU A CA 1
ATOM 2756 C C . LEU A 1 344 ? -57.260 47.555 49.061 1.00 77.69 344 LEU A C 1
ATOM 2758 O O . LEU A 1 344 ? -57.200 48.285 48.082 1.00 77.69 344 LEU A O 1
ATOM 2762 N N . GLN A 1 345 ? -58.315 46.776 49.306 1.00 78.62 345 GLN A N 1
ATOM 2763 C CA . GLN A 1 345 ? -59.527 46.789 48.485 1.00 78.62 345 GLN A CA 1
ATOM 2764 C C . GLN A 1 345 ? -60.223 48.149 48.546 1.00 78.62 345 GLN A C 1
ATOM 2766 O O . GLN A 1 345 ? -60.535 48.702 47.500 1.00 78.62 345 GLN A O 1
ATOM 2771 N N . HIS A 1 346 ? -60.355 48.751 49.733 1.00 75.44 346 HIS A N 1
ATOM 2772 C CA . HIS A 1 346 ? -60.871 50.118 49.848 1.00 75.44 346 HIS A CA 1
ATOM 2773 C C . HIS A 1 346 ? -59.978 51.167 49.161 1.00 75.44 346 HIS A C 1
ATOM 2775 O O . HIS A 1 346 ? -60.498 52.133 48.615 1.00 75.44 346 HIS A O 1
ATOM 2781 N N . GLN A 1 347 ? -58.649 50.998 49.153 1.00 71.62 347 GLN A N 1
ATOM 2782 C CA . GLN A 1 347 ? -57.737 51.886 48.413 1.00 71.62 347 GLN A CA 1
ATOM 2783 C C . GLN A 1 347 ? -57.824 51.695 46.895 1.00 71.62 347 GLN A C 1
ATOM 2785 O O . GLN A 1 347 ? -57.748 52.675 46.158 1.00 71.62 347 GLN A O 1
ATOM 2790 N N . LEU A 1 348 ? -58.009 50.457 46.436 1.00 65.00 348 LEU A N 1
ATOM 2791 C CA . LEU A 1 348 ? -58.181 50.114 45.027 1.00 65.00 348 LEU A CA 1
ATOM 2792 C C . LEU A 1 348 ? -59.526 50.618 44.482 1.00 65.00 348 LEU A C 1
ATOM 2794 O O . LEU A 1 348 ? -59.572 51.142 43.380 1.00 65.00 348 LEU A O 1
ATOM 2798 N N . GLU A 1 349 ? -60.601 50.547 45.270 1.00 65.75 349 GLU A N 1
ATOM 2799 C CA . GLU A 1 349 ? -61.891 51.166 44.925 1.00 65.75 349 GLU A CA 1
ATOM 2800 C C . GLU A 1 349 ? -61.836 52.707 44.969 1.00 65.75 349 GLU A C 1
ATOM 2802 O O . GLU A 1 349 ? -62.611 53.372 44.285 1.00 65.75 349 GLU A O 1
ATOM 2807 N N . ALA A 1 350 ? -60.904 53.290 45.736 1.00 62.69 350 ALA A N 1
ATOM 2808 C CA . ALA A 1 350 ? -60.699 54.738 45.838 1.00 62.69 350 ALA A CA 1
ATOM 2809 C C . ALA A 1 350 ? -59.729 55.326 44.789 1.00 62.69 350 ALA A C 1
ATOM 2811 O O . ALA A 1 350 ? -59.620 56.549 44.689 1.00 62.69 350 ALA A O 1
ATOM 2812 N N . THR A 1 351 ? -59.021 54.502 44.006 1.00 58.00 351 THR A N 1
ATOM 2813 C CA . THR A 1 351 ? -58.094 54.955 42.952 1.00 58.00 351 THR A CA 1
ATOM 2814 C C . THR A 1 351 ? -58.580 54.507 41.571 1.00 58.00 351 THR A C 1
ATOM 2816 O O . THR A 1 351 ? -58.548 53.329 41.241 1.00 58.00 351 THR A O 1
ATOM 2819 N N . SER A 1 352 ? -59.038 55.456 40.745 1.00 59.22 352 SER A N 1
ATOM 2820 C CA . SER A 1 352 ? -59.403 55.196 39.341 1.00 59.22 352 SER A CA 1
ATOM 2821 C C . SER A 1 352 ? -58.159 54.844 38.510 1.00 59.22 352 SER A C 1
ATOM 2823 O O . SER A 1 352 ? -57.099 55.431 38.723 1.00 59.22 352 SER A O 1
ATOM 2825 N N . GLU A 1 353 ? -58.305 53.900 37.572 1.00 57.56 353 GLU A N 1
ATOM 2826 C CA . GLU A 1 353 ? -57.225 53.241 36.814 1.00 57.56 353 GLU A CA 1
ATOM 2827 C C . GLU A 1 353 ? -56.152 54.206 36.254 1.00 57.56 353 GLU A C 1
ATOM 2829 O O . GLU A 1 353 ? -56.488 55.135 35.514 1.00 57.56 353 GLU A O 1
ATOM 2834 N N . PRO A 1 354 ? -54.853 53.994 36.557 1.00 62.97 354 PRO A N 1
ATOM 2835 C CA . PRO A 1 354 ? -53.772 54.776 35.971 1.00 62.97 354 PRO A CA 1
ATOM 2836 C C . PRO A 1 354 ? -53.398 54.275 34.567 1.00 62.97 354 PRO A C 1
ATOM 2838 O O . PRO A 1 354 ? -53.199 53.083 34.334 1.00 62.97 354 PRO A O 1
ATOM 2841 N N . ASP A 1 355 ? -53.259 55.229 33.646 1.00 66.81 355 ASP A N 1
ATOM 2842 C CA . ASP A 1 355 ? -52.946 55.037 32.228 1.00 66.81 355 ASP A CA 1
ATOM 2843 C C . ASP A 1 355 ? -51.630 54.249 32.015 1.00 66.81 355 ASP A C 1
ATOM 2845 O O . ASP A 1 355 ? -50.580 54.556 32.599 1.00 66.81 355 ASP A O 1
ATOM 2849 N N . VAL A 1 356 ? -51.675 53.258 31.116 1.00 72.31 356 VAL A N 1
ATOM 2850 C CA . VAL A 1 356 ? -50.605 52.289 30.789 1.00 72.31 356 VAL A CA 1
ATOM 2851 C C . VAL A 1 356 ? -49.216 52.912 30.526 1.00 72.31 356 VAL A C 1
ATOM 2853 O O . VAL A 1 356 ? -48.220 52.321 30.962 1.00 72.31 356 VAL A O 1
ATOM 2856 N N . PRO A 1 357 ? -49.062 54.090 29.880 1.00 72.06 357 PRO A N 1
ATOM 2857 C CA . PRO A 1 357 ? -47.739 54.659 29.645 1.00 72.06 357 PRO A CA 1
ATOM 2858 C C . PRO A 1 357 ? -47.045 55.148 30.926 1.00 72.06 357 PRO A C 1
ATOM 2860 O O . PRO A 1 357 ? -45.814 55.215 30.953 1.00 72.06 357 PRO A O 1
ATOM 2863 N N . SER A 1 358 ? -47.788 55.452 31.994 1.00 73.81 358 SER A N 1
ATOM 2864 C CA . SER A 1 358 ? -47.202 55.845 33.285 1.00 73.81 358 SER A CA 1
ATOM 2865 C C . SER A 1 358 ? -46.558 54.649 33.986 1.00 73.81 358 SER A C 1
ATOM 2867 O O . SER A 1 358 ? -45.435 54.754 34.479 1.00 73.81 358 SER A O 1
ATOM 2869 N N . LEU A 1 359 ? -47.211 53.484 33.922 1.00 75.25 359 LEU A N 1
ATOM 2870 C CA . LEU A 1 359 ? -46.702 52.235 34.487 1.00 75.25 359 LEU A CA 1
ATOM 2871 C C . LEU A 1 359 ? -45.428 51.770 33.769 1.00 75.25 359 LEU A C 1
ATOM 2873 O O . LEU A 1 359 ? -44.450 51.389 34.406 1.00 75.25 359 LEU A O 1
ATOM 2877 N N . VAL A 1 360 ? -45.405 51.861 32.435 1.00 79.00 360 VAL A N 1
ATOM 2878 C CA . VAL A 1 360 ? -44.223 51.488 31.641 1.00 79.00 360 VAL A CA 1
ATOM 2879 C C . VAL A 1 360 ? -43.022 52.372 31.983 1.00 79.00 360 VAL A C 1
ATOM 2881 O O . VAL A 1 360 ? -41.909 51.862 32.119 1.00 79.00 360 VAL A O 1
ATOM 2884 N N . LYS A 1 361 ? -43.225 53.682 32.180 1.00 80.88 361 LY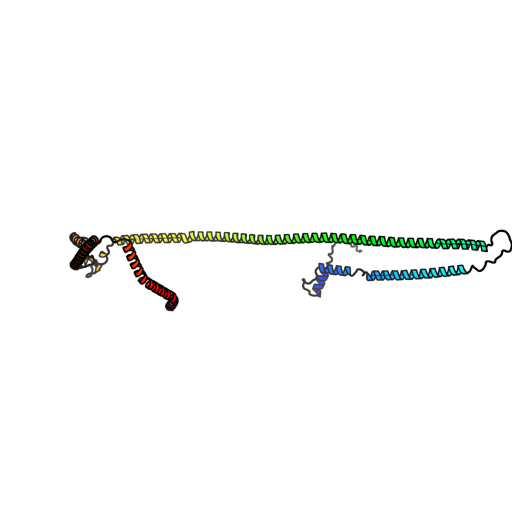S A N 1
ATOM 2885 C CA . LYS A 1 361 ? -42.145 54.588 32.603 1.00 80.88 361 LYS A CA 1
ATOM 2886 C C . LYS A 1 361 ? -41.624 54.254 33.996 1.00 80.88 361 LYS A C 1
ATOM 2888 O O . LYS A 1 361 ? -40.415 54.300 34.222 1.00 80.88 361 LYS A O 1
ATOM 2893 N N . GLU A 1 362 ? -42.512 53.915 34.923 1.00 81.12 362 GLU A N 1
ATOM 2894 C CA . GLU A 1 362 ? -42.119 53.593 36.291 1.00 81.12 362 GLU A CA 1
ATOM 2895 C C . GLU A 1 362 ? -41.314 52.288 36.351 1.00 81.12 362 GLU A C 1
ATOM 2897 O O . GLU A 1 362 ? -40.242 52.266 36.965 1.00 81.12 362 GLU A O 1
ATOM 2902 N N . VAL A 1 363 ? -41.746 51.261 35.608 1.00 83.19 363 VAL A N 1
ATOM 2903 C CA . VAL A 1 363 ? -41.025 49.987 35.455 1.00 83.19 363 VAL A CA 1
ATOM 2904 C C . VAL A 1 363 ? -39.657 50.204 34.808 1.00 83.19 363 VAL A C 1
ATOM 2906 O O . VAL A 1 363 ? -38.650 49.772 35.361 1.00 83.19 363 VAL A O 1
ATOM 2909 N N . GLN A 1 364 ? -39.574 50.973 33.716 1.00 83.62 364 GLN A N 1
ATOM 2910 C CA . GLN A 1 364 ? -38.284 51.302 33.096 1.00 83.62 364 GLN A CA 1
ATOM 2911 C C . GLN A 1 364 ? -37.343 52.041 34.059 1.00 83.62 364 GLN A C 1
ATOM 2913 O O . GLN A 1 364 ? -36.143 51.759 34.092 1.00 83.62 364 GLN A O 1
ATOM 2918 N N . SER A 1 365 ? -37.867 52.964 34.873 1.00 84.94 365 SER A N 1
ATOM 2919 C CA . SER A 1 365 ? -37.062 53.664 35.881 1.00 84.94 365 SER A CA 1
ATOM 2920 C C . SER A 1 365 ? -36.551 52.719 36.972 1.00 84.94 365 SER A C 1
ATOM 2922 O O . SER A 1 365 ? -35.450 52.904 37.498 1.00 84.94 365 SER A O 1
ATOM 2924 N N . HIS A 1 366 ? -37.346 51.706 37.322 1.00 85.88 366 HIS A N 1
ATOM 2925 C CA . HIS A 1 366 ? -36.993 50.713 38.323 1.00 85.88 366 HIS A CA 1
ATOM 2926 C C . HIS A 1 366 ? -35.896 49.781 37.804 1.00 85.88 366 HIS A C 1
ATOM 2928 O O . HIS A 1 366 ? -34.879 49.596 38.475 1.00 85.88 366 HIS A O 1
ATOM 2934 N N . ASP A 1 367 ? -36.052 49.283 36.579 1.00 83.56 367 ASP A N 1
ATOM 2935 C CA . ASP A 1 367 ? -35.095 48.382 35.939 1.00 83.56 367 ASP A CA 1
ATOM 2936 C C . ASP A 1 367 ? -33.730 49.055 35.743 1.00 83.56 367 ASP A C 1
ATOM 2938 O O . ASP A 1 367 ? -32.689 48.454 36.016 1.00 83.56 367 ASP A O 1
ATOM 2942 N N . GLN A 1 368 ? -33.710 50.340 35.369 1.00 88.62 368 GLN A N 1
ATOM 2943 C CA . GLN A 1 368 ? -32.469 51.119 35.277 1.00 88.62 368 GLN A CA 1
ATOM 2944 C C . GLN A 1 368 ? -31.751 51.242 36.627 1.00 88.62 368 GLN A C 1
ATOM 2946 O O . GLN A 1 368 ? -30.528 51.095 36.695 1.00 88.62 368 GLN A O 1
ATOM 2951 N N . LYS A 1 369 ? -32.494 51.472 37.717 1.00 87.00 369 LYS A N 1
ATOM 2952 C CA . LYS A 1 369 ? -31.918 51.540 39.070 1.00 87.00 369 LYS A CA 1
ATOM 2953 C C . LYS A 1 369 ? -31.343 50.192 39.498 1.00 87.00 369 LYS A C 1
ATOM 2955 O O . LYS A 1 369 ? -30.254 50.153 40.068 1.00 87.00 369 LYS A O 1
ATOM 2960 N N . GLN A 1 370 ? -32.036 49.093 39.201 1.00 81.31 370 GLN A N 1
ATOM 2961 C CA . GLN A 1 370 ? -31.531 47.756 39.510 1.00 81.31 370 GLN A CA 1
ATOM 2962 C C . GLN A 1 370 ? -30.274 47.417 38.702 1.00 81.31 370 GLN A C 1
ATOM 2964 O O . GLN A 1 370 ? -29.299 46.921 39.270 1.00 81.31 370 GLN A O 1
ATOM 2969 N N . ALA A 1 371 ? -30.253 47.741 37.407 1.00 84.19 371 ALA A N 1
ATOM 2970 C CA . ALA A 1 371 ? -29.088 47.521 36.557 1.00 84.19 371 ALA A CA 1
ATOM 2971 C C . ALA A 1 371 ? -27.851 48.274 37.076 1.00 84.19 371 ALA A C 1
ATOM 2973 O O . ALA A 1 371 ? -26.771 47.687 37.158 1.00 84.19 371 ALA A O 1
ATOM 2974 N N . PHE A 1 372 ? -28.014 49.534 37.500 1.00 87.44 372 PHE A N 1
ATOM 2975 C CA . PHE A 1 372 ? -26.921 50.345 38.049 1.00 87.44 372 PHE A CA 1
ATOM 2976 C C . PHE A 1 372 ? -26.301 49.732 39.317 1.00 87.44 372 PHE A C 1
ATOM 2978 O O . PHE A 1 372 ? -25.088 49.803 39.508 1.00 87.44 372 PHE A O 1
ATOM 2985 N N . LEU A 1 373 ? -27.113 49.099 40.170 1.00 87.81 373 LEU A N 1
ATOM 2986 C CA . LEU A 1 373 ? -26.634 48.468 41.403 1.00 87.81 373 LEU A CA 1
ATOM 2987 C C . LEU A 1 373 ? -25.963 47.109 41.157 1.00 87.81 373 LEU A C 1
ATOM 2989 O O . LEU A 1 373 ? -24.962 46.795 41.798 1.00 87.81 373 LEU A O 1
ATOM 2993 N N . LEU A 1 374 ? -26.504 46.292 40.249 1.00 86.56 374 LEU A N 1
ATOM 2994 C CA . LEU A 1 374 ? -26.093 44.891 40.108 1.00 86.56 374 LEU A CA 1
ATOM 2995 C C . LEU A 1 374 ? -24.895 44.687 39.170 1.00 86.56 374 LEU A C 1
ATOM 2997 O O . LEU A 1 374 ? -24.056 43.823 39.437 1.00 86.56 374 LEU A O 1
ATOM 3001 N N . LEU A 1 375 ? -24.771 45.486 38.105 1.00 89.06 375 LEU A N 1
ATOM 3002 C CA . LEU A 1 375 ? -23.694 45.349 37.112 1.00 89.06 375 LEU A CA 1
ATOM 3003 C C . LEU A 1 375 ? -22.276 45.401 37.724 1.00 89.06 375 LEU A C 1
ATOM 3005 O O . LEU A 1 375 ? -21.483 44.496 37.443 1.00 89.06 375 LEU A O 1
ATOM 3009 N N . PRO A 1 376 ? -21.942 46.367 38.604 1.00 88.94 376 PRO A N 1
ATOM 3010 C CA . PRO A 1 376 ? -20.608 46.445 39.203 1.00 88.94 376 PRO A CA 1
ATOM 3011 C C . PRO A 1 376 ? -20.284 45.258 40.123 1.00 88.94 376 PRO A C 1
ATOM 3013 O O . PRO A 1 376 ? -19.136 44.817 40.201 1.00 88.94 376 PRO A O 1
ATOM 3016 N N . CYS A 1 377 ? -21.287 44.717 40.823 1.00 82.56 377 CYS A N 1
ATOM 3017 C CA . CYS A 1 377 ? -21.117 43.555 41.696 1.00 82.56 377 CYS A CA 1
ATOM 3018 C C . CYS A 1 377 ? -20.793 42.290 40.896 1.00 82.56 377 CYS A C 1
ATOM 3020 O O . CYS A 1 377 ? -19.894 41.538 41.276 1.00 82.56 377 CYS A O 1
ATOM 3022 N N . ILE A 1 378 ? -21.482 42.084 39.771 1.00 83.62 378 ILE A N 1
ATOM 3023 C CA . ILE A 1 378 ? -21.249 40.939 38.883 1.00 83.62 378 ILE A CA 1
ATOM 3024 C C . ILE A 1 378 ? -19.855 41.027 38.250 1.00 83.62 378 ILE A C 1
ATOM 3026 O O . ILE A 1 378 ? -19.128 40.034 38.237 1.00 83.62 378 ILE A O 1
ATOM 3030 N N . GLN A 1 379 ? -19.444 42.214 37.793 1.00 88.75 379 GLN A N 1
ATOM 3031 C CA . GLN A 1 379 ? -18.100 42.431 37.242 1.00 88.75 379 GLN A CA 1
ATOM 3032 C C . GLN A 1 379 ? -17.005 42.127 38.271 1.00 88.75 379 GLN A C 1
ATOM 3034 O O . GLN A 1 379 ? -16.105 41.338 37.992 1.00 88.75 379 GLN A O 1
ATOM 3039 N N . ARG A 1 380 ? -17.142 42.637 39.503 1.00 87.81 380 ARG A N 1
ATOM 3040 C CA . ARG A 1 380 ? -16.194 42.351 40.590 1.00 87.81 380 ARG A CA 1
ATOM 3041 C C . ARG A 1 380 ? -16.089 40.854 40.893 1.00 87.81 380 ARG A C 1
ATOM 3043 O O . ARG A 1 380 ? -14.991 40.356 41.131 1.00 87.81 380 ARG A O 1
ATOM 3050 N N . MET A 1 381 ? -17.211 40.134 40.887 1.00 83.50 381 MET A N 1
ATOM 3051 C CA . MET A 1 381 ? -17.209 38.681 41.071 1.00 83.50 381 MET A CA 1
ATOM 3052 C C . MET A 1 381 ? -16.485 37.953 39.933 1.00 83.50 381 MET A C 1
ATOM 3054 O O . MET A 1 381 ? -15.701 37.043 40.200 1.00 83.50 381 MET A O 1
ATOM 3058 N N . MET A 1 382 ? -16.701 38.355 38.678 1.00 85.88 382 MET A N 1
ATOM 3059 C CA . MET A 1 382 ? -15.997 37.755 37.541 1.00 85.88 382 MET A CA 1
ATOM 3060 C C . MET A 1 382 ? -14.482 37.954 37.636 1.00 85.88 382 MET A C 1
ATOM 3062 O O . MET A 1 382 ? -13.734 36.995 37.436 1.00 85.88 382 MET A O 1
ATOM 3066 N N . ASP A 1 383 ? -14.028 39.154 38.000 1.00 88.44 383 ASP A N 1
ATOM 3067 C CA . ASP A 1 383 ? -12.600 39.450 38.155 1.00 88.44 383 ASP A CA 1
ATOM 3068 C C . ASP A 1 383 ? -11.968 38.609 39.275 1.00 88.44 383 ASP A C 1
ATOM 3070 O O . ASP A 1 383 ? -10.872 38.061 39.121 1.00 88.44 383 ASP A O 1
ATOM 3074 N N . GLN A 1 384 ? -12.683 38.428 40.391 1.00 83.50 384 GLN A N 1
ATOM 3075 C CA . GLN A 1 384 ? -12.247 37.554 41.484 1.00 83.50 384 GLN A CA 1
ATOM 3076 C C . GLN A 1 384 ? -12.123 36.092 41.035 1.00 83.50 384 GLN A C 1
ATOM 3078 O O . GLN A 1 384 ? -11.116 35.442 41.328 1.00 83.50 384 GLN A O 1
ATOM 3083 N N . CYS A 1 385 ? -13.095 35.579 40.278 1.00 79.50 385 CYS A N 1
ATOM 3084 C CA . CYS A 1 385 ? -13.026 34.230 39.719 1.00 79.50 385 CYS A CA 1
ATOM 3085 C C . CYS A 1 385 ? -11.839 34.064 38.755 1.00 79.50 385 CYS A C 1
ATOM 3087 O O . CYS A 1 385 ? -11.140 33.053 38.820 1.00 79.50 385 CYS A O 1
ATOM 3089 N N . GLN A 1 386 ? -11.552 35.056 37.907 1.00 86.12 386 GLN A N 1
ATOM 3090 C CA . GLN A 1 386 ? -10.398 35.012 37.002 1.00 86.12 386 GLN A CA 1
ATOM 3091 C C . GLN A 1 386 ? -9.059 35.015 37.754 1.00 86.12 386 GLN A C 1
ATOM 3093 O O . GLN A 1 386 ? -8.145 34.271 37.388 1.00 86.12 386 GLN A O 1
ATOM 3098 N N . CYS A 1 387 ? -8.939 35.797 38.829 1.00 80.81 387 CYS A N 1
ATOM 3099 C CA . CYS A 1 387 ? -7.753 35.799 39.690 1.00 80.81 387 CYS A CA 1
ATOM 3100 C C . CYS A 1 387 ? -7.521 34.439 40.369 1.00 80.81 387 CYS A C 1
ATOM 3102 O O . CYS A 1 387 ? -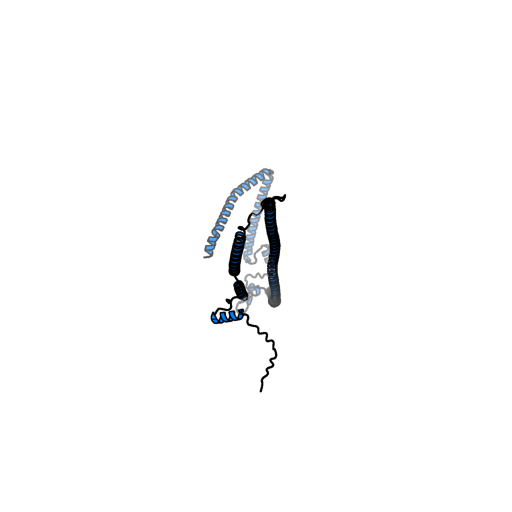6.385 33.961 40.412 1.00 80.81 387 CYS A O 1
ATOM 3104 N N . LEU A 1 388 ? -8.584 33.784 40.849 1.00 76.38 388 LEU A N 1
ATOM 3105 C CA . LEU A 1 388 ? -8.499 32.444 41.442 1.00 76.38 388 LEU A CA 1
ATOM 3106 C C . LEU A 1 388 ? -8.097 31.376 40.418 1.00 76.38 388 LEU A C 1
ATOM 3108 O O . LEU A 1 388 ? -7.315 30.483 40.740 1.00 76.38 388 LEU A O 1
ATOM 3112 N N . ILE A 1 389 ? -8.574 31.482 39.175 1.00 80.94 389 ILE A N 1
ATOM 3113 C CA . ILE A 1 389 ? -8.169 30.577 38.091 1.00 80.94 389 ILE A CA 1
ATOM 3114 C C . ILE A 1 389 ? -6.670 30.720 37.795 1.00 80.94 389 ILE A C 1
ATOM 3116 O O . ILE A 1 389 ? -5.984 29.709 37.658 1.00 80.94 389 ILE A O 1
ATOM 3120 N N . LYS A 1 390 ? -6.138 31.949 37.755 1.00 81.69 390 LYS A N 1
ATOM 3121 C CA . LYS A 1 390 ? -4.706 32.196 37.504 1.00 81.69 390 LYS A CA 1
ATOM 3122 C C . LYS A 1 390 ? -3.797 31.682 38.628 1.00 81.69 390 LYS A C 1
ATOM 3124 O O . LYS A 1 390 ? -2.723 31.180 38.327 1.00 81.69 390 LYS A O 1
ATOM 3129 N N . ARG A 1 391 ? -4.227 31.758 39.895 1.00 77.06 391 ARG A N 1
ATOM 3130 C CA . ARG A 1 391 ? -3.468 31.266 41.070 1.00 77.06 391 ARG A CA 1
ATOM 3131 C C . ARG A 1 391 ? -3.599 29.760 41.333 1.00 77.06 391 ARG A C 1
ATOM 3133 O O . ARG A 1 391 ? -2.904 29.219 42.188 1.00 77.06 391 ARG A O 1
ATOM 3140 N N . ARG A 1 392 ? -4.470 29.058 40.601 1.00 75.62 392 ARG A N 1
ATOM 3141 C CA . ARG A 1 392 ? -4.678 27.606 40.737 1.00 75.62 392 ARG A CA 1
ATOM 3142 C C . ARG A 1 392 ? -3.390 26.756 40.636 1.00 75.62 392 ARG A C 1
ATOM 3144 O O . ARG A 1 392 ? -3.291 25.822 41.425 1.00 75.62 392 ARG A O 1
ATOM 3151 N N . PRO A 1 393 ? -2.411 27.026 39.745 1.00 73.31 393 PRO A N 1
ATOM 3152 C CA . PRO A 1 393 ? -1.197 26.208 39.656 1.00 73.31 393 PRO A CA 1
ATOM 3153 C C . PRO A 1 393 ? -0.294 26.352 40.891 1.00 73.31 393 PRO A C 1
ATOM 3155 O O . PRO A 1 393 ? 0.313 25.379 41.323 1.00 73.31 393 PRO A O 1
ATOM 3158 N N . GLU A 1 394 ? -0.246 27.546 41.488 1.00 76.06 394 GLU A N 1
ATOM 3159 C CA . GLU A 1 394 ? 0.533 27.831 42.703 1.00 76.06 394 GLU A CA 1
ATOM 3160 C C . GLU A 1 394 ? -0.064 27.119 43.924 1.00 76.06 394 GLU A C 1
ATOM 3162 O O . GLU A 1 394 ? 0.667 26.568 44.740 1.00 76.06 394 GLU A O 1
ATOM 3167 N N . LEU A 1 395 ? -1.398 27.061 44.017 1.00 69.00 395 LEU A N 1
ATOM 3168 C CA . LEU A 1 395 ? -2.093 26.290 45.051 1.00 69.00 395 LEU A CA 1
ATOM 3169 C C . LEU A 1 395 ? -1.919 24.776 44.863 1.00 69.00 395 LEU A C 1
ATOM 3171 O O . LEU A 1 395 ? -1.794 24.060 45.850 1.00 69.00 395 LEU A O 1
ATOM 3175 N N . GLN A 1 396 ? -1.864 24.290 43.619 1.00 68.50 396 GLN A N 1
ATOM 3176 C CA . GLN A 1 396 ? -1.620 22.875 43.327 1.00 68.50 396 GLN A CA 1
ATOM 3177 C C . GLN A 1 396 ? -0.190 22.455 43.720 1.00 68.50 396 GLN A C 1
ATOM 3179 O O . GLN A 1 396 ? -0.009 21.412 44.336 1.00 68.50 396 GLN A O 1
ATOM 3184 N N . ALA A 1 397 ? 0.809 23.314 43.491 1.00 71.25 397 ALA A N 1
ATOM 3185 C CA . ALA A 1 397 ? 2.197 23.067 43.897 1.00 71.25 397 ALA A CA 1
ATOM 3186 C C . ALA A 1 397 ? 2.425 23.067 45.428 1.00 71.25 397 ALA A C 1
ATOM 3188 O O . ALA A 1 397 ? 3.419 22.517 45.895 1.00 71.25 397 ALA A O 1
ATOM 3189 N N . ILE A 1 398 ? 1.526 23.674 46.213 1.00 70.62 398 ILE A N 1
ATOM 3190 C CA . ILE A 1 398 ? 1.540 23.617 47.689 1.00 70.62 398 ILE A CA 1
ATOM 3191 C C . ILE A 1 398 ? 0.865 22.338 48.208 1.00 70.62 398 ILE A C 1
ATOM 3193 O O . ILE A 1 398 ? 1.176 21.893 49.303 1.00 70.62 398 ILE A O 1
ATOM 3197 N N . ILE A 1 399 ? -0.063 21.757 47.442 1.00 68.88 399 ILE A N 1
ATOM 3198 C CA . ILE A 1 399 ? -0.772 20.518 47.803 1.00 68.88 399 ILE A CA 1
ATOM 3199 C C . ILE A 1 399 ? 0.048 19.272 47.426 1.00 68.88 399 ILE A C 1
ATOM 3201 O O . ILE A 1 399 ? -0.090 18.238 48.073 1.00 68.88 399 ILE A O 1
ATOM 3205 N N . ASP A 1 400 ? 0.896 19.377 46.398 1.00 65.94 400 ASP A N 1
ATOM 3206 C CA . ASP A 1 400 ? 1.730 18.277 45.894 1.00 65.94 400 ASP A CA 1
ATOM 3207 C C . ASP A 1 400 ? 3.138 18.204 46.553 1.00 65.94 400 ASP A C 1
ATOM 3209 O O . ASP A 1 400 ? 3.936 17.342 46.180 1.00 65.94 400 ASP A O 1
ATOM 3213 N N . ASN A 1 401 ? 3.443 19.077 47.531 1.00 51.66 401 ASN A N 1
ATOM 3214 C CA . ASN A 1 401 ? 4.597 19.003 48.455 1.00 51.66 401 ASN A CA 1
ATOM 3215 C C . ASN A 1 401 ? 4.118 18.636 49.863 1.00 51.66 401 ASN A C 1
ATOM 3217 O O . ASN A 1 401 ? 4.899 17.982 50.593 1.00 51.66 401 ASN A O 1
#

Radius of gyration: 79.89 Å; chains: 1; bounding box: 147×120×215 Å

Organism: Ophiophagus hannah (NCBI:txid8665)

InterPro domains:
  IPR029131 HAUS augmin-like complex subunit 5 [PF14817] (147-400)

Foldseek 3Di:
DDDDDDDDPPPPPPPPPPVLVVQLVCCCVPVVDPPVPRDDPVVVVVVVVVVVVVPDPDVVVVVVVVVVVVVVVVVVVVVVVVVVVVVVVVVVVVVVPPPPDDDDDDDDDDPDPGPVVVVVVVVVVVVVVVVVVVVVVVVVVVVVVVVVVVVVVVVVVVVVVVVVVVVVVVVVVVVVVVVVVVVVVVVVVVVVVVVVVVVVVVVVVVVVVVVVVVVVVVVVVVVVVVCCCVPPVVVVVVVVVVVVVVVVVVVVVVVVVVVVDDPQQPCFDDDDDDDTHRVLVVDPPPPPVPDDPVSVVVVVVCVVLVPDPPDDPVCVVVSVVVVVVVVVVVVVVVVVVVVVVVVVVVVVVVDDDDDPVVVVVVVVVVVVVVCVVVVVVVVVVVVVVVVCVVCVVVVVVVVVD

Sequence (401 aa):
MASGENVAGGKARGKGASLAQELRRWAAEEMKLPPGKVPSERDARRYQQMEKSEGKPSASESNKERRKHLIQAISRLKEEDQQLDLQIGLVQREFRYDSTHLQDVSDSADKLPSVRVLIQEGWTKCEVLCVQQVPLHAEEKGLLACLEALLRAVRLRGYRDGLLQGCQGLEEAVKVRYAELQNLQAKRQRILDFRHLNEKQQHIRALIKGTSFLKSQLRKNQVEIQDFIQKKLLPQAQQVQLEAQKLHNRVGREVQHFKTVSLPYRVTRQIAGSQHIPAHKLSIHRLSWTASSENQAFLNVCSAINFPLYKAPEQLLLHLVELKKKLAYLRAQLSSKQRALGSLQHQLEATSEPDVPSLVKEVQSHDQKQAFLLLPCIQRMMDQCQCLIKRRPELQAIIDN

Secondary structure (DSSP, 8-state):
---------------PPPHHHHHHHHHHHTS---TTSSPPHHHHHHHHHHHHHHTS--HHHHHHHHHHHHHHHHHHHHHHHHHHHHHHHHHHHHTTTSSS-------S-SSS--HHHHHHHHHHHHHHHHHHHHHHHHHHHHHHHHHHHHHHHHHHHHHHHHHHHHHHHHHHHHHHHHHHHHHHHHHHHHHHHHHHHHHHHHHHHHHHHHHHHHHHHHHHHHHHHHHHIIIIIHHHHHHHHHHHHHHHHHHHHHHHHHHHS-GGGT-EEEETTTEEEEGGGS-S----TTS-HHHHHHHHHHHHTT--TTS-TTHHHHHHHHHHHHHHHHHHHHHHHHHHHHHHHHHHHHS----HHHHHHHHHHHHHHHHHHHHHHHHHHHHHHHHHHHHHHHHHHHH--